Protein AF-R1AXZ9-F1 (afdb_monomer)

Nearest PDB structures (foldseek):
  8dk3-assembly1_B  TM=3.495E-01  e=6.173E+00  Pseudomonas aeruginosa PA14

Sequence (713 aa):
MIIKYFRNNKGSTVLMVLVVMMILSILGTTILSMAVSNYKMVFINSNVKKNLYLSEAGLEEIYAILGDFVNQAIEQGNKAADEFIDYVNNLKPEDDDYDTYFNEDGTLKINVAEEQLNISFKEGYIDKDGYKDEILSLLKGSNGLINDNGTLNINDYPLRIDDGYGNKPEITFYTKKDSYSKDKLVFNDGKVTIGIRSTYTKDNVVKTISVTYKILVPEYNAEVYEEIKVVKETLDGSWDKAISADGDIKFKGDKISLNGDVFIEGDDKGISIEEDNTELTINGNISTNMNLLVLSEGNNIEVQGDFFGQNIYLENEAGVKSNNITFGSIDELSGDVYLKDDIEINGKNNKITFNGGFYGISDSSEVSGPDESSSIIINEKEGTELTFNKDLIIYGSSFIDLINEKYQTGESISIKGNYIAYTKKILDNDKRDFKGSNIIFEYKEPLILASKIKDGQVEKDLTLEDKSKYIKYYNEDTNGNSLNVDGVNIRGIDENNKYNEDYNIIHSGAVISTSNPSKGNRVIAGNYKPMDELLIRDKKEIYNQNIKGLTANQLISSEDDYSKINNVNSEIYEGDELIYYDENNNNLAIIGPNISKDTYPDEITDNVAEERIASLTNPAVNGVIITNGDVFLIGDIEYSGIIFANNIVILDDGIENTEITISNDKNFVETIFRQCGLLGSISETTEELGPRGDGAIVKKDNLIKMSSWSIER

Mean predicted aligned error: 17.59 Å

Structure (mmCIF, N/CA/C/O backbone):
data_AF-R1AXZ9-F1
#
_entry.id   AF-R1AXZ9-F1
#
loop_
_atom_site.group_PDB
_atom_site.id
_atom_site.type_symbol
_atom_site.label_atom_id
_atom_site.label_alt_id
_atom_site.label_comp_id
_atom_site.label_asym_id
_atom_site.label_entity_id
_atom_site.label_seq_id
_atom_site.pdbx_PDB_ins_code
_atom_site.Cartn_x
_atom_site.Cartn_y
_atom_site.Cartn_z
_atom_site.occupancy
_atom_site.B_iso_or_equiv
_atom_site.auth_seq_id
_atom_site.auth_comp_id
_atom_site.auth_asym_id
_atom_site.auth_atom_id
_atom_site.pdbx_PDB_model_num
ATOM 1 N N . MET A 1 1 ? -106.635 -34.759 75.328 1.00 48.69 1 MET A N 1
ATOM 2 C CA . MET A 1 1 ? -105.615 -33.933 76.014 1.00 48.69 1 MET A CA 1
ATOM 3 C C . MET A 1 1 ? -104.245 -33.935 75.301 1.00 48.69 1 MET A C 1
ATOM 5 O O . MET A 1 1 ? -103.253 -33.690 75.961 1.00 48.69 1 MET A O 1
ATOM 9 N N . ILE A 1 2 ? -104.132 -34.130 73.971 1.00 43.47 2 ILE A N 1
ATOM 10 C CA . ILE A 1 2 ? -102.819 -34.110 73.265 1.00 43.47 2 ILE A CA 1
ATOM 11 C C . ILE A 1 2 ? -102.941 -33.499 71.845 1.00 43.47 2 ILE A C 1
ATOM 13 O O . ILE A 1 2 ? -102.413 -34.022 70.880 1.00 43.47 2 ILE A O 1
ATOM 17 N N . ILE A 1 3 ? -103.696 -32.405 71.665 1.00 50.97 3 ILE A N 1
ATOM 18 C CA . ILE A 1 3 ? -103.735 -31.663 70.370 1.00 50.97 3 ILE A CA 1
ATOM 19 C C . ILE A 1 3 ? -103.456 -30.158 70.578 1.00 50.97 3 ILE A C 1
ATOM 21 O O . ILE A 1 3 ? -103.616 -29.335 69.687 1.00 50.97 3 ILE A O 1
ATOM 25 N N . LYS A 1 4 ? -102.986 -29.758 71.769 1.00 46.75 4 LYS A N 1
ATOM 26 C CA . LYS A 1 4 ? -102.699 -28.345 72.082 1.00 46.75 4 LYS A CA 1
ATOM 27 C C . LYS A 1 4 ? -101.214 -27.997 72.227 1.00 46.75 4 LYS A C 1
ATOM 29 O O . LYS A 1 4 ? -100.916 -26.832 72.449 1.00 46.75 4 LYS A O 1
ATOM 34 N N . TYR A 1 5 ? -100.298 -28.957 72.049 1.00 51.53 5 TYR A N 1
ATOM 35 C CA . TYR A 1 5 ? -98.855 -28.743 72.269 1.00 51.53 5 TYR A CA 1
ATOM 36 C C . TYR A 1 5 ? -97.987 -28.666 70.995 1.00 51.53 5 TYR A C 1
ATOM 38 O O . TYR A 1 5 ? -96.816 -28.323 71.089 1.00 51.53 5 TYR A O 1
ATOM 46 N N . PHE A 1 6 ? -98.547 -28.893 69.797 1.00 49.16 6 PHE A N 1
ATOM 47 C CA . PHE A 1 6 ? -97.810 -28.790 68.520 1.00 49.16 6 PHE A CA 1
ATOM 48 C C . PHE A 1 6 ? -98.036 -27.472 67.748 1.00 49.16 6 PHE A C 1
ATOM 50 O O . PHE A 1 6 ? -97.611 -27.348 66.605 1.00 49.16 6 PHE A O 1
ATOM 57 N N . ARG A 1 7 ? -98.663 -26.448 68.349 1.00 51.97 7 ARG A N 1
ATOM 58 C CA . ARG A 1 7 ? -98.732 -25.083 67.776 1.00 51.97 7 ARG A CA 1
ATOM 59 C C . ARG A 1 7 ? -97.666 -24.176 68.384 1.00 51.97 7 ARG A C 1
ATOM 61 O O . ARG A 1 7 ? -97.980 -23.155 68.986 1.00 51.97 7 ARG A O 1
ATOM 68 N N . ASN A 1 8 ? -96.400 -24.547 68.209 1.00 51.03 8 ASN A N 1
ATOM 69 C CA . ASN A 1 8 ? -95.295 -23.610 68.377 1.00 51.03 8 ASN A CA 1
ATOM 70 C C . ASN A 1 8 ? -94.648 -23.379 67.004 1.00 51.03 8 ASN A C 1
ATOM 72 O O . ASN A 1 8 ? -93.837 -24.178 66.539 1.00 51.03 8 ASN A O 1
ATOM 76 N N . ASN A 1 9 ? -95.028 -22.288 66.334 1.00 53.94 9 ASN A N 1
ATOM 77 C CA . ASN A 1 9 ? -94.609 -21.932 64.968 1.00 53.94 9 ASN A CA 1
ATOM 78 C C . ASN A 1 9 ? -93.119 -21.531 64.847 1.00 53.94 9 ASN A C 1
ATOM 80 O O . ASN A 1 9 ? -92.738 -20.878 63.884 1.00 53.94 9 ASN A O 1
ATOM 84 N N . LYS A 1 10 ? -92.256 -21.924 65.795 1.00 53.59 10 LYS A N 1
ATOM 85 C CA . LYS A 1 10 ? -90.796 -21.736 65.711 1.00 53.59 10 LYS A CA 1
ATOM 86 C C . LYS A 1 10 ? -90.073 -22.891 64.998 1.00 53.59 10 LYS A C 1
ATOM 88 O O . LYS A 1 10 ? -88.960 -22.694 64.526 1.00 53.59 10 LYS A O 1
ATOM 93 N N . GLY A 1 11 ? -90.700 -24.067 64.862 1.00 56.38 11 GLY A N 1
ATOM 94 C CA . GLY A 1 11 ? -90.124 -25.215 64.137 1.00 56.38 11 GLY A CA 1
ATOM 95 C C . GLY A 1 11 ? -90.180 -25.084 62.607 1.00 56.38 11 GLY A C 1
ATOM 96 O O . GLY A 1 11 ? -89.240 -25.475 61.922 1.00 56.38 11 GLY A O 1
ATOM 97 N N . SER A 1 12 ? -91.239 -24.462 62.069 1.00 63.16 12 SER A N 1
ATOM 98 C CA . SER A 1 12 ? -91.392 -24.232 60.620 1.00 63.16 12 SER A CA 1
ATOM 99 C C . SER A 1 12 ? -90.334 -23.277 60.065 1.00 63.16 12 SER A C 1
ATOM 101 O O . SER A 1 12 ? -89.884 -23.466 58.940 1.00 63.16 12 SER A O 1
ATOM 103 N N . THR A 1 13 ? -89.918 -22.268 60.839 1.00 71.25 13 THR A N 1
ATOM 104 C CA . THR A 1 13 ? -88.858 -21.332 60.437 1.00 71.25 13 THR A CA 1
ATOM 105 C C . THR A 1 13 ? -87.503 -22.032 60.364 1.00 71.25 13 THR A C 1
ATOM 107 O O . THR A 1 13 ? -86.779 -21.837 59.396 1.00 71.25 13 THR A O 1
ATOM 110 N N . VAL A 1 14 ? -87.183 -22.908 61.325 1.00 70.94 14 VAL A N 1
ATOM 111 C CA . VAL A 1 14 ? -85.946 -23.714 61.302 1.00 70.94 14 VAL A CA 1
ATOM 112 C C . VAL A 1 14 ? -85.934 -24.671 60.108 1.00 70.94 14 VAL A C 1
ATOM 114 O O . VAL A 1 14 ? -84.916 -24.790 59.432 1.00 70.94 14 VAL A O 1
ATOM 117 N N . LEU A 1 15 ? -87.071 -25.304 59.801 1.00 75.12 15 LEU A N 1
ATOM 118 C CA . LEU A 1 15 ? -87.197 -26.212 58.659 1.00 75.12 15 LEU A CA 1
ATOM 119 C C . LEU A 1 15 ? -87.073 -25.471 57.315 1.00 75.12 15 LEU A C 1
ATOM 121 O O . LEU A 1 15 ? -86.393 -25.946 56.413 1.00 75.12 15 LEU A O 1
ATOM 125 N N . MET A 1 16 ? -87.663 -24.276 57.200 1.00 78.38 16 MET A N 1
ATOM 126 C CA . MET A 1 16 ? -87.529 -23.417 56.019 1.00 78.38 16 MET A CA 1
ATOM 127 C C . MET A 1 16 ? -86.087 -22.927 55.832 1.00 78.38 16 MET A C 1
ATOM 129 O O . MET A 1 16 ? -85.572 -22.978 54.720 1.00 78.38 16 MET A O 1
ATOM 133 N N . VAL A 1 17 ? -85.405 -22.524 56.911 1.00 83.25 17 VAL A N 1
ATOM 134 C CA . VAL A 1 17 ? -83.979 -22.153 56.877 1.00 83.25 17 VAL A CA 1
ATOM 135 C C . VAL A 1 17 ? -83.110 -23.342 56.461 1.00 83.25 17 VAL A C 1
ATOM 137 O O . VAL A 1 17 ? -82.212 -23.166 55.646 1.00 83.25 17 VAL A O 1
ATOM 140 N N . LEU A 1 18 ? -83.399 -24.554 56.947 1.00 80.88 18 LEU A N 1
ATOM 141 C CA . LEU A 1 18 ? -82.702 -25.778 56.537 1.00 80.88 18 LEU A CA 1
ATOM 142 C C . LEU A 1 18 ? -82.887 -26.084 55.047 1.00 80.88 18 LEU A C 1
ATOM 144 O O . LEU A 1 18 ? -81.905 -26.359 54.366 1.00 80.88 18 LEU A O 1
ATOM 148 N N . VAL A 1 19 ? -84.114 -25.995 54.526 1.00 85.31 19 VAL A N 1
ATOM 149 C CA . VAL A 1 19 ? -84.389 -26.205 53.094 1.00 85.31 19 VAL A CA 1
ATOM 150 C C . VAL A 1 19 ? -83.680 -25.148 52.244 1.00 85.31 19 VAL A C 1
ATOM 152 O O . VAL A 1 19 ? -83.033 -25.495 51.259 1.00 85.31 19 VAL A O 1
ATOM 155 N N . VAL A 1 20 ? -83.725 -23.874 52.645 1.00 87.31 20 VAL A N 1
ATOM 156 C CA . VAL A 1 20 ? -83.011 -22.790 51.951 1.00 87.31 20 VAL A CA 1
ATOM 157 C C . VAL A 1 20 ? -81.492 -23.001 52.008 1.00 87.31 20 VAL A C 1
ATOM 159 O O . VAL A 1 20 ? -80.832 -22.852 50.986 1.00 87.31 20 VAL A O 1
ATOM 162 N N . MET A 1 21 ? -80.927 -23.423 53.146 1.00 84.38 21 MET A N 1
ATOM 163 C CA . MET A 1 21 ? -79.499 -23.754 53.264 1.00 84.38 21 MET A CA 1
ATOM 164 C C . MET A 1 21 ? -79.095 -24.964 52.417 1.00 84.38 21 MET A C 1
ATOM 166 O O . MET A 1 21 ? -78.016 -24.945 51.828 1.00 84.38 21 MET A O 1
ATOM 170 N N . MET A 1 22 ? -79.938 -25.998 52.320 1.00 88.94 22 MET A N 1
ATOM 171 C CA . MET A 1 22 ? -79.700 -27.142 51.433 1.00 88.94 22 MET A CA 1
ATOM 172 C C . MET A 1 22 ? -79.707 -26.705 49.970 1.00 88.94 22 MET A C 1
ATOM 174 O O . MET A 1 22 ? -78.790 -27.055 49.237 1.00 88.94 22 MET A O 1
ATOM 178 N N . ILE A 1 23 ? -80.684 -25.890 49.556 1.00 89.31 23 ILE A N 1
ATOM 179 C CA . ILE A 1 23 ? -80.746 -25.351 48.191 1.00 89.31 23 ILE A CA 1
ATOM 180 C C . ILE A 1 23 ? -79.516 -24.482 47.902 1.00 89.31 23 ILE A C 1
ATOM 182 O O . ILE A 1 23 ? -78.888 -24.667 46.865 1.00 89.31 23 ILE A O 1
ATOM 186 N N . LEU A 1 24 ? -79.118 -23.593 48.819 1.00 88.19 24 LEU A N 1
ATOM 187 C CA . LEU A 1 24 ? -77.920 -22.757 48.667 1.00 88.19 24 LEU A CA 1
ATOM 188 C C . LEU A 1 24 ? -76.629 -23.581 48.640 1.00 88.19 24 LEU A C 1
ATOM 190 O O . LEU A 1 24 ? -75.714 -23.245 47.897 1.00 88.19 24 LEU A O 1
ATOM 194 N N . SER A 1 25 ? -76.558 -24.673 49.401 1.00 86.31 25 SER A N 1
ATOM 195 C CA . SER A 1 25 ? -75.407 -25.581 49.408 1.00 86.31 25 SER A CA 1
ATOM 196 C C . SER A 1 25 ? -75.334 -26.408 48.122 1.00 86.31 25 SER A C 1
ATOM 198 O O . SER A 1 25 ? -74.254 -26.561 47.555 1.00 86.31 25 SER A O 1
ATOM 200 N N . ILE A 1 26 ? -76.469 -26.883 47.597 1.00 91.56 26 ILE A N 1
ATOM 201 C CA . ILE A 1 26 ? -76.547 -27.539 46.283 1.00 91.56 26 ILE A CA 1
ATOM 202 C C . ILE A 1 26 ? -76.169 -26.542 45.179 1.00 91.56 26 ILE A C 1
ATOM 204 O O . ILE A 1 26 ? -75.376 -26.864 44.299 1.00 91.56 26 ILE A O 1
ATOM 208 N N . LEU A 1 27 ? -76.665 -25.305 45.244 1.00 88.12 27 LEU A N 1
ATOM 209 C CA . LEU A 1 27 ? -76.342 -24.267 44.265 1.00 88.12 27 LEU A CA 1
ATOM 210 C C . LEU A 1 27 ? -74.859 -23.859 44.340 1.00 88.12 27 LEU A C 1
ATOM 212 O O . LEU A 1 27 ? -74.189 -23.745 43.320 1.00 88.12 27 LEU A O 1
ATOM 216 N N . GLY A 1 28 ? -74.310 -23.712 45.546 1.00 87.62 28 GLY A N 1
ATOM 217 C CA . GLY A 1 28 ? -72.898 -23.397 45.758 1.00 87.62 28 GLY A CA 1
ATOM 218 C C . GLY A 1 28 ? -71.969 -24.515 45.283 1.00 87.62 28 GLY A C 1
ATOM 219 O O . GLY A 1 28 ? -70.990 -24.251 44.590 1.00 87.62 28 GLY A O 1
ATOM 220 N N . THR A 1 29 ? -72.295 -25.774 45.592 1.00 88.75 29 THR A N 1
ATOM 221 C CA . THR A 1 29 ? -71.507 -26.939 45.147 1.00 88.75 29 THR A CA 1
ATOM 222 C C . THR A 1 29 ? -71.600 -27.168 43.641 1.00 88.75 29 THR A C 1
ATOM 224 O O . THR A 1 29 ? -70.594 -27.518 43.029 1.00 88.75 29 THR A O 1
ATOM 227 N N . THR A 1 30 ? -72.755 -26.921 43.017 1.00 91.62 30 THR A N 1
ATOM 228 C CA . THR A 1 30 ? -72.909 -27.018 41.555 1.00 91.62 30 THR A CA 1
ATOM 229 C C . THR A 1 30 ? -72.131 -25.927 40.821 1.00 91.62 30 THR A C 1
ATOM 231 O O . THR A 1 30 ? -71.409 -26.249 39.879 1.00 91.62 30 THR A O 1
ATOM 234 N N . ILE A 1 31 ? -72.179 -24.671 41.282 1.00 90.31 31 ILE A N 1
ATOM 235 C CA . ILE A 1 31 ? -71.367 -23.578 40.716 1.00 90.31 31 ILE A CA 1
ATOM 236 C C . ILE A 1 31 ? -69.871 -23.875 40.883 1.00 90.31 31 ILE A C 1
ATOM 238 O O . ILE A 1 31 ? -69.109 -23.733 39.928 1.00 90.31 31 ILE A O 1
ATOM 242 N N . LEU A 1 32 ? -69.446 -24.342 42.062 1.00 87.62 32 LEU A N 1
ATOM 243 C CA . LEU A 1 32 ? -68.049 -24.700 42.314 1.00 87.62 32 LEU A CA 1
ATOM 244 C C . LEU A 1 32 ? -67.597 -25.883 41.444 1.00 87.62 32 LEU A C 1
ATOM 246 O O . LEU A 1 32 ? -66.507 -25.851 40.881 1.00 87.62 32 LEU A O 1
ATOM 250 N N . SER A 1 33 ? -68.441 -26.905 41.282 1.00 84.88 33 SER A N 1
ATOM 251 C CA . SER A 1 33 ? -68.172 -28.050 40.406 1.00 84.88 33 SER A CA 1
ATOM 252 C C . SER A 1 33 ? -68.046 -27.622 38.941 1.00 84.88 33 SER A C 1
ATOM 254 O O . SER A 1 33 ? -67.101 -28.031 38.265 1.00 84.88 33 SER A O 1
ATOM 256 N N . MET A 1 34 ? -68.928 -26.735 38.470 1.00 84.56 34 MET A N 1
ATOM 257 C CA . MET A 1 34 ? -68.858 -26.160 37.127 1.00 84.56 34 MET A CA 1
ATOM 258 C C . MET A 1 34 ? -67.583 -25.327 36.938 1.00 84.56 34 MET A C 1
ATOM 260 O O . MET A 1 34 ? -66.917 -25.464 35.914 1.00 84.56 34 MET A O 1
ATOM 264 N N . ALA A 1 35 ? -67.193 -24.530 37.937 1.00 80.12 35 ALA A N 1
ATOM 265 C CA . ALA A 1 35 ? -65.957 -23.749 37.913 1.00 80.12 35 ALA A CA 1
ATOM 266 C C . ALA A 1 35 ? -64.706 -24.644 37.859 1.00 80.12 35 ALA A C 1
ATOM 268 O O . ALA A 1 35 ? -63.836 -24.427 37.017 1.00 80.12 35 ALA A O 1
ATOM 269 N N . VAL A 1 36 ? -64.638 -25.692 38.688 1.00 82.75 36 VAL A N 1
ATOM 270 C CA . VAL A 1 36 ? -63.537 -26.675 38.673 1.00 82.75 36 VAL A CA 1
ATOM 271 C C . VAL A 1 36 ? -63.495 -27.434 37.346 1.00 82.75 36 VAL A C 1
ATOM 273 O O . VAL A 1 36 ? -62.417 -27.653 36.798 1.00 82.75 36 VAL A O 1
ATOM 276 N N . SER A 1 37 ? -64.652 -27.817 36.801 1.00 83.19 37 SER A N 1
ATOM 277 C CA . SER A 1 37 ? -64.736 -28.478 35.496 1.00 83.19 37 SER A CA 1
ATOM 278 C C . SER A 1 37 ? -64.261 -27.565 34.367 1.00 83.19 37 SER A C 1
ATOM 280 O O . SER A 1 37 ? -63.521 -28.014 33.496 1.00 83.19 37 SER A O 1
ATOM 282 N N . ASN A 1 38 ? -64.644 -26.285 34.389 1.00 77.12 38 ASN A N 1
ATOM 283 C CA . ASN A 1 38 ? -64.216 -25.313 33.388 1.00 77.12 38 ASN A CA 1
ATOM 284 C C . ASN A 1 38 ? -62.706 -25.051 33.485 1.00 77.12 38 ASN A C 1
ATOM 286 O O . ASN A 1 38 ? -62.014 -25.072 32.474 1.00 77.12 38 ASN A O 1
ATOM 290 N N . TYR A 1 39 ? -62.162 -24.919 34.699 1.00 79.38 39 TYR A N 1
ATOM 291 C CA . TYR A 1 39 ? -60.718 -24.804 34.916 1.00 79.38 39 TYR A CA 1
ATOM 292 C C . TYR A 1 39 ? -59.953 -26.028 34.384 1.00 79.38 39 TYR A C 1
ATOM 294 O O . TYR A 1 39 ? -58.985 -25.873 33.641 1.00 79.38 39 TYR A O 1
ATOM 302 N N . LYS A 1 40 ? -60.424 -27.250 34.684 1.00 76.62 40 LYS A N 1
ATOM 303 C CA . LYS A 1 40 ? -59.850 -28.488 34.127 1.00 76.62 40 LYS A CA 1
ATOM 304 C C . LYS A 1 40 ? -59.924 -28.516 32.600 1.00 76.62 40 LYS A C 1
ATOM 306 O O . LYS A 1 40 ? -58.956 -28.914 31.963 1.00 76.62 40 LYS A O 1
ATOM 311 N N . MET A 1 41 ? -61.036 -28.076 32.011 1.00 77.81 41 MET A N 1
ATOM 312 C CA . MET A 1 41 ? -61.199 -28.009 30.557 1.00 77.81 41 MET A CA 1
ATOM 313 C C . MET A 1 41 ? -60.250 -26.984 29.920 1.00 77.81 41 MET A C 1
ATOM 315 O O . MET A 1 41 ? -59.657 -27.281 28.889 1.00 77.81 41 MET A O 1
ATOM 319 N N . VAL A 1 42 ? -60.049 -25.814 30.537 1.00 73.50 42 VAL A N 1
ATOM 320 C CA . VAL A 1 42 ? -59.071 -24.809 30.080 1.00 73.50 42 VAL A CA 1
ATOM 321 C C . VAL A 1 42 ? -57.648 -25.363 30.143 1.00 73.50 42 VAL A C 1
ATOM 323 O O . VAL A 1 42 ? -56.899 -25.216 29.180 1.00 73.50 42 VAL A O 1
ATOM 326 N N . PHE A 1 43 ? -57.290 -26.049 31.231 1.00 74.19 43 PHE A N 1
ATOM 327 C CA . PHE A 1 43 ? -55.976 -26.673 31.384 1.00 74.19 43 PHE A CA 1
ATOM 328 C C . PHE A 1 43 ? -55.738 -27.787 30.351 1.00 74.19 43 PHE A C 1
ATOM 330 O O . PHE A 1 43 ? -54.723 -27.777 29.658 1.00 74.19 43 PHE A O 1
ATOM 337 N N . ILE A 1 44 ? -56.708 -28.692 30.161 1.00 78.12 44 ILE A N 1
ATOM 338 C CA . ILE A 1 44 ? -56.648 -29.732 29.121 1.00 78.12 44 ILE A CA 1
ATOM 339 C C . ILE A 1 44 ? -56.541 -29.095 27.730 1.00 78.12 44 ILE A C 1
ATOM 341 O O . ILE A 1 44 ? -55.697 -29.510 26.945 1.00 78.12 44 ILE A O 1
ATOM 345 N N . ASN A 1 45 ? -57.326 -28.056 27.428 1.00 71.50 45 ASN A N 1
ATOM 346 C CA . ASN A 1 45 ? -57.247 -27.343 26.149 1.00 71.50 45 ASN A CA 1
ATOM 347 C C . ASN A 1 45 ? -55.879 -26.681 25.929 1.00 71.50 45 ASN A C 1
ATOM 349 O O . ASN A 1 45 ? -55.399 -26.637 24.797 1.00 71.50 45 ASN A O 1
ATOM 353 N N . SER A 1 46 ? -55.247 -26.175 26.990 1.00 71.81 46 SER A N 1
ATOM 354 C CA . SER A 1 46 ? -53.887 -25.635 26.929 1.00 71.81 46 SER A CA 1
ATOM 355 C C . SER A 1 46 ? -52.873 -26.727 26.575 1.00 71.81 46 SER A C 1
ATOM 357 O O . SER A 1 46 ? -52.082 -26.551 25.650 1.00 71.81 46 SER A O 1
ATOM 359 N N . ASN A 1 47 ? -52.946 -27.884 27.239 1.00 75.25 47 ASN A N 1
ATOM 360 C CA . ASN A 1 47 ? -52.076 -29.030 26.954 1.00 75.25 47 ASN A CA 1
ATOM 361 C C . ASN A 1 47 ? -52.314 -29.611 25.553 1.00 75.25 47 ASN A C 1
ATOM 363 O O . ASN A 1 47 ? -51.364 -29.937 24.851 1.00 75.25 47 ASN A O 1
ATOM 367 N N . VAL A 1 48 ? -53.571 -29.665 25.103 1.00 76.44 48 VAL A N 1
ATOM 368 C CA . VAL A 1 48 ? -53.952 -30.056 23.737 1.00 76.44 48 VAL A CA 1
ATOM 369 C C . VAL A 1 48 ? -53.282 -29.162 22.695 1.00 76.44 48 VAL A C 1
ATOM 371 O O . VAL A 1 48 ? -52.751 -29.678 21.716 1.00 76.44 48 VAL A O 1
ATOM 374 N N . LYS A 1 49 ? -53.277 -27.838 22.903 1.00 71.12 49 LYS A N 1
ATOM 375 C CA . LYS A 1 49 ? -52.593 -26.896 22.005 1.00 71.12 49 LYS A CA 1
ATOM 376 C C . LYS A 1 49 ? -51.077 -27.066 22.053 1.00 71.12 49 LYS A C 1
ATOM 378 O O . LYS A 1 49 ? -50.450 -27.112 21.004 1.00 71.12 49 LYS A O 1
ATOM 383 N N . LYS A 1 50 ? -50.496 -27.209 23.249 1.00 73.88 50 LYS A N 1
ATOM 384 C CA . LYS A 1 50 ? -49.048 -27.403 23.412 1.00 73.88 50 LYS A CA 1
ATOM 385 C C . LYS A 1 50 ? -48.560 -28.679 22.716 1.00 73.88 50 LYS A C 1
ATOM 387 O O . LYS A 1 50 ? -47.590 -28.624 21.970 1.00 73.88 50 LYS A O 1
ATOM 392 N N . ASN A 1 51 ? -49.255 -29.800 22.904 1.00 78.75 51 ASN A N 1
ATOM 393 C CA . ASN A 1 51 ? -48.893 -31.070 22.270 1.00 78.75 51 ASN A CA 1
ATOM 394 C C . ASN A 1 51 ? -49.099 -31.030 20.747 1.00 78.75 51 ASN A C 1
ATOM 396 O O . ASN A 1 51 ? -48.354 -31.681 20.021 1.00 78.75 51 ASN A O 1
ATOM 400 N N . LEU A 1 52 ? -50.075 -30.254 20.257 1.00 73.12 52 LEU A N 1
ATOM 401 C CA . LEU A 1 52 ? -50.258 -30.014 18.825 1.00 73.12 52 LEU A CA 1
ATOM 402 C C . LEU A 1 52 ? -49.064 -29.253 18.233 1.00 73.12 52 LEU A C 1
ATOM 404 O O . LEU A 1 52 ? -48.499 -29.736 17.261 1.00 73.12 52 LEU A O 1
ATOM 408 N N . TYR A 1 53 ? -48.637 -28.144 18.850 1.00 75.00 53 TYR A N 1
ATOM 409 C CA . TYR A 1 53 ? -47.470 -27.380 18.382 1.00 75.00 53 TYR A CA 1
ATOM 410 C C . TYR A 1 53 ? -46.182 -28.211 18.393 1.00 75.00 53 TYR A C 1
ATOM 412 O O . TYR A 1 53 ? -45.397 -28.141 17.459 1.00 75.00 53 TYR A O 1
ATOM 420 N N . LEU A 1 54 ? -45.983 -29.055 19.410 1.00 74.06 54 LEU A N 1
ATOM 421 C CA . LEU A 1 54 ? -44.822 -29.953 19.461 1.00 74.06 54 LEU A CA 1
ATOM 422 C C . LEU A 1 54 ? -44.893 -31.072 18.408 1.00 74.06 54 LEU A C 1
ATOM 424 O O . LEU A 1 54 ? -43.867 -31.492 17.882 1.00 74.06 54 LEU A O 1
ATOM 428 N N . SER A 1 55 ? -46.096 -31.536 18.059 1.00 72.69 55 SER A N 1
ATOM 429 C CA . SER A 1 55 ? -46.270 -32.477 16.943 1.00 72.69 55 SER A CA 1
ATOM 430 C C . SER A 1 55 ? -46.003 -31.799 15.591 1.00 72.69 55 SER A C 1
ATOM 432 O O . SER A 1 55 ? -45.455 -32.428 14.691 1.00 72.69 55 SER A O 1
ATOM 434 N N . GLU A 1 56 ? -46.367 -30.523 15.444 1.00 68.25 56 GLU A N 1
ATOM 435 C CA . GLU A 1 56 ? -46.121 -29.712 14.243 1.00 68.25 56 GLU A CA 1
ATOM 436 C C . GLU A 1 56 ? -44.629 -29.438 14.044 1.00 68.25 56 GLU A C 1
ATOM 438 O O . GLU A 1 56 ? -44.107 -29.709 12.966 1.00 68.25 56 GLU A O 1
ATOM 443 N N . ALA A 1 57 ? -43.926 -29.063 15.114 1.00 67.12 57 ALA A N 1
ATOM 444 C CA . ALA A 1 57 ? -42.474 -28.900 15.136 1.00 67.12 57 ALA A CA 1
ATOM 445 C C . ALA A 1 57 ? -41.724 -30.142 14.616 1.00 67.12 57 ALA A C 1
ATOM 447 O O . ALA A 1 57 ? -40.792 -30.026 13.824 1.00 67.12 57 ALA A O 1
ATOM 448 N N . GLY A 1 58 ? -42.176 -31.349 14.983 1.00 67.94 58 GLY A N 1
ATOM 449 C CA . GLY A 1 58 ? -41.598 -32.591 14.460 1.00 67.94 58 GLY A CA 1
ATOM 450 C C . GLY A 1 58 ? -41.755 -32.766 12.942 1.00 67.94 58 GLY A C 1
ATOM 451 O O . GLY A 1 58 ? -40.940 -33.435 12.316 1.00 67.94 58 GLY A O 1
ATOM 452 N N . LEU A 1 59 ? -42.778 -32.169 12.319 1.00 72.88 59 LEU A N 1
ATOM 453 C CA . LEU A 1 59 ? -42.940 -32.179 10.860 1.00 72.88 59 LEU A CA 1
ATOM 454 C C . LEU A 1 59 ? -42.112 -31.096 10.167 1.00 72.88 59 LEU A C 1
ATOM 456 O O . LEU A 1 59 ? -41.649 -31.339 9.052 1.00 72.88 59 LEU A O 1
ATOM 460 N N . GLU A 1 60 ? -41.933 -29.938 10.807 1.00 67.94 60 GLU A N 1
ATOM 461 C CA . GLU A 1 60 ? -41.069 -28.852 10.324 1.00 67.94 60 GLU A CA 1
ATOM 462 C C . GLU A 1 60 ? -39.606 -29.300 10.251 1.00 67.94 60 GLU A C 1
ATOM 464 O O . GLU A 1 60 ? -38.925 -29.058 9.257 1.00 67.94 60 GLU A O 1
ATOM 469 N N . GLU A 1 61 ? -39.140 -30.035 11.257 1.00 67.31 61 GLU A N 1
ATOM 470 C CA . GLU A 1 61 ? -37.779 -30.572 11.282 1.00 67.31 61 GLU A CA 1
ATOM 471 C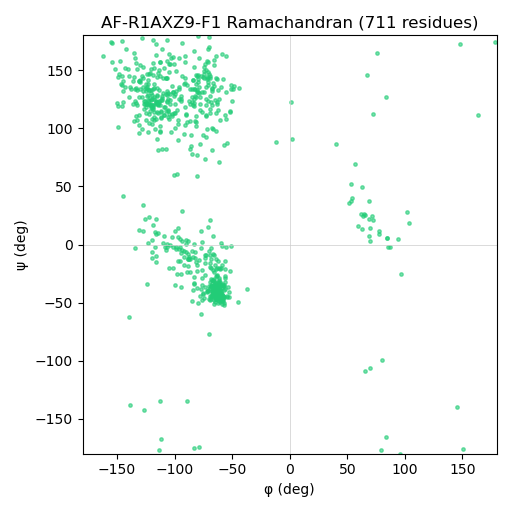 C . GLU A 1 61 ? -37.545 -31.603 10.172 1.00 67.31 61 GLU A C 1
ATOM 473 O O . GLU A 1 61 ? -36.520 -31.593 9.493 1.00 67.31 61 GLU A O 1
ATOM 478 N N . ILE A 1 62 ? -38.546 -32.437 9.897 1.00 71.38 62 ILE A N 1
ATOM 479 C CA . ILE A 1 62 ? -38.490 -33.363 8.768 1.00 71.38 62 ILE A CA 1
ATOM 480 C C . ILE A 1 62 ? -38.522 -32.622 7.426 1.00 71.38 62 ILE A C 1
ATOM 482 O O . ILE A 1 62 ? -37.856 -33.043 6.485 1.00 71.38 62 ILE A O 1
ATOM 486 N N . TYR A 1 63 ? -39.259 -31.514 7.318 1.00 70.69 63 TYR A N 1
ATOM 487 C CA . TYR A 1 63 ? -39.226 -30.678 6.117 1.00 70.69 63 TYR A CA 1
ATOM 488 C C . TYR A 1 63 ? -37.824 -30.106 5.861 1.00 70.69 63 TYR A C 1
ATOM 490 O O . TYR A 1 63 ? -37.379 -30.112 4.715 1.00 70.69 63 TYR A O 1
ATOM 498 N N . ALA A 1 64 ? -37.111 -29.688 6.913 1.00 65.62 64 ALA A N 1
ATOM 499 C CA . ALA A 1 64 ? -35.725 -29.233 6.811 1.00 65.62 64 ALA A CA 1
ATOM 500 C C . ALA A 1 64 ? -34.783 -30.351 6.326 1.00 65.62 64 ALA A C 1
ATOM 502 O O . ALA A 1 64 ? -34.041 -30.142 5.372 1.00 65.62 64 ALA A O 1
ATOM 503 N N . ILE A 1 65 ? -34.896 -31.562 6.889 1.00 67.75 65 ILE A N 1
ATOM 504 C CA . ILE A 1 65 ? -34.102 -32.733 6.465 1.00 67.75 65 ILE A CA 1
ATOM 505 C C . ILE A 1 65 ? -34.348 -33.072 4.988 1.00 67.75 65 ILE A C 1
ATOM 507 O O . ILE A 1 65 ? -33.413 -33.365 4.246 1.00 67.75 65 ILE A O 1
ATOM 511 N N . LEU A 1 66 ? -35.605 -33.015 4.534 1.00 71.50 66 LEU A N 1
ATOM 512 C CA . LEU A 1 66 ? -35.927 -33.215 3.119 1.00 71.50 66 LEU A CA 1
ATOM 513 C C . LEU A 1 66 ? -35.346 -32.104 2.229 1.00 71.50 66 LEU A C 1
ATOM 515 O O . LEU A 1 66 ? -35.036 -32.368 1.070 1.00 71.50 66 LEU A O 1
ATOM 519 N N . GLY A 1 67 ? -35.200 -30.884 2.752 1.00 68.06 67 GLY A N 1
ATOM 520 C CA . GLY A 1 67 ? -34.546 -29.766 2.072 1.00 68.06 67 GLY A CA 1
ATOM 521 C C . GLY A 1 67 ? -33.053 -30.002 1.849 1.00 68.06 67 GLY A C 1
ATOM 522 O O . GLY A 1 67 ? -32.581 -29.852 0.723 1.00 68.06 67 GLY A O 1
ATOM 523 N N . ASP A 1 68 ? -32.332 -30.432 2.885 1.00 65.88 68 ASP A N 1
ATOM 524 C CA . ASP A 1 68 ? -30.903 -30.770 2.791 1.00 65.88 68 ASP A CA 1
ATOM 525 C C . ASP A 1 68 ? -30.663 -31.924 1.817 1.00 65.88 68 ASP A C 1
ATOM 527 O O . ASP A 1 68 ? -29.774 -31.863 0.970 1.00 65.88 68 ASP A O 1
ATOM 531 N N . PHE A 1 69 ? -31.534 -32.928 1.867 1.00 73.19 69 PHE A N 1
ATOM 532 C CA . PHE A 1 69 ? -31.542 -34.029 0.915 1.00 73.19 69 PHE A CA 1
ATOM 533 C C . PHE A 1 69 ? -31.702 -33.551 -0.541 1.00 73.19 69 PHE A C 1
ATOM 535 O O . PHE A 1 69 ? -30.955 -33.970 -1.421 1.00 73.19 69 PHE A O 1
ATOM 542 N N . VAL A 1 70 ? -32.651 -32.647 -0.812 1.00 75.94 70 VAL A N 1
ATOM 543 C CA . VAL A 1 70 ? -32.833 -32.086 -2.161 1.00 75.94 70 VAL A CA 1
ATOM 544 C C . VAL A 1 70 ? -31.596 -31.305 -2.609 1.00 75.94 70 VAL A C 1
ATOM 546 O O . VAL A 1 70 ? -31.258 -31.369 -3.785 1.00 75.94 70 VAL A O 1
ATOM 549 N N . ASN A 1 71 ? -30.905 -30.599 -1.707 1.00 72.44 71 ASN A N 1
ATOM 550 C CA . ASN A 1 71 ? -29.664 -29.899 -2.051 1.00 72.44 71 ASN A CA 1
ATOM 551 C C . ASN A 1 71 ? -28.557 -30.877 -2.477 1.00 72.44 71 ASN A C 1
ATOM 553 O O . ASN A 1 71 ? -27.932 -30.646 -3.507 1.00 72.44 71 ASN A O 1
ATOM 557 N N . GLN A 1 72 ? -28.370 -31.979 -1.746 1.00 72.25 72 GLN A N 1
ATOM 558 C CA . GLN A 1 72 ? -27.393 -33.017 -2.104 1.00 72.25 72 GLN A CA 1
ATOM 559 C C . GLN A 1 72 ? -27.734 -33.683 -3.444 1.00 72.25 72 GLN A C 1
ATOM 561 O O . GLN A 1 72 ? -26.858 -33.882 -4.278 1.00 72.25 72 GLN A O 1
ATOM 566 N N . ALA A 1 73 ? -29.017 -33.959 -3.698 1.00 76.06 73 ALA A N 1
ATOM 567 C CA . ALA A 1 73 ? -29.466 -34.514 -4.976 1.00 76.06 73 ALA A CA 1
ATOM 568 C C . ALA A 1 73 ? -29.188 -33.570 -6.161 1.00 76.06 73 ALA A C 1
ATOM 570 O O . ALA A 1 73 ? -28.808 -34.021 -7.240 1.00 76.06 73 ALA A O 1
ATOM 571 N N . ILE A 1 74 ? -29.351 -32.253 -5.962 1.00 76.88 74 ILE A N 1
ATOM 572 C CA . ILE A 1 74 ? -28.979 -31.239 -6.963 1.00 76.88 74 ILE A CA 1
ATOM 573 C C . ILE A 1 74 ? -27.467 -31.254 -7.202 1.00 76.88 74 ILE A C 1
ATOM 575 O O . ILE A 1 74 ? -27.051 -31.208 -8.352 1.00 76.88 74 ILE A O 1
ATOM 579 N N . GLU A 1 75 ? -26.658 -31.332 -6.145 1.00 78.19 75 GLU A N 1
ATOM 580 C CA . GLU A 1 75 ? -25.195 -31.371 -6.249 1.00 78.19 75 GLU A CA 1
ATOM 581 C C . GLU A 1 75 ? -24.715 -32.592 -7.047 1.00 78.19 75 GLU A C 1
ATOM 583 O O . GLU A 1 75 ? -23.918 -32.445 -7.969 1.00 78.19 75 GLU A O 1
ATOM 588 N N . GLN A 1 76 ? -25.267 -33.779 -6.774 1.00 78.56 76 GLN A N 1
ATOM 589 C CA . GLN A 1 76 ? -24.950 -34.995 -7.535 1.00 78.56 76 GLN A CA 1
ATOM 590 C C . GLN A 1 76 ? -25.434 -34.925 -8.986 1.00 78.56 76 GLN A C 1
ATOM 592 O O . GLN A 1 76 ? -24.720 -35.339 -9.897 1.00 78.56 76 GLN A O 1
ATOM 597 N N . GLY A 1 77 ? -26.631 -34.377 -9.221 1.00 79.81 77 GLY A N 1
ATOM 598 C CA . GLY A 1 77 ? -27.130 -34.140 -10.574 1.00 79.81 77 GLY A CA 1
ATOM 599 C C . GLY A 1 77 ? -26.227 -33.188 -11.359 1.00 79.81 77 GLY A C 1
ATOM 600 O O . GLY A 1 77 ? -25.895 -33.470 -12.506 1.00 79.81 77 GLY A O 1
ATOM 601 N N . ASN A 1 78 ? -25.798 -32.083 -10.741 1.00 78.12 78 ASN A N 1
ATOM 602 C CA . ASN A 1 78 ? -24.882 -31.125 -11.360 1.00 78.12 78 ASN A CA 1
ATOM 603 C C . ASN A 1 78 ? -23.534 -31.772 -11.663 1.00 78.12 78 ASN A C 1
ATOM 605 O O . ASN A 1 78 ? -23.061 -31.657 -12.782 1.00 78.12 78 ASN A O 1
ATOM 609 N N . LYS A 1 79 ? -22.981 -32.544 -10.724 1.00 82.06 79 LYS A N 1
ATOM 610 C CA . LYS A 1 79 ? -21.735 -33.276 -10.945 1.00 82.06 79 LYS A CA 1
ATOM 611 C C . LYS A 1 79 ? -21.823 -34.237 -12.139 1.00 82.06 79 LYS A C 1
ATOM 613 O O . LYS A 1 79 ? -20.913 -34.277 -12.954 1.00 82.06 79 LYS A O 1
ATOM 618 N N . ALA A 1 80 ? -22.919 -34.987 -12.268 1.00 82.19 80 ALA A N 1
ATOM 619 C CA . ALA A 1 80 ? -23.134 -35.875 -13.414 1.00 82.19 80 ALA A CA 1
ATOM 620 C C . ALA A 1 80 ? -23.297 -35.105 -14.739 1.00 82.19 80 ALA A C 1
ATOM 622 O O . ALA A 1 80 ? -22.928 -35.606 -15.801 1.00 82.19 80 ALA A O 1
ATOM 623 N N . ALA A 1 81 ? -23.856 -33.892 -14.689 1.00 82.06 81 ALA A N 1
ATOM 624 C CA . ALA A 1 81 ? -23.904 -33.002 -15.842 1.00 82.06 81 ALA A CA 1
ATOM 625 C C . ALA A 1 81 ? -22.502 -32.480 -16.205 1.00 82.06 81 ALA A C 1
ATOM 627 O O . ALA A 1 81 ? -22.146 -32.532 -17.376 1.00 82.06 81 ALA A O 1
ATOM 628 N N . ASP A 1 82 ? -21.696 -32.068 -15.224 1.00 80.12 82 ASP A N 1
ATOM 629 C CA . ASP A 1 82 ? -20.316 -31.603 -15.422 1.00 80.12 82 ASP A CA 1
ATOM 630 C C . ASP A 1 82 ? -19.428 -32.714 -16.010 1.00 80.12 82 ASP A C 1
ATOM 632 O O . ASP A 1 82 ? -18.731 -32.495 -16.996 1.00 80.12 82 ASP A O 1
ATOM 636 N N . GLU A 1 83 ? -19.536 -33.946 -15.499 1.00 82.50 83 GLU A N 1
ATOM 637 C CA . GLU A 1 83 ? -18.832 -35.115 -16.052 1.00 82.50 83 GLU A CA 1
ATOM 638 C C . GLU A 1 83 ? -19.217 -35.387 -17.521 1.00 82.50 83 GLU A C 1
ATOM 640 O O . GLU A 1 83 ? -18.381 -35.811 -18.322 1.00 82.50 83 GLU A O 1
ATOM 645 N N . PHE A 1 84 ? -20.475 -35.131 -17.902 1.00 84.81 84 PHE A N 1
ATOM 646 C CA . PHE A 1 84 ? -20.918 -35.237 -19.293 1.00 84.81 84 PHE A CA 1
ATOM 647 C C . PHE A 1 84 ? -20.358 -34.107 -20.170 1.00 84.81 84 PHE A C 1
ATOM 649 O O . PHE A 1 84 ? -19.938 -34.376 -21.296 1.00 84.81 84 PHE A O 1
ATOM 656 N N . ILE A 1 85 ? -20.322 -32.870 -19.661 1.00 80.00 85 ILE A N 1
ATOM 657 C CA . ILE A 1 85 ? -19.701 -31.723 -20.342 1.00 80.00 85 ILE A CA 1
ATOM 658 C C . ILE A 1 85 ? -18.228 -32.035 -20.638 1.00 80.00 85 ILE A C 1
ATOM 660 O O . ILE A 1 85 ? -17.795 -31.939 -21.788 1.00 80.00 85 ILE A O 1
ATOM 664 N N . ASP A 1 86 ? -17.486 -32.496 -19.630 1.00 80.94 86 ASP A N 1
ATOM 665 C CA . ASP A 1 86 ? -16.081 -32.881 -19.765 1.00 80.94 86 ASP A CA 1
ATOM 666 C C . ASP A 1 86 ? -15.892 -34.013 -20.777 1.00 80.94 86 ASP A C 1
ATOM 668 O O . ASP A 1 86 ? -14.958 -33.987 -21.579 1.00 80.94 86 ASP A O 1
ATOM 672 N N . TYR A 1 87 ? -16.773 -35.015 -20.767 1.00 84.19 87 TYR A N 1
ATOM 673 C CA . TYR A 1 87 ? -16.728 -36.103 -21.738 1.00 84.19 87 TYR A CA 1
ATOM 674 C C . TYR A 1 87 ? -16.891 -35.588 -23.174 1.00 84.19 87 TYR A C 1
ATOM 676 O O . TYR A 1 87 ? -16.055 -35.910 -24.015 1.00 84.19 87 TYR A O 1
ATOM 684 N N . VAL A 1 88 ? -17.907 -34.759 -23.448 1.00 82.62 88 VAL A N 1
ATOM 685 C CA . VAL A 1 88 ? -18.152 -34.210 -24.795 1.00 82.62 88 VAL A CA 1
ATOM 686 C C . VAL A 1 88 ? -16.990 -33.329 -25.258 1.00 82.62 88 VAL A C 1
ATOM 688 O O . VAL A 1 88 ? -16.552 -33.469 -26.398 1.00 82.62 88 VAL A O 1
ATOM 691 N N . ASN A 1 89 ? -16.446 -32.484 -24.378 1.00 76.75 89 ASN A N 1
ATOM 692 C CA . ASN A 1 89 ? -15.322 -31.596 -24.698 1.00 76.75 89 ASN A CA 1
ATOM 693 C C . ASN A 1 89 ? -14.010 -32.354 -24.980 1.00 76.75 89 ASN A C 1
ATOM 695 O O . ASN A 1 89 ? -13.130 -31.831 -25.658 1.00 76.75 89 ASN A O 1
ATOM 699 N N . ASN A 1 90 ? -13.873 -33.591 -24.492 1.00 78.88 90 ASN A N 1
ATOM 700 C CA . ASN A 1 90 ? -12.699 -34.436 -24.727 1.00 78.88 90 ASN A CA 1
ATOM 701 C C . ASN A 1 90 ? -12.850 -35.409 -25.912 1.00 78.88 90 ASN A C 1
ATOM 703 O O . ASN A 1 90 ? -11.898 -36.142 -26.204 1.00 78.88 90 ASN A O 1
ATOM 707 N N . LEU A 1 91 ? -14.006 -35.436 -26.587 1.00 80.56 91 LEU A N 1
ATOM 708 C CA . LEU A 1 91 ? -14.220 -36.288 -27.758 1.00 80.56 91 LEU A CA 1
ATOM 709 C C . LEU A 1 91 ? -13.356 -35.833 -28.936 1.00 80.56 91 LEU A C 1
ATOM 711 O O . LEU A 1 91 ? -13.304 -34.658 -29.297 1.00 80.56 91 LEU A O 1
ATOM 715 N N . LYS A 1 92 ? -12.716 -36.797 -29.590 1.00 78.50 92 LYS A N 1
ATOM 716 C CA . LYS A 1 92 ? -11.913 -36.597 -30.797 1.00 78.50 92 LYS A CA 1
ATOM 717 C C . LYS A 1 92 ? -12.673 -37.085 -32.027 1.00 78.50 92 LYS A C 1
ATOM 719 O O . LYS A 1 92 ? -13.457 -38.020 -31.907 1.00 78.50 92 LYS A O 1
ATOM 724 N N . PRO A 1 93 ? -12.369 -36.573 -33.235 1.00 75.81 93 PRO A N 1
ATOM 725 C CA . PRO A 1 93 ? -12.990 -37.044 -34.483 1.00 75.81 93 PRO A CA 1
ATOM 726 C C . PRO A 1 93 ? -12.840 -38.550 -34.768 1.00 75.81 93 PRO A C 1
ATOM 728 O O . PRO A 1 93 ? -13.485 -39.083 -35.664 1.00 75.81 93 PRO A O 1
ATOM 731 N N . GLU A 1 94 ? -11.941 -39.227 -34.053 1.00 78.69 94 GLU A N 1
ATOM 732 C CA . GLU A 1 94 ? -11.676 -40.665 -34.152 1.00 78.69 94 GLU A CA 1
ATOM 733 C C . GLU A 1 94 ? -12.574 -41.507 -33.225 1.00 78.69 94 GLU A C 1
ATOM 735 O O . GLU A 1 94 ? -12.605 -42.730 -33.372 1.00 78.69 94 GLU A O 1
ATOM 740 N N . ASP A 1 95 ? -13.277 -40.876 -32.277 1.00 81.94 95 ASP A N 1
ATOM 741 C CA . ASP A 1 95 ? -14.115 -41.548 -31.284 1.00 81.94 95 ASP A CA 1
ATOM 742 C C . ASP A 1 95 ? -15.494 -41.905 -31.864 1.00 81.94 95 ASP A C 1
ATOM 744 O O . ASP A 1 95 ? -16.134 -41.093 -32.532 1.00 81.94 95 ASP A O 1
ATOM 748 N N . ASP A 1 96 ? -15.989 -43.111 -31.551 1.00 83.06 96 ASP A N 1
ATOM 749 C CA . ASP A 1 96 ? -17.262 -43.650 -32.072 1.00 83.06 96 ASP A CA 1
ATOM 750 C C . ASP A 1 96 ? -18.476 -42.741 -31.779 1.00 83.06 96 ASP A C 1
ATOM 752 O O . ASP A 1 96 ? -19.446 -42.722 -32.539 1.00 83.06 96 ASP A O 1
ATOM 756 N N . ASP A 1 97 ? -18.421 -41.980 -30.684 1.00 82.88 97 ASP A N 1
ATOM 757 C CA . ASP A 1 97 ? -19.504 -41.109 -30.226 1.00 82.88 97 ASP A CA 1
ATOM 758 C C . ASP A 1 97 ? -19.398 -39.665 -30.765 1.00 82.88 97 ASP A C 1
ATOM 760 O O . ASP A 1 97 ? -20.331 -38.881 -30.579 1.00 82.88 97 ASP A O 1
ATOM 764 N N . TYR A 1 98 ? -18.321 -39.303 -31.479 1.00 80.62 98 TYR A N 1
ATOM 765 C CA . TYR A 1 98 ? -18.095 -37.938 -31.985 1.00 80.62 98 TYR A CA 1
ATOM 766 C C . TYR A 1 98 ? -19.218 -37.472 -32.922 1.00 80.62 98 TYR A C 1
ATOM 768 O O . TYR A 1 98 ? -19.818 -36.417 -32.710 1.00 80.62 98 TYR A O 1
ATOM 776 N N . ASP A 1 99 ? -19.604 -38.312 -33.888 1.00 83.62 99 ASP A N 1
ATOM 777 C CA . ASP A 1 99 ? -20.688 -38.034 -34.843 1.00 83.62 99 ASP A CA 1
ATOM 778 C C . ASP A 1 99 ? -22.072 -37.904 -34.176 1.00 83.62 99 ASP A C 1
ATOM 780 O O . ASP A 1 99 ? -23.035 -37.446 -34.803 1.00 83.62 99 ASP A O 1
ATOM 784 N N . THR A 1 100 ? -22.209 -38.298 -32.906 1.00 85.44 100 THR A N 1
ATOM 785 C CA . THR A 1 100 ? -23.446 -38.110 -32.137 1.00 85.44 100 THR A CA 1
ATOM 786 C C . THR A 1 100 ? -23.606 -36.653 -31.713 1.00 85.44 100 THR A C 1
ATOM 788 O O . THR A 1 100 ? -24.701 -36.099 -31.845 1.00 85.44 100 THR A O 1
ATOM 791 N N . TYR A 1 101 ? -22.519 -36.019 -31.267 1.00 82.38 101 TYR A N 1
ATOM 792 C CA . TYR A 1 101 ? -22.541 -34.682 -30.668 1.00 82.38 101 TYR A CA 1
ATOM 793 C C . TYR A 1 101 ? -22.016 -33.586 -31.595 1.00 82.38 101 TYR A C 1
ATOM 795 O O . TYR A 1 101 ? -22.402 -32.436 -31.419 1.00 82.38 101 TYR A O 1
ATOM 803 N N . PHE A 1 102 ? -21.237 -33.926 -32.622 1.00 80.56 102 PHE A N 1
ATOM 804 C CA . PHE A 1 102 ? -20.668 -32.975 -33.577 1.00 80.56 102 PHE A CA 1
ATOM 805 C C . PHE A 1 102 ? -21.177 -33.225 -35.007 1.00 80.56 102 PHE A C 1
ATOM 807 O O . PHE A 1 102 ? -21.603 -34.326 -35.373 1.00 80.56 102 PHE A O 1
ATOM 814 N N . ASN A 1 103 ? -21.227 -32.166 -35.811 1.00 78.62 103 ASN A N 1
ATOM 815 C CA . ASN A 1 103 ? -21.493 -32.198 -37.248 1.00 78.62 103 ASN A CA 1
ATOM 816 C C . ASN A 1 103 ? -20.198 -32.503 -38.027 1.00 78.62 103 ASN A C 1
ATOM 818 O O . ASN A 1 103 ? -19.100 -32.393 -37.492 1.00 78.62 103 ASN A O 1
ATOM 822 N N . GLU A 1 104 ? -20.315 -32.839 -39.318 1.00 72.94 104 GLU A N 1
ATOM 823 C CA . GLU A 1 104 ? -19.153 -33.122 -40.188 1.00 72.94 104 GLU A CA 1
ATOM 824 C C . GLU A 1 104 ? -18.169 -31.939 -40.313 1.00 72.94 104 GLU A C 1
ATOM 826 O O . GLU A 1 104 ? -17.016 -32.133 -40.691 1.00 72.94 104 GLU A O 1
ATOM 831 N N . ASP A 1 105 ? -18.617 -30.714 -40.022 1.00 63.72 105 ASP A N 1
ATOM 832 C CA . ASP A 1 105 ? -17.804 -29.493 -40.021 1.00 63.72 105 ASP A CA 1
ATOM 833 C C . ASP A 1 105 ? -17.145 -29.189 -38.662 1.00 63.72 105 ASP A C 1
ATOM 835 O O . ASP A 1 105 ? -16.469 -28.170 -38.541 1.00 63.72 105 ASP A O 1
ATOM 839 N N . GLY A 1 106 ? -17.303 -30.074 -37.670 1.00 65.38 106 GLY A N 1
ATOM 840 C CA . GLY A 1 106 ? -16.757 -29.928 -36.319 1.00 65.38 106 GLY A CA 1
ATOM 841 C C . GLY A 1 106 ? -17.648 -29.142 -35.358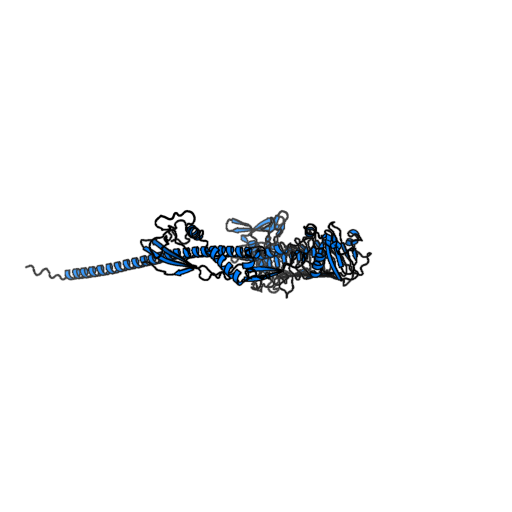 1.00 65.38 106 GLY A C 1
ATOM 842 O O . GLY A 1 106 ? -17.305 -29.047 -34.185 1.00 65.38 106 GLY A O 1
ATOM 843 N N . THR A 1 107 ? -18.796 -28.629 -35.820 1.00 71.94 107 THR A N 1
ATOM 844 C CA . THR A 1 107 ? -19.698 -27.829 -34.979 1.00 71.94 107 THR A CA 1
ATOM 845 C C . THR A 1 107 ? -20.572 -28.683 -34.071 1.00 71.94 107 THR A C 1
ATOM 847 O O . THR A 1 107 ? -21.017 -29.772 -34.446 1.00 71.94 107 THR A O 1
ATOM 850 N N . LEU A 1 108 ? -20.867 -28.188 -32.871 1.00 76.25 108 LEU A N 1
ATOM 851 C CA . LEU A 1 108 ? -21.667 -28.915 -31.889 1.00 76.25 108 LEU A CA 1
ATOM 852 C C . LEU A 1 108 ? -23.168 -28.969 -32.259 1.00 76.25 108 LEU A C 1
ATOM 854 O O . LEU A 1 108 ? -23.823 -27.975 -32.569 1.00 76.25 108 LEU A O 1
ATOM 858 N N . LYS A 1 109 ? -23.784 -30.145 -32.112 1.00 82.50 109 LYS A N 1
ATOM 859 C CA . LYS A 1 109 ? -25.238 -30.359 -32.190 1.00 82.50 109 LYS A CA 1
ATOM 860 C C . LYS A 1 109 ? -25.920 -29.977 -30.871 1.00 82.50 109 LYS A C 1
ATOM 862 O O . LYS A 1 109 ? -26.345 -30.851 -30.115 1.00 82.50 109 LYS A O 1
ATOM 867 N N . ILE A 1 110 ? -26.095 -28.674 -30.635 1.00 74.69 110 ILE A N 1
ATOM 868 C CA . ILE A 1 110 ? -26.642 -28.096 -29.385 1.00 74.69 110 ILE A CA 1
ATOM 869 C C . ILE A 1 110 ? -27.888 -28.836 -28.866 1.00 74.69 110 ILE A C 1
ATOM 871 O O . ILE A 1 110 ? -27.912 -29.250 -27.714 1.00 74.69 110 ILE A O 1
ATOM 875 N N . ASN A 1 111 ? -28.895 -29.091 -29.712 1.00 79.62 111 ASN A N 1
ATOM 876 C CA . ASN A 1 111 ? -30.137 -29.750 -29.271 1.00 79.62 111 ASN A CA 1
ATOM 877 C C . ASN A 1 111 ? -29.913 -31.173 -28.717 1.00 79.62 111 ASN A C 1
ATOM 879 O O . ASN A 1 111 ? -30.633 -31.604 -27.821 1.00 79.62 111 ASN A O 1
ATOM 883 N N . VAL A 1 112 ? -28.946 -31.916 -29.272 1.00 82.62 112 VAL A N 1
ATOM 884 C CA . VAL A 1 112 ? -28.624 -33.287 -28.836 1.00 82.62 112 VAL A CA 1
ATOM 885 C C . VAL A 1 112 ? -27.853 -33.242 -27.520 1.00 82.62 112 VAL A C 1
ATOM 887 O O . VAL A 1 112 ? -28.151 -34.009 -26.606 1.00 82.62 112 VAL A O 1
ATOM 890 N N . ALA A 1 113 ? -26.905 -32.307 -27.406 1.00 79.06 113 ALA A N 1
ATOM 891 C CA . ALA A 1 113 ? -26.150 -32.087 -26.181 1.00 79.06 113 ALA A CA 1
ATOM 892 C C . ALA A 1 113 ? -27.064 -31.638 -25.027 1.00 79.06 113 ALA A C 1
ATOM 894 O O . ALA A 1 113 ? -26.992 -32.216 -23.950 1.00 79.06 113 ALA A O 1
ATOM 895 N N . GLU A 1 114 ? -27.982 -30.692 -25.254 1.00 77.94 114 GLU A N 1
ATOM 896 C CA . GLU A 1 114 ? -28.960 -30.237 -24.252 1.00 77.94 114 GLU A CA 1
ATOM 897 C C . GLU A 1 114 ? -29.864 -31.372 -23.747 1.00 77.94 114 GLU A C 1
ATOM 899 O O . GLU A 1 114 ? -30.094 -31.503 -22.540 1.00 77.94 114 GLU A O 1
ATOM 904 N N . GLU A 1 115 ? -30.377 -32.210 -24.656 1.00 82.62 115 GLU A N 1
ATOM 905 C CA . GLU A 1 115 ? -31.227 -33.346 -24.289 1.00 82.62 115 GLU A CA 1
ATOM 906 C C . GLU A 1 115 ? -30.457 -34.351 -23.426 1.00 82.62 115 GLU A C 1
ATOM 908 O O . GLU A 1 115 ? -30.941 -34.754 -22.363 1.00 82.62 115 GLU A O 1
ATOM 913 N N . GLN A 1 116 ? -29.241 -34.708 -23.843 1.00 84.81 116 GLN A N 1
ATOM 914 C CA . GLN A 1 116 ? -28.413 -35.675 -23.130 1.00 84.81 116 GLN A CA 1
ATOM 915 C C . GLN A 1 116 ? -27.924 -35.140 -21.781 1.00 84.81 116 GLN A C 1
ATOM 917 O O . GLN A 1 116 ? -27.892 -35.877 -20.800 1.00 84.81 116 GLN A O 1
ATOM 922 N N . LEU A 1 117 ? -27.631 -33.848 -21.691 1.00 82.00 117 LEU A N 1
ATOM 923 C CA . LEU A 1 117 ? -27.186 -33.206 -20.462 1.00 82.00 117 LEU A CA 1
ATOM 924 C C . LEU A 1 117 ? -28.305 -33.172 -19.406 1.00 82.00 117 LEU A C 1
ATOM 926 O O . LEU A 1 117 ? -28.077 -33.488 -18.236 1.00 82.00 117 LEU A O 1
ATOM 930 N N . ASN A 1 118 ? -29.550 -32.912 -19.820 1.00 82.44 118 ASN A N 1
ATOM 931 C CA . ASN A 1 118 ? -30.716 -33.048 -18.942 1.00 82.44 118 ASN A CA 1
ATOM 932 C C . ASN A 1 118 ? -30.958 -34.505 -18.504 1.00 82.44 118 ASN A C 1
ATOM 934 O O . ASN A 1 118 ? -31.415 -34.743 -17.384 1.00 82.44 118 ASN A O 1
ATOM 938 N N . ILE A 1 119 ? -30.657 -35.488 -19.360 1.00 84.50 119 ILE A N 1
ATOM 939 C CA . ILE A 1 119 ? -30.711 -36.911 -18.994 1.00 84.50 119 ILE A CA 1
ATOM 940 C C . ILE A 1 119 ? -29.654 -37.224 -17.929 1.00 84.50 119 ILE A C 1
ATOM 942 O O . ILE A 1 119 ? -30.024 -37.735 -16.872 1.00 84.50 119 ILE A O 1
ATOM 946 N N . SER A 1 120 ? -28.391 -36.851 -18.151 1.00 83.56 120 SER A N 1
ATOM 947 C CA . SER A 1 120 ? -27.285 -37.078 -17.210 1.00 83.56 120 SER A CA 1
ATOM 948 C C . SER A 1 120 ? -27.559 -36.444 -15.845 1.00 83.56 120 SER A C 1
ATOM 950 O O . SER A 1 120 ? -27.432 -37.108 -14.814 1.00 83.56 120 SER A O 1
ATOM 952 N N . PHE A 1 121 ? -28.059 -35.202 -15.823 1.00 83.94 121 PHE A N 1
ATOM 953 C CA . PHE A 1 121 ? -28.482 -34.547 -14.585 1.00 83.94 121 PHE A CA 1
ATOM 954 C C . PHE A 1 121 ? -29.572 -35.343 -13.856 1.00 83.94 121 PHE A C 1
ATOM 956 O O . PHE A 1 121 ? -29.470 -35.588 -12.654 1.00 83.94 121 PHE A O 1
ATOM 963 N N . LYS A 1 122 ? -30.628 -35.765 -14.566 1.00 81.06 122 LYS A N 1
ATOM 964 C CA . LYS A 1 122 ? -31.732 -36.533 -13.968 1.00 81.06 122 LYS A CA 1
ATOM 965 C C . LYS A 1 122 ? -31.273 -37.892 -13.459 1.00 81.06 122 LYS A C 1
ATOM 967 O O . LYS A 1 122 ? -31.807 -38.359 -12.458 1.00 81.06 122 LYS A O 1
ATOM 972 N N . GLU A 1 123 ? -30.322 -38.532 -14.127 1.00 81.31 123 GLU A N 1
ATOM 973 C CA . GLU A 1 123 ? -29.750 -39.798 -13.679 1.00 81.31 123 GLU A CA 1
ATOM 974 C C . GLU A 1 123 ? -28.921 -39.615 -12.404 1.00 81.31 123 GLU A C 1
ATOM 976 O O . GLU A 1 123 ? -29.182 -40.324 -11.429 1.00 81.31 123 GLU A O 1
ATOM 981 N N . GLY A 1 124 ? -28.044 -38.604 -12.340 1.00 79.94 124 GLY A N 1
ATOM 982 C CA . GLY A 1 124 ? -27.319 -38.245 -11.111 1.00 79.94 124 GLY A CA 1
ATOM 983 C C . GLY A 1 124 ? -28.252 -37.834 -9.962 1.00 79.94 124 GLY A C 1
ATOM 984 O O . GLY A 1 124 ? -28.082 -38.246 -8.814 1.00 79.94 124 GLY A O 1
ATOM 985 N N . TYR A 1 125 ? -29.334 -37.119 -10.278 1.00 76.69 125 TYR A N 1
ATOM 986 C CA . TYR A 1 125 ? -30.389 -36.761 -9.327 1.00 76.69 125 TYR A CA 1
ATOM 987 C C . TYR A 1 125 ? -31.234 -37.973 -8.862 1.00 76.69 125 TYR A C 1
ATOM 989 O O . TYR A 1 125 ? -31.977 -37.866 -7.891 1.00 76.69 125 TYR A O 1
ATOM 997 N N . ILE A 1 126 ? -31.195 -39.131 -9.538 1.00 74.31 126 ILE A N 1
ATOM 998 C CA . ILE A 1 126 ? -32.053 -40.302 -9.230 1.00 74.31 126 ILE A CA 1
ATOM 999 C C . ILE A 1 126 ? -31.261 -41.545 -8.773 1.00 74.31 126 ILE A C 1
ATOM 1001 O O . ILE A 1 126 ? -31.902 -42.480 -8.291 1.00 74.31 126 ILE A O 1
ATOM 1005 N N . ASP A 1 127 ? -29.923 -41.566 -8.869 1.00 68.31 127 ASP A N 1
ATOM 1006 C CA . ASP A 1 127 ? -28.992 -42.627 -8.415 1.00 68.31 127 ASP A CA 1
ATOM 1007 C C . ASP A 1 127 ? -29.586 -43.728 -7.498 1.00 68.31 127 ASP A C 1
ATOM 1009 O O . ASP A 1 127 ? -29.598 -43.678 -6.262 1.00 68.31 127 ASP A O 1
ATOM 1013 N N . LYS A 1 128 ? -30.115 -44.768 -8.149 1.00 52.03 128 LYS A N 1
ATOM 1014 C CA . LYS A 1 128 ? -31.106 -45.705 -7.597 1.00 52.03 128 LYS A CA 1
ATOM 1015 C C . LYS A 1 128 ? -30.654 -46.492 -6.366 1.00 52.03 128 LYS A C 1
ATOM 1017 O O . LYS A 1 128 ? -31.529 -46.965 -5.635 1.00 52.03 128 LYS A O 1
ATOM 1022 N N . ASP A 1 129 ? -29.352 -46.630 -6.132 1.00 51.94 129 ASP A N 1
ATOM 1023 C CA . ASP A 1 129 ? -28.812 -47.439 -5.037 1.00 51.94 129 ASP A CA 1
ATOM 1024 C C . ASP A 1 129 ? -28.432 -46.600 -3.796 1.00 51.94 129 ASP A C 1
ATOM 1026 O O . ASP A 1 129 ? -28.530 -47.107 -2.677 1.00 51.94 129 ASP A O 1
ATOM 1030 N N . GLY A 1 130 ? -28.121 -45.304 -3.946 1.00 53.19 130 GLY A N 1
ATOM 1031 C CA . GLY A 1 130 ? -27.774 -44.399 -2.836 1.00 53.19 130 GLY A CA 1
ATOM 1032 C C . GLY A 1 130 ? -28.982 -43.774 -2.122 1.00 53.19 130 GLY A C 1
ATOM 1033 O O . GLY A 1 130 ? -29.032 -43.725 -0.890 1.00 53.19 130 GLY A O 1
ATOM 1034 N N . TYR A 1 131 ? -30.023 -43.389 -2.874 1.00 58.44 131 TYR A N 1
ATOM 1035 C CA . TYR A 1 131 ? -31.157 -42.592 -2.364 1.00 58.44 131 TYR A CA 1
ATOM 1036 C C . TYR A 1 131 ? -31.896 -43.201 -1.169 1.00 58.44 131 TYR A C 1
ATOM 1038 O O . TYR A 1 131 ? -32.349 -42.504 -0.256 1.00 58.44 131 TYR A O 1
ATOM 1046 N N . LYS A 1 132 ? -32.059 -44.524 -1.178 1.00 51.91 132 LYS A N 1
ATOM 1047 C CA . LYS A 1 132 ? -32.760 -45.254 -0.120 1.00 51.91 132 LYS A CA 1
ATOM 1048 C C . LYS A 1 132 ? -31.945 -45.254 1.168 1.00 51.91 132 LYS A C 1
ATOM 1050 O O . LYS A 1 132 ? -32.504 -44.993 2.234 1.00 51.91 132 LYS A O 1
ATOM 1055 N N . ASP A 1 133 ? -30.656 -45.555 1.067 1.00 53.97 133 ASP A N 1
ATOM 1056 C CA . ASP A 1 133 ? -29.770 -45.695 2.216 1.00 53.97 133 ASP A CA 1
ATOM 1057 C C . ASP A 1 133 ? -29.369 -44.340 2.798 1.00 53.97 133 ASP A C 1
ATOM 1059 O O . ASP A 1 133 ? -29.232 -44.249 4.014 1.00 53.97 133 ASP A O 1
ATOM 1063 N N . GLU A 1 134 ? -29.311 -43.280 1.991 1.00 54.78 134 GLU A N 1
ATOM 1064 C CA . GLU A 1 134 ? -28.978 -41.922 2.427 1.00 54.78 134 GLU A CA 1
ATOM 1065 C C . GLU A 1 134 ? -30.146 -41.208 3.118 1.00 54.78 134 GLU A C 1
ATOM 1067 O O . GLU A 1 134 ? -29.966 -40.703 4.222 1.00 54.78 134 GLU A O 1
ATOM 1072 N N . ILE A 1 135 ? -31.380 -41.282 2.591 1.00 54.25 135 ILE A N 1
ATOM 1073 C CA . ILE A 1 135 ? -32.575 -40.819 3.329 1.00 54.25 135 ILE A CA 1
ATOM 1074 C C . ILE A 1 135 ? -32.691 -41.584 4.653 1.00 54.25 135 ILE A C 1
ATOM 1076 O O . ILE A 1 135 ? -32.931 -40.997 5.708 1.00 54.25 135 ILE A O 1
ATOM 1080 N N . LEU A 1 136 ? -32.489 -42.907 4.622 1.00 53.12 136 LEU A N 1
ATOM 1081 C CA . LEU A 1 136 ? -32.494 -43.728 5.830 1.00 53.12 136 LEU A CA 1
ATOM 1082 C C . LEU A 1 136 ? -31.317 -43.404 6.761 1.00 53.12 136 LEU A C 1
ATOM 1084 O O . LEU A 1 136 ? -31.487 -43.567 7.960 1.00 53.12 136 LEU A O 1
ATOM 1088 N N . SER A 1 137 ? -30.158 -42.980 6.255 1.00 53.66 137 SER A N 1
ATOM 1089 C CA . SER A 1 137 ? -28.953 -42.616 7.019 1.00 53.66 137 SER A CA 1
ATOM 1090 C C . SER A 1 137 ? -29.088 -41.242 7.679 1.00 53.66 137 SER A C 1
ATOM 1092 O O . SER A 1 137 ? -28.889 -41.119 8.888 1.00 53.66 137 SER A O 1
ATOM 1094 N N . LEU A 1 138 ? -29.542 -40.239 6.924 1.00 51.78 138 LEU A N 1
ATOM 1095 C CA . LEU A 1 138 ? -29.841 -38.886 7.398 1.00 51.78 138 LEU A CA 1
ATOM 1096 C C . LEU A 1 138 ? -30.904 -38.902 8.501 1.00 51.78 138 LEU A C 1
ATOM 1098 O O . LEU A 1 138 ? -30.807 -38.147 9.459 1.00 51.78 138 LEU A O 1
ATOM 1102 N N . LEU A 1 139 ? -31.871 -39.821 8.431 1.00 50.47 139 LEU A N 1
ATOM 1103 C CA . LEU A 1 139 ? -32.872 -40.030 9.483 1.00 50.47 139 LEU A CA 1
ATOM 1104 C C . LEU A 1 139 ? -32.380 -40.902 10.658 1.00 50.47 139 LEU A C 1
ATOM 1106 O O . LEU A 1 139 ? -33.035 -40.946 11.700 1.00 50.47 139 LEU A O 1
ATOM 1110 N N . LYS A 1 140 ? -31.261 -41.625 10.504 1.00 52.75 140 LYS A N 1
ATOM 1111 C CA . LYS A 1 140 ? -30.713 -42.585 11.486 1.00 52.75 140 LYS A CA 1
ATOM 1112 C C . LYS A 1 140 ? -29.671 -42.009 12.434 1.00 52.75 140 LYS A C 1
ATOM 1114 O O . LYS A 1 140 ? -29.244 -42.787 13.286 1.00 52.75 140 LYS A O 1
ATOM 1119 N N . GLY A 1 141 ? -29.258 -40.744 12.257 1.00 41.81 141 GLY A N 1
ATOM 1120 C CA . GLY A 1 141 ? -28.187 -40.052 12.995 1.00 41.81 141 GLY A CA 1
ATOM 1121 C C . GLY A 1 141 ? -27.485 -40.926 14.026 1.00 41.81 141 GLY A C 1
ATOM 1122 O O . GLY A 1 141 ? -27.964 -41.043 15.143 1.00 41.81 141 GLY A O 1
ATOM 1123 N N . SER A 1 142 ? -26.409 -41.594 13.611 1.00 38.66 142 SER A N 1
ATOM 1124 C CA . SER A 1 142 ? -25.512 -42.380 14.466 1.00 38.66 142 SER A CA 1
ATOM 1125 C C . SER A 1 142 ? -26.203 -43.227 15.562 1.00 38.66 142 SER A C 1
ATOM 1127 O O . SER A 1 142 ? -26.242 -42.833 16.723 1.00 38.66 142 SER A O 1
ATOM 1129 N N . ASN A 1 143 ? -26.610 -44.454 15.189 1.00 41.69 143 ASN A N 1
ATOM 1130 C CA . ASN A 1 143 ? -26.948 -45.628 16.036 1.00 41.69 143 ASN A CA 1
ATOM 1131 C C . ASN A 1 143 ? -28.427 -46.003 16.320 1.00 41.69 143 ASN A C 1
ATOM 1133 O O . ASN A 1 143 ? -28.692 -46.718 17.286 1.00 41.69 143 ASN A O 1
ATOM 1137 N N . GLY A 1 144 ? -29.392 -45.696 15.444 1.00 38.97 144 GLY A N 1
ATOM 1138 C CA . GLY A 1 144 ? -30.773 -46.214 15.572 1.00 38.97 144 GLY A CA 1
ATOM 1139 C C . GLY A 1 144 ? -31.106 -47.448 14.707 1.00 38.97 144 GLY A C 1
ATOM 1140 O O . GLY A 1 144 ? -31.160 -47.355 13.480 1.00 38.97 144 GLY A O 1
ATOM 1141 N N . LEU A 1 145 ? -31.402 -48.604 15.321 1.00 36.59 145 LEU A N 1
ATOM 1142 C CA . LEU A 1 145 ? -31.954 -49.796 14.644 1.00 36.59 145 LEU A CA 1
ATOM 1143 C C . LEU A 1 145 ? -33.447 -49.601 14.302 1.00 36.59 145 LEU A C 1
ATOM 1145 O O . LEU A 1 145 ? -34.249 -49.241 15.160 1.00 36.59 145 LEU A O 1
ATOM 1149 N N . ILE A 1 146 ? -33.837 -49.890 13.054 1.00 43.00 146 ILE A N 1
ATOM 1150 C CA . ILE A 1 146 ? -35.247 -50.017 12.644 1.00 43.00 146 ILE A CA 1
ATOM 1151 C C . ILE A 1 146 ? -35.782 -51.324 13.234 1.00 43.00 146 ILE A C 1
ATOM 1153 O O . ILE A 1 146 ? -35.266 -52.392 12.906 1.00 43.00 146 ILE A O 1
ATOM 1157 N N . ASN A 1 147 ? -36.820 -51.260 14.067 1.00 43.94 147 ASN A N 1
ATOM 1158 C CA . ASN A 1 147 ? -37.502 -52.467 14.538 1.00 43.94 147 ASN A CA 1
ATOM 1159 C C . ASN A 1 147 ? -38.371 -53.055 13.409 1.00 43.94 147 ASN A C 1
ATOM 1161 O O . ASN A 1 147 ? -38.882 -52.309 12.570 1.00 43.94 147 ASN A O 1
ATOM 1165 N N . ASP A 1 148 ? -38.602 -54.373 13.429 1.00 38.03 148 ASP A N 1
ATOM 1166 C CA . ASP A 1 148 ? -39.302 -55.175 12.399 1.00 38.03 148 ASP A CA 1
ATOM 1167 C C . ASP A 1 148 ? -40.734 -54.707 12.030 1.00 38.03 148 ASP A C 1
ATOM 1169 O O . ASP A 1 148 ? -41.374 -55.252 11.131 1.00 38.03 148 ASP A O 1
ATOM 1173 N N . ASN A 1 149 ? -41.239 -53.666 12.693 1.00 41.22 149 ASN A N 1
ATOM 1174 C CA . ASN A 1 149 ? -42.592 -53.135 12.584 1.00 41.22 149 ASN A CA 1
ATOM 1175 C C . ASN A 1 149 ? -42.666 -51.864 11.708 1.00 41.22 149 ASN A C 1
ATOM 1177 O O . ASN A 1 149 ? -43.752 -51.317 11.528 1.00 41.22 149 ASN A O 1
ATOM 1181 N N . GLY A 1 150 ? -41.534 -51.363 11.192 1.00 44.84 150 GLY A N 1
ATOM 1182 C CA . GLY A 1 150 ? -41.477 -50.146 10.365 1.00 44.84 150 GLY A CA 1
ATOM 1183 C C . GLY A 1 150 ? -41.576 -48.825 11.144 1.00 44.84 150 GLY A C 1
ATOM 1184 O O . GLY A 1 150 ? -41.693 -47.763 10.536 1.00 44.84 150 GLY A O 1
ATOM 1185 N N . THR A 1 151 ? -41.521 -48.874 12.477 1.00 41.50 151 THR A N 1
ATOM 1186 C CA . THR A 1 151 ? -41.508 -47.697 13.356 1.00 41.50 151 THR A CA 1
ATOM 1187 C C . THR A 1 151 ? -40.071 -47.200 13.531 1.00 41.50 151 THR A C 1
ATOM 1189 O O . THR A 1 151 ? -39.217 -47.951 14.007 1.00 41.50 151 THR A O 1
ATOM 1192 N N . LEU A 1 152 ? -39.793 -45.949 13.150 1.00 45.47 152 LEU A N 1
ATOM 1193 C CA . LEU A 1 152 ? -38.503 -45.299 13.391 1.00 45.47 152 LEU A CA 1
ATOM 1194 C C . LEU A 1 152 ? -38.572 -44.585 14.750 1.00 45.47 152 LEU A C 1
ATOM 1196 O O . LEU A 1 152 ? -39.321 -43.630 14.906 1.00 45.47 152 LEU A O 1
ATOM 1200 N N . ASN A 1 153 ? -37.828 -45.054 15.750 1.00 44.06 153 ASN A N 1
ATOM 1201 C CA . ASN A 1 153 ? -37.787 -44.400 17.058 1.00 44.06 153 ASN A CA 1
ATOM 1202 C C . ASN A 1 153 ? -36.623 -43.394 17.060 1.00 44.06 153 ASN A C 1
ATOM 1204 O O . ASN A 1 153 ? -35.473 -43.782 17.259 1.00 44.06 153 ASN A O 1
ATOM 1208 N N . ILE A 1 154 ? -36.904 -42.122 16.757 1.00 46.62 154 ILE A N 1
ATOM 1209 C CA . ILE A 1 154 ? -35.896 -41.055 16.605 1.00 46.62 154 ILE A CA 1
ATOM 1210 C C . ILE A 1 154 ? -35.465 -40.517 17.982 1.00 46.62 154 ILE A C 1
ATOM 1212 O O . ILE A 1 154 ? -35.626 -39.339 18.291 1.00 46.62 154 ILE A O 1
ATOM 1216 N N . ASN A 1 155 ? -34.942 -41.385 18.848 1.00 41.41 155 ASN A N 1
ATOM 1217 C CA . ASN A 1 155 ? -34.404 -40.935 20.136 1.00 41.41 155 ASN A CA 1
ATOM 1218 C C . ASN A 1 155 ? -32.977 -40.368 20.009 1.00 41.41 155 ASN A C 1
ATOM 1220 O O . ASN A 1 155 ? -32.610 -39.516 20.817 1.00 41.41 155 ASN A O 1
ATOM 1224 N N . ASP A 1 156 ? -32.231 -40.744 18.962 1.00 42.50 156 ASP A N 1
ATOM 1225 C CA . ASP A 1 156 ? -30.810 -40.385 18.799 1.00 42.50 156 ASP A CA 1
ATOM 1226 C C . ASP A 1 156 ? -30.514 -39.336 17.707 1.00 42.50 156 ASP A C 1
ATOM 1228 O O . ASP A 1 156 ? -29.380 -38.874 17.600 1.0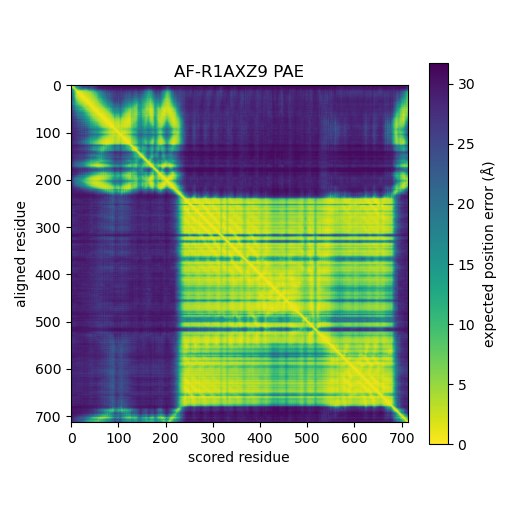0 42.50 156 ASP A O 1
ATOM 1232 N N . TYR A 1 157 ? -31.517 -38.848 16.961 1.00 43.22 157 TYR A N 1
ATOM 1233 C CA . TYR A 1 157 ? -31.342 -37.610 16.187 1.00 43.22 157 TYR A CA 1
ATOM 1234 C C . TYR A 1 157 ? -31.574 -36.408 17.117 1.00 43.22 157 TYR A C 1
ATOM 1236 O O . TYR A 1 157 ? -32.551 -36.407 17.887 1.00 43.22 157 TYR A O 1
ATOM 1244 N N . PRO A 1 158 ? -30.719 -35.372 17.104 1.00 46.38 158 PRO A N 1
ATOM 1245 C CA . PRO A 1 158 ? -30.927 -34.179 17.905 1.00 46.38 158 PRO A CA 1
ATOM 1246 C C . PRO A 1 158 ? -32.059 -33.353 17.288 1.00 46.38 158 PRO A C 1
ATOM 1248 O O . PRO A 1 158 ? -31.799 -32.316 16.691 1.00 46.38 158 PRO A O 1
ATOM 1251 N N . LEU A 1 159 ? -33.311 -33.810 17.443 1.00 51.72 159 LEU A N 1
ATOM 1252 C CA . LEU A 1 159 ? -34.465 -32.952 17.212 1.00 51.72 159 LEU A CA 1
ATOM 1253 C C . LEU A 1 159 ? -34.240 -31.686 18.044 1.00 51.72 159 LEU A C 1
ATOM 1255 O O . LEU A 1 159 ? -34.115 -31.783 19.272 1.00 51.72 159 LEU A O 1
ATOM 1259 N N . ARG A 1 160 ? -34.084 -30.531 17.388 1.00 53.75 160 ARG A N 1
ATOM 1260 C CA . ARG A 1 160 ? -33.679 -29.272 18.054 1.00 53.75 160 ARG A CA 1
ATOM 1261 C C . ARG A 1 160 ? -34.775 -28.739 18.976 1.00 53.75 160 ARG A C 1
ATOM 1263 O O . ARG A 1 160 ? -34.526 -27.834 19.770 1.00 53.75 160 ARG A O 1
ATOM 1270 N N . ILE A 1 161 ? -35.981 -29.294 18.864 1.00 52.59 161 ILE A N 1
ATOM 1271 C CA . ILE A 1 161 ? -37.174 -28.866 19.579 1.00 52.59 161 ILE A CA 1
ATOM 1272 C C . ILE A 1 161 ? -37.573 -29.957 20.575 1.00 52.59 161 ILE A C 1
ATOM 1274 O O . ILE A 1 161 ? -38.051 -31.029 20.202 1.00 52.59 161 ILE A O 1
ATOM 1278 N N . ASP A 1 162 ? -37.399 -29.657 21.860 1.00 57.59 162 ASP A N 1
ATOM 1279 C CA . ASP A 1 162 ? -37.929 -30.444 22.967 1.00 57.59 162 ASP A CA 1
ATOM 1280 C C . ASP A 1 162 ? -38.956 -29.634 23.773 1.00 57.59 162 ASP A C 1
ATOM 1282 O O . ASP A 1 162 ? -39.200 -28.445 23.552 1.00 57.59 162 ASP A O 1
ATOM 1286 N N . ASP A 1 163 ? -39.620 -30.288 24.717 1.00 58.53 163 ASP A N 1
ATOM 1287 C CA . ASP A 1 163 ? -40.619 -29.653 25.573 1.00 58.53 163 ASP A CA 1
ATOM 1288 C C . ASP A 1 163 ? -40.046 -28.789 26.718 1.00 58.53 163 ASP A C 1
ATOM 1290 O O . ASP A 1 163 ? -40.805 -28.412 27.626 1.00 58.53 163 ASP A O 1
ATOM 1294 N N . GLY A 1 164 ? -38.741 -28.497 26.683 1.00 52.94 164 GLY A N 1
ATOM 1295 C CA . GLY A 1 164 ? -37.924 -27.890 27.734 1.00 52.94 164 GLY A CA 1
ATOM 1296 C C . GLY A 1 164 ? -37.360 -28.893 28.750 1.00 52.94 164 GLY A C 1
ATOM 1297 O O . GLY A 1 164 ? -36.660 -28.484 29.676 1.00 52.94 164 GLY A O 1
ATOM 1298 N N . TYR A 1 165 ? -37.694 -30.185 28.623 1.00 56.00 165 TYR A N 1
ATOM 1299 C CA . TYR A 1 165 ? -37.286 -31.273 29.524 1.00 56.00 165 TYR A CA 1
ATOM 1300 C C . TYR A 1 165 ? -36.717 -32.492 28.773 1.00 56.00 165 TYR A C 1
ATOM 1302 O O . TYR A 1 165 ? -36.570 -33.560 29.370 1.00 56.00 165 TYR A O 1
ATOM 1310 N N . GLY A 1 166 ? -36.410 -32.348 27.480 1.00 59.25 166 GLY A N 1
ATOM 1311 C CA . GLY A 1 166 ? -35.819 -33.399 26.648 1.00 59.25 166 GLY A CA 1
ATOM 1312 C C . GLY A 1 166 ? -36.798 -34.404 26.026 1.00 59.25 166 GLY A C 1
ATOM 1313 O O . GLY A 1 166 ? -36.337 -35.353 25.395 1.00 59.25 166 GLY A O 1
ATOM 1314 N N . ASN A 1 167 ? -38.126 -34.237 26.161 1.00 66.31 167 ASN A N 1
ATOM 1315 C CA . ASN A 1 167 ? -39.086 -35.114 25.470 1.00 66.31 167 ASN A CA 1
ATOM 1316 C C . ASN A 1 167 ? -39.345 -34.623 24.040 1.00 66.31 167 ASN A C 1
ATOM 1318 O O . ASN A 1 167 ? -39.636 -33.444 23.828 1.00 66.31 167 ASN A O 1
ATOM 1322 N N . LYS A 1 168 ? -39.312 -35.550 23.079 1.00 67.25 168 LYS A N 1
ATOM 1323 C CA . LYS A 1 168 ? -39.409 -35.287 21.637 1.00 67.25 168 LYS A CA 1
ATOM 1324 C C . LYS A 1 168 ? -40.643 -35.960 21.009 1.00 67.25 168 LYS A C 1
ATOM 1326 O O . LYS A 1 168 ? -41.152 -36.930 21.576 1.00 67.25 168 LYS A O 1
ATOM 1331 N N . PRO A 1 169 ? -41.154 -35.463 19.867 1.00 73.19 169 PRO A N 1
ATOM 1332 C CA . PRO A 1 169 ? -42.207 -36.141 19.112 1.00 73.19 169 PRO A CA 1
ATOM 1333 C C . PRO A 1 169 ? -41.708 -37.439 18.458 1.00 73.19 169 PRO A C 1
ATOM 1335 O O . PRO A 1 169 ? -40.589 -37.517 17.961 1.00 73.19 169 PRO A O 1
ATOM 1338 N N . GLU A 1 170 ? -42.569 -38.456 18.424 1.00 72.62 170 GLU A N 1
ATOM 1339 C CA . GLU A 1 170 ? -42.337 -39.722 17.726 1.00 72.62 170 GLU A CA 1
ATOM 1340 C C . GLU A 1 170 ? -42.732 -39.585 16.249 1.00 72.62 170 GLU A C 1
ATOM 1342 O O . GLU A 1 170 ? -43.882 -39.264 15.931 1.00 72.62 170 GLU A O 1
ATOM 1347 N N . ILE A 1 171 ? -41.794 -39.855 15.339 1.00 70.81 171 ILE A N 1
ATOM 1348 C CA . ILE A 1 171 ? -42.013 -39.763 13.892 1.00 70.81 171 ILE A CA 1
ATOM 1349 C C . ILE A 1 171 ? -42.168 -41.159 13.287 1.00 70.81 171 ILE A C 1
ATOM 1351 O O . ILE A 1 171 ? -41.330 -42.035 13.466 1.00 70.81 171 ILE A O 1
ATOM 1355 N N . THR A 1 172 ? -43.225 -41.366 12.508 1.00 65.50 172 THR A N 1
ATOM 1356 C CA . THR A 1 172 ? -43.503 -42.637 11.828 1.00 65.50 172 THR A CA 1
ATOM 1357 C C . THR A 1 172 ? -43.789 -42.422 10.349 1.00 65.50 172 THR A C 1
ATOM 1359 O O . THR A 1 172 ? -44.461 -41.464 9.963 1.00 65.50 172 THR A O 1
ATOM 1362 N N . PHE A 1 173 ? -43.297 -43.332 9.509 1.00 66.19 173 PHE A N 1
ATOM 1363 C CA . PHE A 1 173 ? -43.602 -43.336 8.083 1.00 66.19 173 PHE A CA 1
ATOM 1364 C C . PHE A 1 173 ? -44.861 -44.156 7.819 1.00 66.19 173 PHE A C 1
ATOM 1366 O O . PHE A 1 173 ? -45.035 -45.245 8.365 1.00 66.19 173 PHE A O 1
ATOM 1373 N N . TYR A 1 174 ? -45.742 -43.662 6.955 1.00 61.34 174 TYR A N 1
ATOM 1374 C CA . TYR A 1 174 ? -46.913 -44.418 6.525 1.00 61.34 174 TYR A CA 1
ATOM 1375 C C . TYR A 1 174 ? -47.177 -44.208 5.038 1.00 61.34 174 TYR A C 1
ATOM 1377 O O . TYR A 1 174 ? -46.897 -43.159 4.464 1.00 61.34 174 TYR A O 1
ATOM 1385 N N . THR A 1 175 ? -47.765 -45.216 4.401 1.00 50.81 175 THR A N 1
ATOM 1386 C CA . THR A 1 175 ? -48.314 -45.082 3.051 1.00 50.81 175 THR A CA 1
ATOM 1387 C C . THR A 1 175 ? -49.802 -45.404 3.105 1.00 50.81 175 THR A C 1
ATOM 1389 O O . THR A 1 175 ? -50.253 -46.173 3.953 1.00 50.81 175 THR A O 1
ATOM 1392 N N . LYS A 1 176 ? -50.602 -44.808 2.215 1.00 44.91 176 LYS A N 1
ATOM 1393 C CA . LYS A 1 176 ? -52.071 -44.940 2.216 1.00 44.91 176 LYS A CA 1
ATOM 1394 C C . LYS A 1 176 ? -52.586 -46.332 1.778 1.00 44.91 176 LYS A C 1
ATOM 1396 O O . LYS A 1 176 ? -53.766 -46.458 1.463 1.00 44.91 176 LYS A O 1
ATOM 1401 N N . LYS A 1 177 ? -51.732 -47.365 1.745 1.00 40.62 177 LYS A N 1
ATOM 1402 C CA . LYS A 1 177 ? -52.078 -48.773 1.487 1.00 40.62 177 LYS A CA 1
ATOM 1403 C C . LYS A 1 177 ? -51.116 -49.699 2.241 1.00 40.62 177 LYS A C 1
ATOM 1405 O O . LYS A 1 177 ? -49.918 -49.653 2.004 1.00 40.62 177 LYS A O 1
ATOM 1410 N N . ASP A 1 178 ? -51.689 -50.500 3.132 1.00 34.31 178 ASP A N 1
ATOM 1411 C CA . ASP A 1 178 ? -51.161 -51.654 3.867 1.00 34.31 178 ASP A CA 1
ATOM 1412 C C . ASP A 1 178 ? -49.690 -52.058 3.639 1.00 34.31 178 ASP A C 1
ATOM 1414 O O . ASP A 1 178 ? -49.298 -52.488 2.555 1.00 34.31 178 ASP A O 1
ATOM 1418 N N . SER A 1 179 ? -48.946 -52.084 4.751 1.00 36.22 179 SER A N 1
ATOM 1419 C CA . SER A 1 179 ? -47.616 -52.689 4.942 1.00 36.22 179 SER A CA 1
ATOM 1420 C C . SER A 1 179 ? -46.444 -51.955 4.278 1.00 36.22 179 SER A C 1
ATOM 1422 O O . SER A 1 179 ? -46.274 -51.955 3.060 1.00 36.22 179 SER A O 1
ATOM 1424 N N . TYR A 1 180 ? -45.571 -51.378 5.110 1.00 42.31 180 TYR A N 1
ATOM 1425 C CA . TYR A 1 180 ? -44.254 -50.901 4.693 1.00 42.31 180 TYR A CA 1
ATOM 1426 C C . TYR A 1 180 ? -43.431 -52.117 4.236 1.00 42.31 180 TYR A C 1
ATOM 1428 O O . TYR A 1 180 ? -42.885 -52.854 5.052 1.00 42.31 180 TYR A O 1
ATOM 1436 N N . SER A 1 181 ? -43.364 -52.379 2.930 1.00 40.75 181 SER A N 1
ATOM 1437 C CA . SER A 1 181 ? -42.264 -53.178 2.393 1.00 40.75 181 SER A CA 1
ATOM 1438 C C . SER A 1 181 ? -41.044 -52.271 2.364 1.00 40.75 181 SER A C 1
ATOM 1440 O O . SER A 1 181 ? -41.137 -51.166 1.825 1.00 40.75 181 SER A O 1
ATOM 1442 N N . LYS A 1 182 ? -39.915 -52.749 2.885 1.00 41.44 182 LYS A N 1
ATOM 1443 C CA . LYS A 1 182 ? -38.604 -52.082 2.960 1.00 41.44 182 LYS A CA 1
ATOM 1444 C C . LYS A 1 182 ? -38.094 -51.510 1.616 1.00 41.44 182 LYS A C 1
ATOM 1446 O O . LYS A 1 182 ? -37.052 -50.883 1.613 1.00 41.44 182 LYS A O 1
ATOM 1451 N N . ASP A 1 183 ? -38.819 -51.663 0.503 1.00 42.69 183 ASP A N 1
ATOM 1452 C CA . ASP A 1 183 ? -38.366 -51.508 -0.888 1.00 42.69 183 ASP A CA 1
ATOM 1453 C C . ASP A 1 183 ? -39.134 -50.465 -1.735 1.00 42.69 183 ASP A C 1
ATOM 1455 O O . ASP A 1 183 ? -39.177 -50.595 -2.953 1.00 42.69 183 ASP A O 1
ATOM 1459 N N . LYS A 1 184 ? -39.790 -49.447 -1.147 1.00 48.94 184 LYS A N 1
ATOM 1460 C CA . LYS A 1 184 ? -40.721 -48.562 -1.900 1.00 48.94 184 LYS A CA 1
ATOM 1461 C C . LYS A 1 184 ? -40.488 -47.040 -1.849 1.00 48.94 184 LYS A C 1
ATOM 1463 O O . LYS A 1 184 ? -41.411 -46.291 -2.163 1.00 48.94 184 LYS A O 1
ATOM 1468 N N . LEU A 1 185 ? -39.283 -46.561 -1.537 1.00 55.47 185 LEU A N 1
ATOM 1469 C CA . LEU A 1 185 ? -38.889 -45.189 -1.905 1.00 55.47 185 LEU A CA 1
ATOM 1470 C C . LEU A 1 185 ? -38.324 -45.225 -3.327 1.00 55.47 185 LEU A C 1
ATOM 1472 O O . LEU A 1 185 ? -37.125 -45.355 -3.519 1.00 55.47 185 LEU A O 1
ATOM 1476 N N . VAL A 1 186 ? -39.213 -45.212 -4.319 1.00 57.94 186 VAL A N 1
ATOM 1477 C CA . VAL A 1 186 ? -38.838 -45.259 -5.737 1.00 57.94 186 VAL A CA 1
ATOM 1478 C C . VAL A 1 186 ? -39.356 -43.996 -6.406 1.00 57.94 186 VAL A C 1
ATOM 1480 O O . VAL A 1 186 ? -40.544 -43.677 -6.277 1.00 57.94 186 VAL A O 1
ATOM 1483 N N . PHE A 1 187 ? -38.478 -43.290 -7.116 1.00 63.66 187 PHE A N 1
ATOM 1484 C CA . PHE A 1 187 ? -38.889 -42.233 -8.030 1.00 63.66 187 PHE A CA 1
ATOM 1485 C C . PHE A 1 187 ? -39.714 -42.857 -9.158 1.00 63.66 187 PHE A C 1
ATOM 1487 O O . PHE A 1 187 ? -39.209 -43.640 -9.955 1.00 63.66 187 PHE A O 1
ATOM 1494 N N . ASN A 1 188 ? -41.003 -42.525 -9.204 1.00 62.88 188 ASN A N 1
ATOM 1495 C CA . ASN A 1 188 ? -41.909 -42.933 -10.272 1.00 62.88 188 ASN A CA 1
ATOM 1496 C C . ASN A 1 188 ? -42.356 -41.677 -11.011 1.00 62.88 188 ASN A C 1
ATOM 1498 O O . ASN A 1 188 ? -42.954 -40.796 -10.392 1.00 62.88 188 ASN A O 1
ATOM 1502 N N . ASP A 1 189 ? -42.092 -41.603 -12.314 1.00 64.81 189 ASP A N 1
ATOM 1503 C CA . ASP A 1 189 ? -42.415 -40.450 -13.164 1.00 64.81 189 ASP A CA 1
ATOM 1504 C C . ASP A 1 189 ? -41.871 -39.118 -12.600 1.00 64.81 189 ASP A C 1
ATOM 1506 O O . ASP A 1 189 ? -42.630 -38.168 -12.390 1.00 64.81 189 ASP A O 1
ATOM 1510 N N . GLY A 1 190 ? -40.571 -39.065 -12.275 1.00 68.62 190 GLY A N 1
ATOM 1511 C CA . GLY A 1 190 ? -39.896 -37.832 -11.835 1.00 68.62 190 GLY A CA 1
ATOM 1512 C C . GLY A 1 190 ? -40.319 -37.315 -10.454 1.00 68.62 190 GLY A C 1
ATOM 1513 O O . GLY A 1 190 ? -40.191 -36.125 -10.169 1.00 68.62 190 GLY A O 1
ATOM 1514 N N . LYS A 1 191 ? -40.873 -38.175 -9.589 1.00 73.19 191 LYS A N 1
ATOM 1515 C CA . LYS A 1 191 ? -41.276 -37.801 -8.223 1.00 73.19 191 LYS A CA 1
ATOM 1516 C C . LYS A 1 191 ? -41.225 -38.966 -7.238 1.00 73.19 191 LYS A C 1
ATOM 1518 O O . LYS A 1 191 ? -41.511 -40.109 -7.595 1.00 73.19 191 LYS A O 1
ATOM 1523 N N . VAL A 1 192 ? -40.991 -38.655 -5.966 1.00 74.31 192 VAL A N 1
ATOM 1524 C CA . VAL A 1 192 ? -41.137 -39.585 -4.833 1.00 74.31 192 VAL A CA 1
ATOM 1525 C C . VAL A 1 192 ? -42.133 -39.023 -3.818 1.00 74.31 192 VAL A C 1
ATOM 1527 O O . VAL A 1 192 ? -42.295 -37.813 -3.681 1.00 74.31 192 VAL A O 1
ATOM 1530 N N . THR A 1 193 ? -42.887 -39.896 -3.147 1.00 70.62 193 THR A N 1
ATOM 1531 C CA . THR A 1 193 ? -43.918 -39.506 -2.171 1.00 70.62 193 THR A CA 1
ATOM 1532 C C . THR A 1 193 ? -43.649 -40.161 -0.824 1.00 70.62 193 THR A C 1
ATOM 1534 O O . THR A 1 193 ? -43.522 -41.380 -0.751 1.00 70.62 193 THR A O 1
ATOM 1537 N N . ILE A 1 194 ? -43.619 -39.359 0.240 1.00 71.06 194 ILE A N 1
ATOM 1538 C CA . ILE A 1 194 ? -43.263 -39.779 1.596 1.00 71.06 194 ILE A CA 1
ATOM 1539 C C . ILE A 1 194 ? -44.376 -39.351 2.556 1.00 71.06 194 ILE A C 1
ATOM 1541 O O . ILE A 1 194 ? -44.648 -38.162 2.708 1.00 71.06 194 ILE A O 1
ATOM 1545 N N . GLY A 1 195 ? -45.052 -40.310 3.191 1.00 70.25 195 GLY A N 1
ATOM 1546 C CA . GLY A 1 195 ? -46.053 -40.039 4.227 1.00 70.25 195 GLY A CA 1
ATOM 1547 C C . GLY A 1 195 ? -45.429 -40.094 5.617 1.00 70.25 195 GLY A C 1
ATOM 1548 O O . GLY A 1 195 ? -44.773 -41.078 5.954 1.00 70.25 195 GLY A O 1
ATOM 1549 N N . ILE A 1 196 ? -45.628 -39.042 6.409 1.00 74.69 196 ILE A N 1
ATOM 1550 C CA . ILE A 1 196 ? -44.952 -38.825 7.691 1.00 74.69 196 ILE A CA 1
ATOM 1551 C C . ILE A 1 196 ? -45.971 -38.427 8.741 1.00 74.69 196 ILE A C 1
ATOM 1553 O O . ILE A 1 196 ? -46.834 -37.577 8.508 1.00 74.69 196 ILE A O 1
ATOM 1557 N N . ARG A 1 197 ? -45.885 -39.066 9.900 1.00 74.62 197 ARG A N 1
ATOM 1558 C CA . ARG A 1 197 ? -46.765 -38.853 11.037 1.00 74.62 197 ARG A CA 1
ATOM 1559 C C . ARG A 1 197 ? -45.928 -38.514 12.261 1.00 74.62 197 ARG A C 1
ATOM 1561 O O . ARG A 1 197 ? -45.111 -39.325 12.673 1.00 74.62 197 ARG A O 1
ATOM 1568 N N . SER A 1 198 ? -46.183 -37.353 12.849 1.00 78.50 198 SER A N 1
ATOM 1569 C CA . SER A 1 198 ? -45.566 -36.882 14.087 1.00 78.50 198 SER A CA 1
ATOM 1570 C C . SER A 1 198 ? -46.557 -37.012 15.235 1.00 78.50 198 SER A C 1
ATOM 1572 O O . SER A 1 198 ? -47.678 -36.507 15.135 1.00 78.50 198 SER A O 1
ATOM 1574 N N . THR A 1 199 ? -46.171 -37.716 16.298 1.00 80.06 199 THR A N 1
ATOM 1575 C CA . THR A 1 199 ? -47.006 -37.979 17.474 1.00 80.06 199 THR A CA 1
ATOM 1576 C C . THR A 1 199 ? -46.325 -37.490 18.743 1.00 80.06 199 THR A C 1
ATOM 1578 O O . THR A 1 199 ? -45.228 -37.928 19.067 1.00 80.06 199 THR A O 1
ATOM 1581 N N . TYR A 1 200 ? -46.992 -36.634 19.515 1.00 80.38 200 TYR A N 1
ATOM 1582 C CA . TYR A 1 200 ? -46.510 -36.186 20.818 1.00 80.38 200 TYR A CA 1
ATOM 1583 C C . TYR A 1 200 ? -47.496 -36.542 21.934 1.00 80.38 200 TYR A C 1
ATOM 1585 O O . TYR A 1 200 ? -48.696 -36.254 21.848 1.00 80.38 200 TYR A O 1
ATOM 1593 N N . THR A 1 201 ? -46.982 -37.149 23.007 1.00 81.06 201 THR A N 1
ATOM 1594 C CA . THR A 1 201 ? -47.779 -37.598 24.156 1.00 81.06 201 THR A CA 1
ATOM 1595 C C . THR A 1 201 ? -47.244 -37.005 25.452 1.00 81.06 201 THR A C 1
ATOM 1597 O O . THR A 1 201 ? -46.130 -37.304 25.867 1.00 81.06 201 THR A O 1
ATOM 1600 N N . LYS A 1 202 ? -48.068 -36.204 26.136 1.00 77.56 202 LYS A N 1
ATOM 1601 C CA . LYS A 1 202 ? -47.775 -35.679 27.480 1.00 77.56 202 LYS A CA 1
ATOM 1602 C C . LYS A 1 202 ? -49.065 -35.479 28.269 1.00 77.56 202 LYS A C 1
ATOM 1604 O O . LYS A 1 202 ? -50.085 -35.114 27.690 1.00 77.56 202 LYS A O 1
ATOM 1609 N N . ASP A 1 203 ? -49.030 -35.735 29.577 1.00 76.75 203 ASP A N 1
ATOM 1610 C CA . ASP A 1 203 ? -50.170 -35.586 30.498 1.00 76.75 203 ASP A CA 1
ATOM 1611 C C . ASP A 1 203 ? -51.445 -36.343 30.056 1.00 76.75 203 ASP A C 1
ATOM 1613 O O . ASP A 1 203 ? -52.558 -35.832 30.177 1.00 76.75 203 ASP A O 1
ATOM 1617 N N . ASN A 1 204 ? -51.289 -37.565 29.520 1.00 78.56 204 ASN A N 1
ATOM 1618 C CA . ASN A 1 204 ? -52.358 -38.393 28.925 1.00 78.56 204 ASN A CA 1
ATOM 1619 C C . ASN A 1 204 ? -53.094 -37.753 27.728 1.00 78.56 204 ASN A C 1
ATOM 1621 O O . ASN A 1 204 ? -54.166 -38.218 27.340 1.00 78.56 204 ASN A O 1
ATOM 1625 N N . VAL A 1 205 ? -52.527 -36.706 27.123 1.00 77.44 205 VAL A N 1
ATOM 1626 C CA . VAL A 1 205 ? -53.031 -36.088 25.893 1.00 77.44 205 VAL A CA 1
ATOM 1627 C C . VAL A 1 205 ? -52.111 -36.480 24.740 1.00 77.44 205 VAL A C 1
ATOM 1629 O O . VAL A 1 205 ? -50.950 -36.078 24.704 1.00 77.44 205 VAL A O 1
ATOM 1632 N N . VAL A 1 206 ? -52.639 -37.246 23.786 1.00 81.56 206 VAL A N 1
ATOM 1633 C CA . VAL A 1 206 ? -51.936 -37.623 22.551 1.00 81.56 206 VAL A CA 1
ATOM 1634 C C . VAL A 1 206 ? -52.344 -36.662 21.439 1.00 81.56 206 VAL A C 1
ATOM 1636 O O . VAL A 1 206 ? -53.533 -36.360 21.267 1.00 81.56 206 VAL A O 1
ATOM 1639 N N . LYS A 1 207 ? -51.369 -36.161 20.682 1.00 82.12 207 LYS A N 1
ATOM 1640 C CA . LYS A 1 207 ? -51.612 -35.431 19.438 1.00 82.12 207 LYS A CA 1
ATOM 1641 C C . LYS A 1 207 ? -50.791 -36.035 18.321 1.00 82.12 207 LYS A C 1
ATOM 1643 O O . LYS A 1 207 ? -49.623 -36.332 18.517 1.00 82.12 207 LYS A O 1
ATOM 1648 N N . THR A 1 208 ? -51.430 -36.199 17.169 1.00 78.62 208 THR A N 1
ATOM 1649 C CA . THR A 1 208 ? -50.824 -36.798 15.988 1.00 78.62 208 THR A CA 1
ATOM 1650 C C . THR A 1 208 ? -51.162 -35.953 14.767 1.00 78.62 208 THR A C 1
ATOM 1652 O O . THR A 1 208 ? -52.338 -35.722 14.469 1.00 78.62 208 THR A O 1
ATOM 1655 N N . ILE A 1 209 ? -50.134 -35.501 14.054 1.00 74.56 209 ILE A N 1
ATOM 1656 C CA . ILE A 1 209 ? -50.261 -34.786 12.783 1.00 74.56 209 ILE A CA 1
ATOM 1657 C C . ILE A 1 209 ? -49.642 -35.645 11.696 1.00 74.56 209 ILE A C 1
ATOM 1659 O O . ILE A 1 209 ? -48.561 -36.200 11.869 1.00 74.56 209 ILE A O 1
ATOM 1663 N N . SER A 1 210 ? -50.342 -35.768 10.575 1.00 76.00 210 SER A N 1
ATOM 1664 C CA . SER A 1 210 ? -49.877 -36.535 9.425 1.00 76.00 210 SER A CA 1
ATOM 1665 C C . SER A 1 210 ? -49.804 -35.641 8.186 1.00 76.00 210 SER A C 1
ATOM 1667 O O . SER A 1 210 ? -50.747 -34.902 7.896 1.00 76.00 210 SER A O 1
ATOM 1669 N N . VAL A 1 211 ? -48.693 -35.723 7.454 1.00 72.38 211 VAL A N 1
ATOM 1670 C CA . VAL A 1 211 ? -48.425 -34.994 6.205 1.00 72.38 211 VAL A CA 1
ATOM 1671 C C . VAL A 1 211 ? -47.886 -35.958 5.152 1.00 72.38 211 VAL A C 1
ATOM 1673 O O . VAL A 1 211 ? -47.286 -36.977 5.481 1.00 72.38 211 VAL A O 1
ATOM 1676 N N . THR A 1 212 ? -48.125 -35.683 3.873 1.00 75.94 212 THR A N 1
ATOM 1677 C CA . THR A 1 212 ? -47.469 -36.394 2.770 1.00 75.94 212 THR A CA 1
ATOM 1678 C C . THR A 1 212 ? -46.646 -35.413 1.943 1.00 75.94 212 THR A C 1
ATOM 1680 O O . THR A 1 212 ? -47.212 -34.542 1.281 1.00 75.94 212 THR A O 1
ATOM 1683 N N . TYR A 1 213 ? -45.326 -35.575 1.957 1.00 75.00 213 TYR A N 1
ATOM 1684 C CA . TYR A 1 213 ? -44.385 -34.832 1.126 1.00 75.00 213 TYR A CA 1
ATOM 1685 C C . TYR A 1 213 ? -44.259 -35.473 -0.255 1.00 75.00 213 TYR A C 1
ATOM 1687 O O . TYR A 1 213 ? -44.260 -36.696 -0.392 1.00 75.00 213 TYR A O 1
ATOM 1695 N N . LYS A 1 214 ? -44.155 -34.645 -1.290 1.00 77.00 214 LYS A N 1
ATOM 1696 C CA . LYS A 1 214 ? -43.820 -35.047 -2.656 1.00 77.00 214 LYS A CA 1
ATOM 1697 C C . LYS A 1 214 ? -42.551 -34.323 -3.067 1.00 77.00 214 LYS A C 1
ATOM 1699 O O . LYS A 1 214 ? -42.570 -33.098 -3.083 1.00 77.00 214 LYS A O 1
ATOM 1704 N N . ILE A 1 215 ? -41.505 -35.064 -3.401 1.00 77.31 215 ILE A N 1
ATOM 1705 C CA . ILE A 1 215 ? -40.244 -34.513 -3.900 1.00 77.31 215 ILE A CA 1
ATOM 1706 C C . ILE A 1 215 ? -40.234 -34.691 -5.416 1.00 77.31 215 ILE A C 1
ATOM 1708 O O . ILE A 1 215 ? -40.584 -35.770 -5.901 1.00 77.31 215 ILE A O 1
ATOM 1712 N N . LEU A 1 216 ? -39.917 -33.629 -6.148 1.00 79.50 216 LEU A N 1
ATOM 1713 C CA . LEU A 1 216 ? -39.911 -33.583 -7.610 1.00 79.50 216 LEU A CA 1
ATOM 1714 C C . LEU A 1 216 ? -38.475 -33.551 -8.134 1.00 79.50 216 LEU A C 1
ATOM 1716 O O . LEU A 1 216 ? -37.634 -32.886 -7.541 1.00 79.50 216 LEU A O 1
ATOM 1720 N N . VAL A 1 217 ? -38.237 -34.220 -9.261 1.00 79.56 217 VAL A N 1
ATOM 1721 C CA . VAL A 1 217 ? -36.990 -34.113 -10.026 1.00 79.56 217 VAL A CA 1
ATOM 1722 C C . VAL A 1 217 ? -37.088 -32.870 -10.919 1.00 79.56 217 VAL A C 1
ATOM 1724 O O . VAL A 1 217 ? -38.055 -32.773 -11.685 1.00 79.56 217 VAL A O 1
ATOM 1727 N N . PRO A 1 218 ? -36.167 -31.898 -10.803 1.00 78.25 218 PRO A N 1
ATOM 1728 C CA . PRO A 1 218 ? -36.167 -30.724 -11.666 1.00 78.25 218 PRO A CA 1
ATOM 1729 C C . PRO A 1 218 ? -35.727 -31.059 -13.098 1.00 78.25 218 PRO A C 1
ATOM 1731 O O . PRO A 1 218 ? -35.057 -32.058 -13.345 1.00 78.25 218 PRO A O 1
ATOM 1734 N N . GLU A 1 219 ? -36.111 -30.199 -14.041 1.00 76.12 219 GLU A N 1
ATOM 1735 C CA . GLU A 1 219 ? -35.483 -30.151 -15.365 1.00 76.12 219 GLU A CA 1
ATOM 1736 C C . GLU A 1 219 ? -34.165 -29.384 -15.254 1.00 76.12 219 GLU A C 1
ATOM 1738 O O . GLU A 1 219 ? -34.114 -28.360 -14.564 1.00 76.12 219 GLU A O 1
ATOM 1743 N N . TYR A 1 220 ? -33.131 -29.849 -15.946 1.00 73.12 220 TYR A N 1
ATOM 1744 C CA . TYR A 1 220 ? -31.891 -29.104 -16.084 1.00 73.12 220 TYR A CA 1
ATOM 1745 C C . TYR A 1 220 ? -32.071 -28.009 -17.138 1.00 73.12 220 TYR A C 1
ATOM 1747 O O . TYR A 1 220 ? -32.450 -28.288 -18.273 1.00 73.12 220 TYR A O 1
ATOM 1755 N N . ASN A 1 221 ? -31.870 -26.752 -16.745 1.00 59.97 221 ASN A N 1
ATOM 1756 C CA . ASN A 1 221 ? -32.229 -25.579 -17.546 1.00 59.97 221 ASN A CA 1
ATOM 1757 C C . ASN A 1 221 ? -31.063 -24.595 -17.737 1.00 59.97 221 ASN A C 1
ATOM 1759 O O . ASN A 1 221 ? -31.297 -23.383 -17.743 1.00 59.97 221 ASN A O 1
ATOM 1763 N N . ALA A 1 222 ? -29.827 -25.090 -17.841 1.00 59.75 222 ALA A N 1
ATOM 1764 C CA . ALA A 1 222 ? -28.693 -24.241 -18.198 1.00 59.75 222 ALA A CA 1
ATOM 1765 C C . ALA A 1 222 ? -28.791 -23.819 -19.673 1.00 59.75 222 ALA A C 1
ATOM 1767 O O . ALA A 1 222 ? -29.133 -24.635 -20.527 1.00 59.75 222 ALA A O 1
ATOM 1768 N N . GLU A 1 223 ? -28.509 -22.546 -19.965 1.00 55.81 223 GLU A N 1
ATOM 1769 C CA . GLU A 1 223 ? -28.296 -22.098 -21.343 1.00 55.81 223 GLU A CA 1
ATOM 1770 C C . GLU A 1 223 ? -26.976 -22.701 -21.828 1.00 55.81 223 GLU A C 1
ATOM 1772 O O . GLU A 1 223 ? -25.917 -22.361 -21.296 1.00 55.81 223 GLU A O 1
ATOM 1777 N N . VAL A 1 224 ? -27.054 -23.601 -22.808 1.00 55.66 224 VAL A N 1
ATOM 1778 C CA . VAL A 1 224 ? -25.886 -24.103 -23.529 1.00 55.66 224 VAL A CA 1
ATOM 1779 C C . VAL A 1 224 ? -25.525 -23.070 -24.589 1.00 55.66 224 VAL A C 1
ATOM 1781 O O . VAL A 1 224 ? -26.378 -22.652 -25.374 1.00 55.66 224 VAL A O 1
ATOM 1784 N N . TYR A 1 225 ? -24.272 -22.630 -24.605 1.00 58.19 225 TYR A N 1
ATOM 1785 C CA . TYR A 1 225 ? -23.760 -21.755 -25.652 1.00 58.19 225 TYR A CA 1
ATOM 1786 C C . TYR A 1 225 ? -22.482 -22.333 -26.249 1.00 58.19 225 TYR A C 1
ATOM 1788 O O . TYR A 1 225 ? -21.751 -23.077 -25.598 1.00 58.19 225 TYR A O 1
ATOM 1796 N N . GLU A 1 226 ? -22.244 -21.980 -27.508 1.00 55.84 226 GLU A N 1
ATOM 1797 C CA . GLU A 1 226 ? -20.945 -22.142 -28.150 1.00 55.84 226 GLU A CA 1
ATOM 1798 C C . GLU A 1 226 ? -20.013 -21.081 -27.562 1.00 55.84 226 GLU A C 1
ATOM 1800 O O . GLU A 1 226 ? -20.210 -19.880 -27.784 1.00 55.84 226 GLU A O 1
ATOM 1805 N N . GLU A 1 227 ? -19.019 -21.502 -26.782 1.00 48.59 227 GLU A N 1
ATOM 1806 C CA . GLU A 1 227 ? -17.928 -20.611 -26.413 1.00 48.59 227 GLU A CA 1
ATOM 1807 C C . GLU A 1 227 ? -16.828 -20.740 -27.461 1.00 48.59 227 GLU A C 1
ATOM 1809 O O . GLU A 1 227 ? -16.173 -21.774 -27.576 1.00 48.59 227 GLU A O 1
A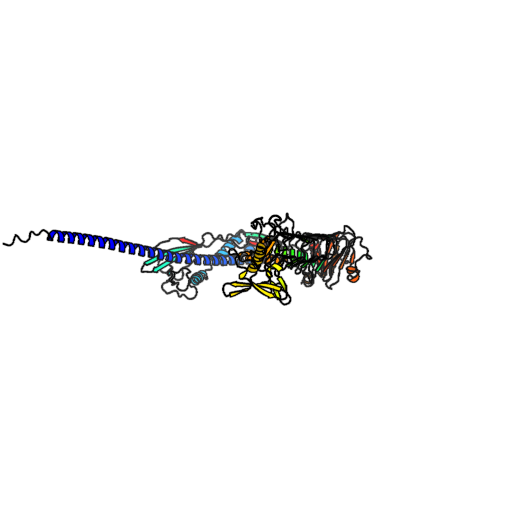TOM 1814 N N . ILE A 1 228 ? -16.611 -19.675 -28.237 1.00 48.50 228 ILE A N 1
ATOM 1815 C CA . ILE A 1 228 ? -15.383 -19.552 -29.020 1.00 48.50 228 ILE A CA 1
ATOM 1816 C C . ILE A 1 228 ? -14.284 -19.239 -28.015 1.00 48.50 228 ILE A C 1
ATOM 1818 O O . ILE A 1 228 ? -14.042 -18.074 -27.681 1.00 48.50 228 ILE A O 1
ATOM 1822 N N . LYS A 1 229 ? -13.615 -20.279 -27.527 1.00 41.56 229 LYS A N 1
ATOM 1823 C CA . LYS A 1 229 ? -12.416 -20.097 -26.728 1.00 41.56 229 LYS A CA 1
ATOM 1824 C C . LYS A 1 229 ? -11.302 -19.731 -27.692 1.00 41.56 229 LYS A C 1
ATOM 1826 O O . LYS A 1 229 ? -10.663 -20.572 -28.318 1.00 41.56 229 LYS A O 1
ATOM 1831 N N . VAL A 1 230 ? -11.083 -18.431 -27.858 1.00 39.38 230 VAL A N 1
ATOM 1832 C CA . VAL A 1 230 ? -9.798 -17.978 -28.373 1.00 39.38 230 VAL A CA 1
ATOM 1833 C C . VAL A 1 230 ? -8.806 -18.307 -27.271 1.00 39.38 230 VAL A C 1
ATOM 1835 O O . VAL A 1 230 ? -8.715 -17.568 -26.292 1.00 39.38 230 VAL A O 1
ATOM 1838 N N . VAL A 1 231 ? -8.069 -19.411 -27.411 1.00 40.31 231 VAL A N 1
ATOM 1839 C CA . VAL A 1 231 ? -6.846 -19.607 -26.633 1.00 40.31 231 VAL A CA 1
ATOM 1840 C C . VAL A 1 231 ? -5.858 -18.566 -27.150 1.00 40.31 231 VAL A C 1
ATOM 1842 O O . VAL A 1 231 ? -5.024 -18.807 -28.020 1.00 40.31 231 VAL A O 1
ATOM 1845 N N . LYS A 1 232 ? -5.998 -17.337 -26.652 1.00 38.53 232 LYS A N 1
ATOM 1846 C CA . LYS A 1 232 ? -4.821 -16.526 -26.420 1.00 38.53 232 LYS A CA 1
ATOM 1847 C C . LYS A 1 232 ? -4.078 -17.326 -25.356 1.00 38.53 232 LYS A C 1
ATOM 1849 O O . LYS A 1 232 ? -4.618 -17.537 -24.274 1.00 38.53 232 LYS A O 1
ATOM 1854 N N . GLU A 1 233 ? -2.850 -17.742 -25.635 1.00 41.06 233 GLU A N 1
ATOM 1855 C CA . GLU A 1 233 ? -1.853 -17.686 -24.571 1.00 41.06 233 GLU A CA 1
ATOM 1856 C C . GLU A 1 233 ? -1.833 -16.214 -24.139 1.00 41.06 233 GLU A C 1
ATOM 1858 O O . GLU A 1 233 ? -1.172 -15.366 -24.740 1.00 41.06 233 GLU A O 1
ATOM 1863 N N . THR A 1 234 ? -2.741 -15.850 -23.232 1.00 38.97 234 THR A N 1
ATOM 1864 C CA . THR A 1 234 ? -2.664 -14.585 -22.529 1.00 38.97 234 THR A CA 1
ATOM 1865 C C . THR A 1 234 ? -1.446 -14.729 -21.660 1.00 38.97 234 THR A C 1
ATOM 1867 O O . THR A 1 234 ? -1.384 -15.654 -20.849 1.00 38.97 234 THR A O 1
ATOM 1870 N N . LEU A 1 235 ? -0.488 -13.833 -21.887 1.00 47.88 235 LEU A N 1
ATOM 1871 C CA . LEU A 1 235 ? 0.615 -13.645 -20.975 1.00 47.88 235 LEU A CA 1
ATOM 1872 C C . LEU A 1 235 ? 0.065 -13.625 -19.553 1.00 47.88 235 LEU A C 1
ATOM 1874 O O . LEU A 1 235 ? -0.942 -12.964 -19.285 1.00 47.88 235 LEU A O 1
ATOM 1878 N N . ASP A 1 236 ? 0.729 -14.352 -18.667 1.00 52.03 236 ASP A N 1
ATOM 1879 C CA . ASP A 1 236 ? 0.551 -14.180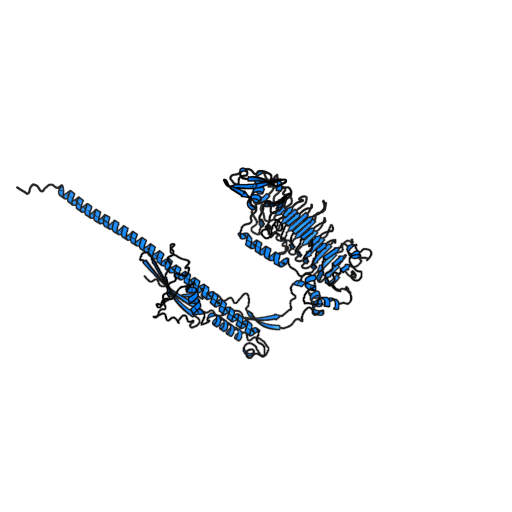 -17.235 1.00 52.03 236 ASP A CA 1
ATOM 1880 C C . ASP A 1 236 ? 0.683 -12.660 -16.951 1.00 52.03 236 ASP A C 1
ATOM 1882 O O . ASP A 1 236 ? 1.535 -12.001 -17.557 1.00 52.03 236 ASP A O 1
ATOM 1886 N N . GLY A 1 237 ? -0.215 -12.059 -16.153 1.00 52.47 237 GLY A N 1
ATOM 1887 C CA . GLY A 1 237 ? -0.389 -10.586 -16.005 1.00 52.47 237 GLY A CA 1
ATOM 1888 C C . GLY A 1 237 ? 0.849 -9.807 -15.512 1.00 52.47 237 GLY A C 1
ATOM 1889 O O . GLY A 1 237 ? 0.840 -8.593 -15.341 1.00 52.47 237 GLY A O 1
ATOM 1890 N N . SER A 1 238 ? 1.933 -10.532 -15.307 1.00 55.50 238 SER A N 1
ATOM 1891 C CA . SER A 1 238 ? 3.327 -10.198 -15.057 1.00 55.50 238 SER A CA 1
ATOM 1892 C C . SER A 1 238 ? 3.909 -8.990 -15.788 1.00 55.50 238 SER A C 1
ATOM 1894 O O . SER A 1 238 ? 4.709 -8.263 -15.207 1.00 55.50 238 SER A O 1
ATOM 1896 N N . TRP A 1 239 ? 3.534 -8.778 -17.051 1.00 70.69 239 TRP A N 1
ATOM 1897 C CA . TRP A 1 239 ? 4.153 -7.799 -17.968 1.00 70.69 239 TRP A CA 1
ATOM 1898 C C . TRP A 1 239 ? 3.329 -6.521 -18.122 1.00 70.69 239 TRP A C 1
ATOM 1900 O O . TRP A 1 239 ? 3.626 -5.665 -18.953 1.00 70.69 239 TRP A O 1
ATOM 1910 N N . ASP A 1 240 ? 2.265 -6.392 -17.331 1.00 75.81 240 ASP A N 1
ATOM 1911 C CA . ASP A 1 240 ? 1.366 -5.243 -17.381 1.00 75.81 240 ASP A CA 1
ATOM 1912 C C . ASP A 1 240 ? 1.950 -3.995 -16.701 1.00 75.81 240 ASP A C 1
ATOM 1914 O O . ASP A 1 240 ? 1.367 -2.911 -16.784 1.00 75.81 240 ASP A O 1
ATOM 1918 N N . LYS A 1 241 ? 3.139 -4.113 -16.103 1.00 86.75 241 LYS A N 1
ATOM 1919 C CA . LYS A 1 241 ? 3.838 -3.035 -15.404 1.00 86.75 241 LYS A CA 1
ATOM 1920 C C . LYS A 1 241 ? 4.778 -2.283 -16.339 1.00 86.75 241 LYS A C 1
ATOM 1922 O O . LYS A 1 241 ? 5.487 -2.901 -17.121 1.00 86.75 241 LYS A O 1
ATOM 1927 N N . ALA A 1 242 ? 4.802 -0.958 -16.232 1.00 93.19 242 ALA A N 1
ATOM 1928 C CA . ALA A 1 242 ? 5.804 -0.132 -16.907 1.00 93.19 242 ALA A CA 1
ATOM 1929 C C . ALA A 1 242 ? 7.194 -0.350 -16.286 1.00 93.19 242 ALA A C 1
ATOM 1931 O O . ALA A 1 242 ? 8.206 -0.385 -16.986 1.00 93.19 242 ALA A O 1
ATOM 1932 N N . ILE A 1 243 ? 7.221 -0.527 -14.962 1.00 95.44 243 ILE A N 1
ATOM 1933 C CA . ILE A 1 243 ? 8.428 -0.740 -14.172 1.00 95.44 243 ILE A CA 1
ATOM 1934 C C . ILE A 1 243 ? 8.222 -1.904 -13.208 1.00 95.44 243 ILE A C 1
ATOM 1936 O O . ILE A 1 243 ? 7.224 -1.954 -12.481 1.00 95.44 243 ILE A O 1
ATOM 1940 N N . SER A 1 244 ? 9.222 -2.776 -13.155 1.00 94.94 244 SER A N 1
ATOM 1941 C CA . SER A 1 244 ? 9.420 -3.709 -12.062 1.00 94.94 244 SER A CA 1
ATOM 1942 C C . SER A 1 244 ? 10.865 -3.673 -11.567 1.00 94.94 244 SER A C 1
ATOM 1944 O O . SER A 1 244 ? 11.792 -3.808 -12.367 1.00 94.94 244 SER A O 1
ATOM 1946 N N . ALA A 1 245 ? 11.061 -3.479 -10.267 1.00 96.00 245 ALA A N 1
ATOM 1947 C CA . ALA A 1 245 ? 12.383 -3.476 -9.651 1.00 96.00 245 ALA A CA 1
ATOM 1948 C C . ALA A 1 245 ? 12.463 -4.503 -8.521 1.00 96.00 245 ALA A C 1
ATOM 1950 O O . ALA A 1 245 ? 11.548 -4.596 -7.701 1.00 96.00 245 ALA A O 1
ATOM 1951 N N . ASP A 1 246 ? 13.560 -5.251 -8.483 1.00 95.81 246 ASP A N 1
ATOM 1952 C CA . ASP A 1 246 ? 13.857 -6.218 -7.422 1.00 95.81 246 ASP A CA 1
ATOM 1953 C C . ASP A 1 246 ? 14.294 -5.474 -6.148 1.00 95.81 246 ASP A C 1
ATOM 1955 O O . ASP A 1 246 ? 13.799 -5.726 -5.053 1.00 95.81 246 ASP A O 1
ATOM 1959 N N . GLY A 1 247 ? 15.181 -4.496 -6.319 1.00 96.94 247 GLY A N 1
ATOM 1960 C CA . GLY A 1 247 ? 15.629 -3.566 -5.293 1.00 96.94 247 GLY A CA 1
ATOM 1961 C C . GLY A 1 247 ? 14.742 -2.323 -5.231 1.00 96.94 247 GLY A C 1
ATOM 1962 O O . GLY A 1 247 ? 13.516 -2.409 -5.239 1.00 96.94 247 GLY A O 1
ATOM 1963 N N . ASP A 1 248 ? 15.363 -1.146 -5.157 1.00 97.94 248 ASP A N 1
ATOM 1964 C CA . ASP A 1 248 ? 14.689 0.134 -4.929 1.00 97.94 248 ASP A CA 1
ATOM 1965 C C . ASP A 1 248 ? 14.543 0.977 -6.214 1.00 97.94 248 ASP A C 1
ATOM 1967 O O . ASP A 1 248 ? 15.315 0.853 -7.172 1.00 97.94 248 ASP A O 1
ATOM 1971 N N . ILE A 1 249 ? 13.610 1.936 -6.193 1.00 97.62 249 ILE A N 1
ATOM 1972 C CA . ILE A 1 249 ? 13.563 3.051 -7.151 1.00 97.62 249 ILE A CA 1
ATOM 1973 C C . ILE A 1 249 ? 13.910 4.375 -6.467 1.00 97.62 249 ILE A C 1
ATOM 1975 O O . ILE A 1 249 ? 13.354 4.723 -5.424 1.00 97.62 249 ILE A O 1
ATOM 1979 N N . LYS A 1 250 ? 14.832 5.125 -7.075 1.00 96.94 250 LYS A N 1
ATOM 1980 C CA . LYS A 1 250 ? 15.356 6.396 -6.563 1.00 96.94 250 LYS A CA 1
ATOM 1981 C C . LYS A 1 250 ? 15.080 7.505 -7.564 1.00 96.94 250 LYS A C 1
ATOM 1983 O O . LYS A 1 250 ? 15.595 7.479 -8.683 1.00 96.94 250 LYS A O 1
ATOM 1988 N N . PHE A 1 251 ? 14.301 8.491 -7.147 1.00 95.38 251 PHE A N 1
ATOM 1989 C CA . PHE A 1 251 ? 14.027 9.697 -7.912 1.00 95.38 251 PHE A CA 1
ATOM 1990 C C . PHE A 1 251 ? 14.957 10.811 -7.431 1.00 95.38 251 PHE A C 1
ATOM 1992 O O . PHE A 1 251 ? 14.800 11.346 -6.331 1.00 95.38 251 PHE A O 1
ATOM 1999 N N . LYS A 1 252 ? 15.936 11.130 -8.275 1.00 90.12 252 LYS A N 1
ATOM 2000 C CA . LYS A 1 252 ? 16.856 12.263 -8.154 1.00 90.12 252 LYS A CA 1
ATOM 2001 C C . LYS A 1 252 ? 16.748 13.235 -9.340 1.00 90.12 252 LYS A C 1
ATOM 2003 O O . LYS A 1 252 ? 17.689 13.969 -9.612 1.00 90.12 252 LYS A O 1
ATOM 2008 N N . GLY A 1 253 ? 15.663 13.143 -10.107 1.00 79.50 253 GLY A N 1
ATOM 2009 C CA . GLY A 1 253 ? 15.387 13.982 -11.272 1.00 79.50 253 GLY A CA 1
ATOM 2010 C C . GLY A 1 253 ? 14.328 15.042 -10.984 1.00 79.50 253 GLY A C 1
ATOM 2011 O O . GLY A 1 253 ? 13.561 14.918 -10.024 1.00 79.50 253 GLY A O 1
ATOM 2012 N N . ASP A 1 254 ? 14.255 16.039 -11.862 1.00 83.56 254 ASP A N 1
ATOM 2013 C CA . ASP A 1 254 ? 13.357 17.184 -11.704 1.00 83.56 254 ASP A CA 1
ATOM 2014 C C . ASP A 1 254 ? 11.914 16.870 -12.109 1.00 83.56 254 ASP A C 1
ATOM 2016 O O . ASP A 1 254 ? 11.003 17.123 -11.328 1.00 83.56 254 ASP A O 1
ATOM 2020 N N . LYS A 1 255 ? 11.668 16.302 -13.298 1.00 94.88 255 LYS A N 1
ATOM 2021 C CA . LYS A 1 255 ? 10.304 16.040 -13.790 1.00 94.88 255 LYS A CA 1
ATOM 2022 C C . LYS A 1 255 ? 10.146 14.628 -14.347 1.00 94.88 255 LYS A C 1
ATOM 2024 O O . LYS A 1 255 ? 10.812 14.250 -15.310 1.00 94.88 255 LYS A O 1
ATOM 2029 N N . ILE A 1 256 ? 9.241 13.852 -13.750 1.00 96.25 256 ILE A N 1
ATOM 2030 C CA . ILE A 1 256 ? 9.035 12.437 -14.059 1.00 96.25 256 ILE A CA 1
ATOM 2031 C C . ILE A 1 256 ? 7.546 12.111 -14.210 1.00 96.25 256 ILE A C 1
ATOM 2033 O O . ILE A 1 256 ? 6.727 12.450 -13.352 1.00 96.25 256 ILE A O 1
ATOM 2037 N N . SER A 1 257 ? 7.203 11.371 -15.266 1.00 96.44 257 SER A N 1
ATOM 2038 C CA . SER A 1 257 ? 5.868 10.817 -15.497 1.00 96.44 257 SER A CA 1
ATOM 2039 C C . SER A 1 257 ? 5.926 9.304 -15.727 1.00 96.44 257 SER A C 1
ATOM 2041 O O . SER A 1 257 ? 6.575 8.828 -16.656 1.00 96.44 257 SER A O 1
ATOM 2043 N N . LEU A 1 258 ? 5.232 8.530 -14.894 1.00 96.56 258 LEU A N 1
ATOM 2044 C CA . LEU A 1 258 ? 5.114 7.077 -15.030 1.00 96.56 258 LEU A CA 1
ATOM 2045 C C . LEU A 1 258 ? 3.685 6.719 -15.459 1.00 96.56 258 LEU A C 1
ATOM 2047 O O . LEU A 1 258 ? 2.745 6.889 -14.691 1.00 96.56 258 LEU A O 1
ATOM 2051 N N . ASN A 1 259 ? 3.512 6.224 -16.683 1.00 95.25 259 ASN A N 1
ATOM 2052 C CA . ASN A 1 259 ? 2.225 5.864 -17.283 1.00 95.25 259 ASN A CA 1
ATOM 2053 C C . ASN A 1 259 ? 2.069 4.341 -17.367 1.00 95.25 259 ASN A C 1
ATOM 2055 O O . ASN A 1 259 ? 2.319 3.709 -18.399 1.00 95.25 259 ASN A O 1
ATOM 2059 N N . GLY A 1 260 ? 1.650 3.751 -16.256 1.00 91.94 260 GLY A N 1
ATOM 2060 C CA . GLY A 1 260 ? 1.453 2.317 -16.104 1.00 91.94 260 GLY A CA 1
ATOM 2061 C C . GLY A 1 260 ? 1.753 1.873 -14.683 1.00 91.94 260 GLY A C 1
ATOM 2062 O O . GLY A 1 260 ? 2.236 2.654 -13.863 1.00 91.94 260 GLY A O 1
ATOM 2063 N N . ASP A 1 261 ? 1.457 0.611 -14.396 1.00 93.00 261 ASP A N 1
ATOM 2064 C CA . ASP A 1 261 ? 1.654 0.076 -13.055 1.00 93.00 261 ASP A CA 1
ATOM 2065 C C . ASP A 1 261 ? 3.145 -0.072 -12.731 1.00 93.00 261 ASP A C 1
ATOM 2067 O O . ASP A 1 261 ? 3.964 -0.391 -13.599 1.00 93.00 261 ASP A O 1
ATOM 2071 N N . VAL A 1 262 ? 3.487 0.130 -11.462 1.00 95.25 262 VAL A N 1
ATOM 2072 C CA . VAL A 1 262 ? 4.849 0.063 -10.931 1.00 95.25 262 VAL A CA 1
ATOM 2073 C C . VAL A 1 262 ? 4.888 -0.938 -9.778 1.00 95.25 262 VAL A C 1
ATOM 2075 O O . VAL A 1 262 ? 4.045 -0.909 -8.876 1.00 95.25 262 VAL A O 1
ATOM 2078 N N . PHE A 1 263 ? 5.869 -1.837 -9.795 1.00 95.44 263 PHE A N 1
ATOM 2079 C CA . PHE A 1 263 ? 6.145 -2.744 -8.682 1.00 95.44 263 PHE A CA 1
ATOM 2080 C C . PHE A 1 263 ? 7.605 -2.665 -8.270 1.00 95.44 263 PHE A C 1
ATOM 2082 O O . PHE A 1 263 ? 8.487 -2.735 -9.115 1.00 95.44 263 PHE A O 1
ATOM 2089 N N . ILE A 1 264 ? 7.840 -2.531 -6.973 1.00 97.12 264 ILE A N 1
ATOM 2090 C CA . ILE A 1 264 ? 9.169 -2.414 -6.384 1.00 97.12 264 ILE A CA 1
ATOM 2091 C C . ILE A 1 264 ? 9.233 -3.406 -5.228 1.00 97.12 264 ILE A C 1
ATOM 2093 O O . ILE A 1 264 ? 8.654 -3.147 -4.172 1.00 97.12 264 ILE A O 1
ATOM 2097 N N . GLU A 1 265 ? 9.893 -4.548 -5.404 1.00 95.31 265 GLU A N 1
ATOM 2098 C CA . GLU A 1 265 ? 10.045 -5.513 -4.311 1.00 95.31 265 GLU A CA 1
ATOM 2099 C C . GLU A 1 265 ? 10.744 -4.843 -3.116 1.00 95.31 265 GLU A C 1
ATOM 2101 O O . GLU A 1 265 ? 10.179 -4.870 -2.023 1.00 95.31 265 GLU A O 1
ATOM 2106 N N . GLY A 1 266 ? 11.828 -4.099 -3.352 1.00 93.62 266 GLY A N 1
ATOM 2107 C CA . GLY A 1 266 ? 12.478 -3.249 -2.357 1.00 93.62 266 GLY A CA 1
ATOM 2108 C C . GLY A 1 266 ? 13.449 -4.026 -1.473 1.00 93.62 266 GLY A C 1
ATOM 2109 O O . GLY A 1 266 ? 13.067 -4.991 -0.814 1.00 93.62 266 GLY A O 1
ATOM 2110 N N . ASP A 1 267 ? 14.690 -3.547 -1.392 1.00 90.06 267 ASP A N 1
ATOM 2111 C CA . ASP A 1 267 ? 15.743 -4.153 -0.561 1.00 90.06 267 ASP A CA 1
ATOM 2112 C C . ASP A 1 267 ? 15.929 -3.413 0.772 1.00 90.06 267 ASP A C 1
ATOM 2114 O O . ASP A 1 267 ? 16.245 -4.023 1.797 1.00 90.06 267 ASP A O 1
ATOM 2118 N N . ASP A 1 268 ? 15.748 -2.090 0.755 1.00 90.75 268 ASP A N 1
ATOM 2119 C CA . ASP A 1 268 ? 15.968 -1.211 1.909 1.00 90.75 268 ASP A CA 1
ATOM 2120 C C . ASP A 1 268 ? 14.880 -0.136 1.983 1.00 90.75 268 ASP A C 1
ATOM 2122 O O . ASP A 1 268 ? 14.087 -0.084 2.926 1.00 90.75 268 ASP A O 1
ATOM 2126 N N . LYS A 1 269 ? 14.804 0.719 0.957 1.00 93.50 269 LYS A N 1
ATOM 2127 C CA . LYS A 1 269 ? 13.921 1.891 0.972 1.00 93.50 269 LYS A CA 1
ATOM 2128 C C . LYS A 1 269 ? 12.573 1.624 0.314 1.00 93.50 269 LYS A C 1
ATOM 2130 O O . LYS A 1 269 ? 11.570 2.152 0.789 1.00 93.50 269 LYS A O 1
ATOM 2135 N N . GLY A 1 270 ? 12.537 0.826 -0.751 1.00 96.38 270 GLY A N 1
ATOM 2136 C CA . GLY A 1 270 ? 11.419 0.759 -1.688 1.00 96.38 270 GLY A CA 1
ATOM 2137 C C . GLY A 1 270 ? 11.478 1.921 -2.671 1.00 96.38 270 GLY A C 1
ATOM 2138 O O . GLY A 1 270 ? 12.230 1.893 -3.640 1.00 96.38 270 GLY A O 1
ATOM 2139 N N . ILE A 1 271 ? 10.692 2.964 -2.416 1.00 97.81 271 ILE A N 1
ATOM 2140 C CA . ILE A 1 271 ? 10.585 4.148 -3.271 1.00 97.81 271 ILE A CA 1
ATOM 2141 C C . ILE A 1 271 ? 11.175 5.348 -2.532 1.00 97.81 271 ILE A C 1
ATOM 2143 O O . ILE A 1 271 ? 10.661 5.710 -1.474 1.00 97.81 271 ILE A O 1
ATOM 2147 N N . SER A 1 272 ? 12.208 6.001 -3.074 1.00 97.19 272 SER A N 1
ATOM 2148 C CA . SER A 1 272 ? 12.779 7.213 -2.471 1.00 97.19 272 SER A CA 1
ATOM 2149 C C . SER A 1 272 ? 12.801 8.420 -3.405 1.00 97.19 272 SER A C 1
ATOM 2151 O O . SER A 1 272 ? 13.231 8.336 -4.553 1.00 97.19 272 SER A O 1
ATOM 2153 N N . ILE A 1 273 ? 12.363 9.565 -2.881 1.00 95.75 273 ILE A N 1
ATOM 2154 C CA . ILE A 1 273 ? 12.542 10.892 -3.479 1.00 95.75 273 ILE A CA 1
ATOM 2155 C C . ILE A 1 273 ? 13.681 11.571 -2.725 1.00 95.75 273 ILE A C 1
ATOM 2157 O O . ILE A 1 273 ? 13.553 11.814 -1.522 1.00 95.75 273 ILE A O 1
ATOM 2161 N N . GLU A 1 274 ? 14.809 11.795 -3.398 1.00 92.69 274 GLU A N 1
ATOM 2162 C CA . GLU A 1 274 ? 16.067 12.195 -2.749 1.00 92.69 274 GLU A CA 1
ATOM 2163 C C . GLU A 1 274 ? 16.568 13.587 -3.159 1.00 92.69 274 GLU A C 1
ATOM 2165 O O . GLU A 1 274 ? 17.397 14.141 -2.442 1.00 92.69 274 GLU A O 1
ATOM 2170 N N . GLU A 1 275 ? 16.047 14.170 -4.244 1.00 90.19 275 GLU A N 1
ATOM 2171 C CA . GLU A 1 275 ? 16.438 15.502 -4.735 1.00 90.19 275 GLU A CA 1
ATOM 2172 C C . GLU A 1 275 ? 15.324 16.533 -4.505 1.00 90.19 275 GLU A C 1
ATOM 2174 O O . GLU A 1 275 ? 14.150 16.176 -4.400 1.00 90.19 275 GLU A O 1
ATOM 2179 N N . ASP A 1 276 ? 15.679 17.810 -4.354 1.00 90.50 276 ASP A N 1
ATOM 2180 C CA . ASP A 1 276 ? 14.710 18.881 -4.110 1.00 90.50 276 ASP A CA 1
ATOM 2181 C C . ASP A 1 276 ? 13.927 19.245 -5.379 1.00 90.50 276 ASP A C 1
ATOM 2183 O O . ASP A 1 276 ? 14.492 19.381 -6.458 1.00 90.50 276 ASP A O 1
ATOM 2187 N N . ASN A 1 277 ? 12.664 19.639 -5.210 1.00 90.62 277 ASN A N 1
ATOM 2188 C CA . ASN A 1 277 ? 11.781 20.105 -6.291 1.00 90.62 277 ASN A CA 1
ATOM 2189 C C . ASN A 1 277 ? 11.452 19.043 -7.356 1.00 90.62 277 ASN A C 1
ATOM 2191 O O . ASN A 1 277 ? 11.087 19.410 -8.471 1.00 90.62 277 ASN A O 1
ATOM 2195 N N . THR A 1 278 ? 11.494 17.755 -7.006 1.00 93.44 278 THR A N 1
ATOM 2196 C CA . THR A 1 278 ? 11.016 16.684 -7.884 1.00 93.44 278 THR A CA 1
ATOM 2197 C C . THR A 1 278 ? 9.503 16.798 -8.111 1.00 93.44 278 THR A C 1
ATOM 2199 O O . THR A 1 278 ? 8.705 16.776 -7.168 1.00 93.44 278 THR A O 1
ATOM 2202 N N . GLU A 1 279 ? 9.100 16.873 -9.376 1.00 95.88 279 GLU A N 1
ATOM 2203 C CA . GLU A 1 279 ? 7.738 16.718 -9.877 1.00 95.88 279 GLU A CA 1
ATOM 2204 C C . GLU A 1 279 ? 7.542 15.276 -10.371 1.00 95.88 279 GLU A C 1
ATOM 2206 O O . GLU A 1 279 ? 8.004 14.908 -11.449 1.00 95.88 279 GLU A O 1
ATOM 2211 N N . LEU A 1 280 ? 6.844 14.449 -9.592 1.00 96.69 280 LEU A N 1
ATOM 2212 C CA . LEU A 1 280 ? 6.570 13.047 -9.915 1.00 96.69 280 LEU A CA 1
ATOM 2213 C C . LEU A 1 280 ? 5.072 12.835 -10.125 1.00 96.69 280 LEU A C 1
ATOM 2215 O O . LEU A 1 280 ? 4.283 13.041 -9.207 1.00 96.69 280 LEU A O 1
ATOM 2219 N N . THR A 1 281 ? 4.682 12.369 -11.311 1.00 96.12 281 THR A N 1
ATOM 2220 C CA . THR A 1 281 ? 3.302 11.963 -11.617 1.00 96.12 281 THR A CA 1
ATOM 2221 C C . THR A 1 281 ? 3.248 10.481 -11.970 1.00 96.12 281 THR A C 1
ATOM 2223 O O . THR A 1 281 ? 3.941 10.039 -12.883 1.00 96.12 281 THR A O 1
ATOM 2226 N N . ILE A 1 282 ? 2.409 9.713 -11.279 1.00 95.00 282 ILE A N 1
ATOM 2227 C CA . ILE A 1 282 ? 2.215 8.278 -11.506 1.00 95.00 282 ILE A CA 1
ATOM 2228 C C . ILE A 1 282 ? 0.762 8.028 -11.916 1.00 95.00 282 ILE A C 1
ATOM 2230 O O . ILE A 1 282 ? -0.160 8.124 -11.106 1.00 95.00 282 ILE A O 1
ATOM 2234 N N . ASN A 1 283 ? 0.574 7.667 -13.182 1.00 93.31 283 ASN A N 1
ATOM 2235 C CA . ASN A 1 283 ? -0.703 7.371 -13.827 1.00 93.31 283 ASN A CA 1
ATOM 2236 C C . ASN A 1 283 ? -0.904 5.848 -13.923 1.00 93.31 283 ASN A C 1
ATOM 2238 O O . ASN A 1 283 ? -0.986 5.273 -15.010 1.00 93.31 283 ASN A O 1
ATOM 2242 N N . GLY A 1 284 ? -0.919 5.191 -12.766 1.00 91.69 284 GLY A N 1
ATOM 2243 C CA . GLY A 1 284 ? -1.048 3.743 -12.609 1.00 91.69 284 GLY A CA 1
ATOM 2244 C C . GLY A 1 284 ? -0.978 3.350 -11.136 1.00 91.69 284 GLY A C 1
ATOM 2245 O O . GLY A 1 284 ? -0.749 4.204 -10.275 1.00 91.69 284 GLY A O 1
ATOM 2246 N N . ASN A 1 285 ? -1.195 2.072 -10.839 1.00 93.88 285 ASN A N 1
ATOM 2247 C CA . ASN A 1 285 ? -1.036 1.561 -9.481 1.00 93.88 285 ASN A CA 1
ATOM 2248 C C . ASN A 1 285 ? 0.449 1.446 -9.141 1.00 93.88 285 ASN A C 1
ATOM 2250 O O . ASN A 1 285 ? 1.256 1.038 -9.976 1.00 93.88 285 ASN A O 1
ATOM 2254 N N . ILE A 1 286 ? 0.812 1.736 -7.898 1.00 95.50 286 ILE A N 1
ATOM 2255 C CA . ILE A 1 286 ? 2.179 1.568 -7.409 1.00 95.50 286 ILE A CA 1
ATOM 2256 C C . ILE A 1 286 ? 2.188 0.693 -6.165 1.00 95.50 286 ILE A C 1
ATOM 2258 O O . ILE A 1 286 ? 1.370 0.837 -5.258 1.00 95.50 286 ILE A O 1
ATOM 2262 N N . SER A 1 287 ? 3.118 -0.250 -6.142 1.00 95.81 287 SER A N 1
ATOM 2263 C CA . SER A 1 287 ? 3.205 -1.269 -5.103 1.00 95.81 287 SER A CA 1
ATOM 2264 C C . SER A 1 287 ? 4.651 -1.472 -4.684 1.00 95.81 287 SER A C 1
ATOM 2266 O O . SER A 1 287 ? 5.531 -1.587 -5.537 1.00 95.81 287 SER A O 1
ATOM 2268 N N . THR A 1 288 ? 4.897 -1.516 -3.377 1.00 96.44 288 THR A N 1
ATOM 2269 C CA . THR A 1 288 ? 6.206 -1.871 -2.833 1.00 96.44 288 THR A CA 1
ATOM 2270 C C . THR A 1 288 ? 6.119 -2.666 -1.539 1.00 96.44 288 THR A C 1
ATOM 2272 O O . THR A 1 288 ? 5.294 -2.340 -0.692 1.00 96.44 288 THR A O 1
ATOM 2275 N N . ASN A 1 289 ? 6.976 -3.676 -1.332 1.00 94.31 289 ASN A N 1
ATOM 2276 C CA . ASN A 1 289 ? 7.005 -4.375 -0.035 1.00 94.31 289 ASN A CA 1
ATOM 2277 C C . ASN A 1 289 ? 7.652 -3.536 1.079 1.00 94.31 289 ASN A C 1
ATOM 2279 O O . ASN A 1 289 ? 7.591 -3.930 2.242 1.00 94.31 289 ASN A O 1
ATOM 2283 N N . MET A 1 290 ? 8.254 -2.400 0.719 1.00 95.31 290 MET A N 1
ATOM 2284 C CA . MET A 1 290 ? 8.965 -1.486 1.606 1.00 95.31 290 MET A CA 1
ATOM 2285 C C . MET A 1 290 ? 8.204 -0.155 1.710 1.00 95.31 290 MET A C 1
ATOM 2287 O O . MET A 1 290 ? 6.989 -0.138 1.902 1.00 95.31 290 MET A O 1
ATOM 2291 N N . ASN A 1 291 ? 8.889 0.983 1.620 1.00 96.31 291 ASN A N 1
ATOM 2292 C CA . ASN A 1 291 ? 8.349 2.278 2.013 1.00 96.31 291 ASN A CA 1
ATOM 2293 C C . ASN A 1 291 ? 8.238 3.241 0.828 1.00 96.31 291 ASN A C 1
ATOM 2295 O O . ASN A 1 291 ? 8.893 3.082 -0.199 1.00 96.31 291 ASN A O 1
ATOM 2299 N N . LEU A 1 292 ? 7.444 4.295 1.011 1.00 97.38 292 LEU A N 1
ATOM 2300 C CA . LEU A 1 292 ? 7.619 5.548 0.282 1.00 97.38 292 LEU A CA 1
ATOM 2301 C C . LEU A 1 292 ? 8.365 6.533 1.183 1.00 97.38 292 LEU A C 1
ATOM 2303 O O . LEU A 1 292 ? 7.826 6.966 2.201 1.00 97.38 292 LEU A O 1
ATOM 2307 N N . LEU A 1 293 ? 9.590 6.885 0.806 1.00 96.94 293 LEU A N 1
ATOM 2308 C CA . LEU A 1 293 ? 10.439 7.846 1.500 1.00 96.94 293 LEU A CA 1
ATOM 2309 C C . LEU A 1 293 ? 10.516 9.144 0.699 1.00 96.94 293 LEU A C 1
ATOM 2311 O O . LEU A 1 293 ? 10.954 9.149 -0.449 1.00 96.94 293 LEU A O 1
ATOM 2315 N N . VAL A 1 294 ? 10.161 10.262 1.316 1.00 95.56 294 VAL A N 1
ATOM 2316 C CA . VAL A 1 294 ? 10.434 11.593 0.764 1.00 95.56 294 VAL A CA 1
ATOM 2317 C C . VAL A 1 294 ? 11.458 12.244 1.673 1.00 95.56 294 VAL A C 1
ATOM 2319 O O . VAL A 1 294 ? 11.132 12.547 2.820 1.00 95.56 294 VAL A O 1
ATOM 2322 N N . LEU A 1 295 ? 12.688 12.369 1.167 1.00 92.69 295 LEU A N 1
ATOM 2323 C CA . LEU A 1 295 ? 13.892 12.735 1.925 1.00 92.69 295 LEU A CA 1
ATOM 2324 C C . LEU A 1 295 ? 14.373 14.179 1.656 1.00 92.69 295 LEU A C 1
ATOM 2326 O O . LEU A 1 295 ? 15.355 14.630 2.246 1.00 92.69 295 LEU A O 1
ATOM 2330 N N . SER A 1 296 ? 13.690 14.898 0.763 1.00 91.56 296 SER A N 1
ATOM 2331 C CA . SER A 1 296 ? 14.049 16.229 0.248 1.00 91.56 296 SER A CA 1
ATOM 2332 C C . SER A 1 296 ? 12.885 17.233 0.363 1.00 91.56 296 SER A C 1
ATOM 2334 O O . SER A 1 296 ? 11.799 16.890 0.850 1.00 91.56 296 SER A O 1
ATOM 2336 N N . GLU A 1 297 ? 13.090 18.499 -0.030 1.00 91.62 297 GLU A N 1
ATOM 2337 C CA . GLU A 1 297 ? 12.080 19.566 0.062 1.00 91.62 297 GLU A CA 1
ATOM 2338 C C . GLU A 1 297 ? 11.560 20.090 -1.289 1.00 91.62 297 GLU A C 1
ATOM 2340 O O . GLU A 1 297 ? 12.216 20.048 -2.325 1.00 91.62 297 GLU A O 1
ATOM 2345 N N . GLY A 1 298 ? 10.360 20.681 -1.266 1.00 92.31 298 GLY A N 1
ATOM 2346 C CA . GLY A 1 298 ? 9.771 21.343 -2.435 1.00 92.31 298 GLY A CA 1
ATOM 2347 C C . GLY A 1 298 ? 9.175 20.400 -3.478 1.00 92.31 298 GLY A C 1
ATOM 2348 O O . GLY A 1 298 ? 8.850 20.860 -4.568 1.00 92.31 298 GLY A O 1
ATOM 2349 N N . ASN A 1 299 ? 9.014 19.119 -3.153 1.00 94.75 299 ASN A N 1
ATOM 2350 C CA . ASN A 1 299 ? 8.540 18.101 -4.084 1.00 94.75 299 ASN A CA 1
ATOM 2351 C C . ASN A 1 299 ? 7.035 18.208 -4.348 1.00 94.75 299 ASN A C 1
ATOM 2353 O O . ASN A 1 299 ? 6.256 18.590 -3.467 1.00 94.75 299 ASN A O 1
ATOM 2357 N N . ASN A 1 300 ? 6.618 17.814 -5.548 1.00 96.62 300 ASN A N 1
ATOM 2358 C CA . ASN A 1 300 ? 5.222 17.656 -5.928 1.00 96.62 300 ASN A CA 1
ATOM 2359 C C . ASN A 1 300 ? 4.997 16.239 -6.466 1.00 96.62 300 ASN A C 1
ATOM 2361 O O . ASN A 1 300 ? 5.432 15.913 -7.565 1.00 96.62 300 ASN A O 1
ATOM 2365 N N . ILE A 1 301 ? 4.331 15.401 -5.676 1.00 97.12 301 ILE A N 1
ATOM 2366 C CA . ILE A 1 301 ? 4.128 13.981 -5.961 1.00 97.12 301 ILE A CA 1
ATOM 2367 C C . ILE A 1 301 ? 2.631 13.732 -6.134 1.00 97.12 301 ILE A C 1
ATOM 2369 O O . ILE A 1 301 ? 1.844 13.990 -5.222 1.00 97.12 301 ILE A O 1
ATOM 2373 N N . GLU A 1 302 ? 2.236 13.204 -7.284 1.00 96.56 302 GLU A N 1
ATOM 2374 C CA . GLU A 1 302 ? 0.861 12.834 -7.600 1.00 96.56 302 GLU A CA 1
ATOM 2375 C C . GLU A 1 302 ? 0.800 11.360 -8.005 1.00 96.56 302 GLU A C 1
ATOM 2377 O O . GLU A 1 302 ? 1.438 10.942 -8.967 1.00 96.56 302 GLU A O 1
ATOM 2382 N N . VAL A 1 303 ? 0.018 10.567 -7.275 1.00 96.06 303 VAL A N 1
ATOM 2383 C CA . VAL A 1 303 ? -0.241 9.155 -7.580 1.00 96.06 303 VAL A CA 1
ATOM 2384 C C . VAL A 1 303 ? -1.725 9.014 -7.882 1.00 96.06 303 VAL A C 1
ATOM 2386 O O . VAL A 1 303 ? -2.545 9.144 -6.978 1.00 96.06 303 VAL A O 1
ATOM 2389 N N . GLN A 1 304 ? -2.091 8.799 -9.144 1.00 93.25 304 GLN A N 1
ATOM 2390 C CA . GLN A 1 304 ? -3.493 8.751 -9.577 1.00 93.25 304 GLN A CA 1
ATOM 2391 C C . GLN A 1 304 ? -4.142 7.376 -9.363 1.00 93.25 304 GLN A C 1
ATOM 2393 O O . GLN A 1 304 ? -5.342 7.296 -9.079 1.00 93.25 304 GLN A O 1
ATOM 2398 N N . GLY A 1 305 ? -3.356 6.303 -9.495 1.00 93.38 305 GLY A N 1
ATOM 2399 C CA . GLY A 1 305 ? -3.771 4.942 -9.159 1.00 93.38 305 GLY A CA 1
ATOM 2400 C C . GLY A 1 305 ? -3.619 4.631 -7.672 1.00 93.38 305 GLY A C 1
ATOM 2401 O O . GLY A 1 305 ? -3.280 5.495 -6.865 1.00 93.38 305 GLY A O 1
ATOM 2402 N N . ASP A 1 306 ? -3.880 3.382 -7.305 1.00 95.88 306 ASP A N 1
ATOM 2403 C CA . ASP A 1 306 ? -3.803 2.941 -5.916 1.00 95.88 306 ASP A CA 1
ATOM 2404 C C . ASP A 1 306 ? -2.342 2.766 -5.468 1.00 95.88 306 ASP A C 1
ATOM 2406 O O . ASP A 1 306 ? -1.482 2.327 -6.238 1.00 95.88 306 ASP A O 1
ATOM 2410 N N . PHE A 1 307 ? -2.065 3.097 -4.206 1.00 97.50 307 PHE A N 1
ATOM 2411 C CA . PHE A 1 307 ? -0.763 2.909 -3.567 1.00 97.50 307 PHE A CA 1
ATOM 2412 C C . PHE A 1 307 ? -0.821 1.763 -2.555 1.00 97.50 307 PHE A C 1
ATOM 2414 O O . PHE A 1 307 ? -1.649 1.772 -1.639 1.00 97.50 307 PHE A O 1
ATOM 2421 N N . PHE A 1 308 ? 0.121 0.827 -2.658 1.00 97.25 308 PHE A N 1
ATOM 2422 C CA . PHE A 1 308 ? 0.306 -0.271 -1.711 1.00 97.25 308 PHE A CA 1
ATOM 2423 C C . PHE A 1 308 ? 1.736 -0.248 -1.167 1.00 97.25 308 PHE A C 1
ATOM 2425 O O . PHE A 1 308 ? 2.689 -0.365 -1.934 1.00 97.25 308 PHE A O 1
ATOM 2432 N N . GLY A 1 309 ? 1.898 -0.116 0.150 1.00 96.00 309 GLY A N 1
ATOM 2433 C CA . GLY A 1 309 ? 3.221 -0.050 0.775 1.00 96.00 309 GLY A CA 1
ATOM 2434 C C . GLY A 1 309 ? 3.239 -0.520 2.225 1.00 96.00 309 GLY A C 1
ATOM 2435 O O . GLY A 1 309 ? 2.201 -0.794 2.828 1.00 96.00 309 GLY A O 1
ATOM 2436 N N . GLN A 1 310 ? 4.429 -0.620 2.806 1.00 93.75 310 GLN A N 1
ATOM 2437 C CA . GLN A 1 310 ? 4.601 -0.853 4.235 1.00 93.75 310 GLN A CA 1
ATOM 2438 C C . GLN A 1 310 ? 4.350 0.440 5.018 1.00 93.75 310 GLN A C 1
ATOM 2440 O O . GLN A 1 310 ? 3.405 0.490 5.803 1.00 93.75 310 GLN A O 1
ATOM 2445 N N . ASN A 1 311 ? 5.134 1.488 4.744 1.00 94.94 311 ASN A N 1
ATOM 2446 C CA . ASN A 1 311 ? 5.038 2.794 5.401 1.00 94.94 311 ASN A CA 1
ATOM 2447 C C . ASN A 1 311 ? 5.121 3.955 4.400 1.00 94.94 311 ASN A C 1
ATOM 2449 O O . ASN A 1 311 ? 5.614 3.807 3.278 1.00 94.94 311 ASN A O 1
ATOM 2453 N N . ILE A 1 312 ? 4.734 5.146 4.862 1.00 97.12 312 ILE A N 1
ATOM 2454 C CA . ILE A 1 312 ? 5.098 6.420 4.227 1.00 97.12 312 ILE A CA 1
ATOM 2455 C C . ILE A 1 312 ? 5.912 7.236 5.231 1.00 97.12 312 ILE A C 1
ATOM 2457 O O . ILE A 1 312 ? 5.402 7.599 6.290 1.00 97.12 312 ILE A O 1
ATOM 2461 N N . TYR A 1 313 ? 7.150 7.575 4.878 1.00 95.56 313 TYR A N 1
ATOM 2462 C CA . TYR A 1 313 ? 8.030 8.407 5.694 1.00 95.56 313 TYR A CA 1
ATOM 2463 C C . TYR A 1 313 ? 8.340 9.724 4.993 1.00 95.56 313 TYR A C 1
ATOM 2465 O O . TYR A 1 313 ? 8.794 9.768 3.849 1.00 95.56 313 TYR A O 1
ATOM 2473 N N . LEU A 1 314 ? 8.120 10.810 5.722 1.00 94.12 314 LEU A N 1
ATOM 2474 C CA . LEU A 1 314 ? 8.380 12.171 5.279 1.00 94.12 314 LEU A CA 1
ATOM 2475 C C . LEU A 1 314 ? 9.442 12.783 6.172 1.00 94.12 314 LEU A C 1
ATOM 2477 O O . LEU A 1 314 ? 9.147 13.254 7.273 1.00 94.12 314 LEU A O 1
ATOM 2481 N N . GLU A 1 315 ? 10.673 12.784 5.690 1.00 88.44 315 GLU A N 1
ATOM 2482 C CA . GLU A 1 315 ? 11.803 13.404 6.356 1.00 88.44 315 GLU A CA 1
ATOM 2483 C C . GLU A 1 315 ? 12.344 14.499 5.449 1.00 88.44 315 GLU A C 1
ATOM 2485 O O . GLU A 1 315 ? 12.812 14.255 4.352 1.00 88.44 315 GLU A O 1
ATOM 2490 N N . ASN A 1 316 ? 12.279 15.741 5.894 1.00 79.88 316 ASN A N 1
ATOM 2491 C CA . ASN A 1 316 ? 12.987 16.817 5.228 1.00 79.88 316 ASN A CA 1
ATOM 2492 C C . ASN A 1 316 ? 13.748 17.601 6.285 1.00 79.88 316 ASN A C 1
ATOM 2494 O O . ASN A 1 316 ? 13.248 17.818 7.398 1.00 79.88 316 ASN A O 1
ATOM 2498 N N . GLU A 1 317 ? 14.969 18.025 5.945 1.00 65.75 317 GLU A N 1
ATOM 2499 C CA . GLU A 1 317 ? 15.702 18.978 6.775 1.00 65.75 317 GLU A CA 1
ATOM 2500 C C . GLU A 1 317 ? 14.843 20.233 6.993 1.00 65.75 317 GLU A C 1
ATOM 2502 O O . GLU A 1 317 ? 13.857 20.435 6.290 1.00 65.75 317 GLU A O 1
ATOM 2507 N N . ALA A 1 318 ? 15.163 21.052 8.005 1.00 62.03 318 ALA A N 1
ATOM 2508 C CA . ALA A 1 318 ? 14.363 22.198 8.462 1.00 62.03 318 ALA A CA 1
ATOM 2509 C C . ALA A 1 318 ? 14.166 23.288 7.378 1.00 62.03 318 ALA A C 1
ATOM 2511 O O . ALA A 1 318 ? 14.715 24.389 7.463 1.00 62.03 318 ALA A O 1
ATOM 2512 N N . GLY A 1 319 ? 13.363 22.952 6.378 1.00 61.28 319 GLY A N 1
ATOM 2513 C CA . GLY A 1 319 ? 13.281 23.551 5.066 1.00 61.28 319 GLY A CA 1
ATOM 2514 C C . GLY A 1 319 ? 12.110 24.509 4.935 1.00 61.28 319 GLY A C 1
ATOM 2515 O O . GLY A 1 319 ? 11.132 24.460 5.688 1.00 61.28 319 GLY A O 1
ATOM 2516 N N . VAL A 1 320 ? 12.247 25.452 4.008 1.00 66.81 320 VAL A N 1
ATOM 2517 C CA . VAL A 1 320 ? 11.294 26.551 3.785 1.00 66.81 320 VAL A CA 1
ATOM 2518 C C . VAL A 1 320 ? 10.210 26.136 2.789 1.00 66.81 320 VAL A C 1
ATOM 2520 O O . VAL A 1 320 ? 9.125 26.723 2.795 1.00 66.81 320 VAL A O 1
ATOM 2523 N N . LYS A 1 321 ? 10.492 25.150 1.928 1.00 86.25 321 LYS A N 1
ATOM 2524 C CA . LYS A 1 321 ? 9.598 24.732 0.846 1.00 86.25 321 LYS A CA 1
ATOM 2525 C C . LYS A 1 321 ? 8.699 23.580 1.290 1.00 86.25 321 LYS A C 1
ATOM 2527 O O . LYS A 1 321 ? 9.095 22.728 2.078 1.00 86.25 321 LYS A O 1
ATOM 2532 N N . SER A 1 322 ? 7.468 23.575 0.788 1.00 89.19 322 SER A N 1
ATOM 2533 C CA . SER A 1 322 ? 6.497 22.525 1.092 1.00 89.19 322 SER A CA 1
ATOM 2534 C C . SER A 1 322 ? 6.643 21.344 0.146 1.00 89.19 322 SER A C 1
ATOM 2536 O O . SER A 1 322 ? 6.660 21.556 -1.064 1.00 89.19 322 SER A O 1
ATOM 2538 N N . ASN A 1 323 ? 6.642 20.128 0.690 1.00 94.19 323 ASN A N 1
ATOM 2539 C CA . ASN A 1 323 ? 6.329 18.932 -0.087 1.00 94.19 323 ASN A CA 1
ATOM 2540 C C . ASN A 1 323 ? 4.811 18.816 -0.222 1.00 94.19 323 ASN A C 1
ATOM 2542 O O . ASN A 1 323 ? 4.091 18.956 0.770 1.00 94.19 323 ASN A O 1
ATOM 2546 N N . ASN A 1 324 ? 4.326 18.562 -1.432 1.00 96.19 324 ASN A N 1
ATOM 2547 C CA . ASN A 1 324 ? 2.915 18.354 -1.731 1.00 96.19 324 ASN A CA 1
ATOM 2548 C C . ASN A 1 324 ? 2.752 16.943 -2.291 1.00 96.19 324 ASN A C 1
ATOM 2550 O O . ASN A 1 324 ? 3.352 16.610 -3.306 1.00 96.19 324 ASN A O 1
ATOM 2554 N N . ILE A 1 325 ? 1.962 16.117 -1.614 1.00 96.94 325 ILE A N 1
ATOM 2555 C CA . ILE A 1 325 ? 1.746 14.715 -1.967 1.00 96.94 325 ILE A CA 1
ATOM 2556 C C . ILE A 1 325 ? 0.251 14.492 -2.102 1.00 96.94 325 ILE A C 1
ATOM 2558 O O . ILE A 1 325 ? -0.511 14.767 -1.172 1.00 96.94 325 ILE A O 1
ATOM 2562 N N . THR A 1 326 ? -0.173 14.003 -3.257 1.00 96.50 326 THR A N 1
ATOM 2563 C CA . THR A 1 326 ? -1.581 13.772 -3.565 1.00 96.50 326 THR A CA 1
ATOM 2564 C C . THR A 1 326 ? -1.780 12.338 -4.027 1.00 96.50 326 THR A C 1
ATOM 2566 O O . THR A 1 326 ? -1.164 11.906 -4.996 1.00 96.50 326 THR A O 1
ATOM 2569 N N . PHE A 1 327 ? -2.667 11.620 -3.342 1.00 96.31 327 PHE A N 1
ATOM 2570 C CA . PHE A 1 327 ? -3.121 10.290 -3.735 1.00 96.31 327 PHE A CA 1
ATOM 2571 C C . PHE A 1 327 ? -4.546 10.371 -4.274 1.00 96.31 327 PHE A C 1
ATOM 2573 O O . PHE A 1 327 ? -5.458 10.841 -3.584 1.00 96.31 327 PHE A O 1
ATOM 2580 N N . GLY A 1 328 ? -4.725 9.912 -5.505 1.00 90.19 328 GLY A N 1
ATOM 2581 C CA . GLY A 1 328 ? -5.959 9.952 -6.268 1.00 90.19 328 GLY A CA 1
ATOM 2582 C C . GLY A 1 328 ? -6.315 11.315 -6.842 1.00 90.19 328 GLY A C 1
ATOM 2583 O O . GLY A 1 328 ? -5.866 12.374 -6.395 1.00 90.19 328 GLY A O 1
ATOM 2584 N N . SER A 1 329 ? -7.249 11.279 -7.786 1.00 78.69 329 SER A N 1
ATOM 2585 C CA . SER A 1 329 ? -7.953 12.455 -8.285 1.00 78.69 329 SER A CA 1
ATOM 2586 C C . SER A 1 329 ? -9.322 12.591 -7.612 1.00 78.69 329 SER A C 1
ATOM 2588 O O . SER A 1 329 ? -9.969 11.608 -7.247 1.00 78.69 329 SER A O 1
ATOM 2590 N N . ILE A 1 330 ? -9.797 13.828 -7.441 1.00 62.00 330 ILE A N 1
ATOM 2591 C CA . ILE A 1 330 ? -11.123 14.114 -6.860 1.00 62.00 330 ILE A CA 1
ATOM 2592 C C . ILE A 1 330 ? -12.250 13.513 -7.718 1.00 62.00 330 ILE A C 1
ATOM 2594 O O . ILE A 1 330 ? -13.303 13.159 -7.181 1.00 62.00 330 ILE A O 1
ATOM 2598 N N . ASP A 1 331 ? -12.021 13.387 -9.025 1.00 63.69 331 ASP A N 1
ATOM 2599 C CA . ASP A 1 331 ? -13.030 12.985 -10.006 1.00 63.69 331 ASP A CA 1
ATOM 2600 C C . ASP A 1 331 ? -13.008 11.478 -10.333 1.00 63.69 331 ASP A C 1
ATOM 2602 O O . ASP A 1 331 ? -13.881 10.996 -11.058 1.00 63.69 331 ASP A O 1
ATOM 2606 N N . GLU A 1 332 ? -12.057 10.719 -9.776 1.00 64.00 332 GLU A N 1
ATOM 2607 C CA . GLU A 1 332 ? -11.841 9.304 -10.097 1.00 64.00 332 GLU A CA 1
ATOM 2608 C C . GLU A 1 332 ? -12.169 8.360 -8.922 1.00 64.00 332 GLU A C 1
ATOM 2610 O O . GLU A 1 332 ? -12.233 8.747 -7.747 1.00 64.00 332 GLU A O 1
ATOM 2615 N N . LEU A 1 333 ? -12.457 7.097 -9.263 1.00 62.69 333 LEU A N 1
ATOM 2616 C CA . LEU A 1 333 ? -12.739 6.008 -8.315 1.00 62.69 333 LEU A CA 1
ATOM 2617 C C . LEU A 1 333 ? -11.468 5.259 -7.862 1.00 62.69 333 LEU A C 1
ATOM 2619 O O . LEU A 1 333 ? -11.598 4.295 -7.117 1.00 62.69 333 LEU A O 1
ATOM 2623 N N . SER A 1 334 ? -10.286 5.697 -8.298 1.00 77.06 334 SER A N 1
ATOM 2624 C CA . SER A 1 334 ? -8.960 5.182 -7.928 1.00 77.06 334 SER A CA 1
ATOM 2625 C C . SER A 1 334 ? -8.219 6.148 -6.995 1.00 77.06 334 SER A C 1
ATOM 2627 O O . SER A 1 334 ? -8.707 7.251 -6.709 1.00 77.06 334 SER A O 1
ATOM 2629 N N . GLY A 1 335 ? -7.040 5.741 -6.521 1.00 90.06 335 GLY A N 1
ATOM 2630 C CA . GLY A 1 335 ? -6.189 6.564 -5.662 1.00 90.06 335 GLY A CA 1
ATOM 2631 C C . GLY A 1 335 ? -6.226 6.178 -4.194 1.00 90.06 335 GLY A C 1
ATOM 2632 O O . GLY A 1 335 ? -5.932 7.008 -3.330 1.00 90.06 335 GLY A O 1
ATOM 2633 N N . ASP A 1 336 ? -6.678 4.962 -3.907 1.00 95.50 336 ASP A N 1
ATOM 2634 C CA . ASP A 1 336 ? -6.747 4.429 -2.561 1.00 95.50 336 ASP A CA 1
ATOM 2635 C C . ASP A 1 336 ? -5.333 4.108 -2.046 1.00 95.50 336 ASP A C 1
ATOM 2637 O O . ASP A 1 336 ? -4.464 3.661 -2.791 1.00 95.50 336 ASP A O 1
ATOM 2641 N N . VAL A 1 337 ? -5.093 4.328 -0.754 1.00 97.94 337 VAL A N 1
ATOM 2642 C CA . VAL A 1 337 ? -3.791 4.099 -0.113 1.00 97.94 337 VAL A CA 1
ATOM 2643 C C . VAL A 1 337 ? -3.921 3.003 0.929 1.00 97.94 337 VAL A C 1
ATOM 2645 O O . VAL A 1 337 ? -4.710 3.129 1.866 1.00 97.94 337 VAL A O 1
ATOM 2648 N N . TYR A 1 338 ? -3.113 1.957 0.794 1.00 97.62 338 TYR A N 1
ATOM 2649 C CA . TYR A 1 338 ? -3.082 0.807 1.690 1.00 97.62 338 TYR A CA 1
ATOM 2650 C C . TYR A 1 338 ? -1.701 0.680 2.326 1.00 97.62 338 TYR A C 1
ATOM 2652 O O . TYR A 1 338 ? -0.714 0.450 1.624 1.00 97.62 338 TYR A O 1
ATOM 2660 N N . LEU A 1 339 ? -1.645 0.796 3.653 1.00 96.38 339 LEU A N 1
ATOM 2661 C CA . LEU A 1 339 ? -0.407 0.667 4.420 1.00 96.38 339 LEU A CA 1
ATOM 2662 C C . LEU A 1 339 ? -0.501 -0.462 5.432 1.00 96.38 339 LEU A C 1
ATOM 2664 O O . LEU A 1 339 ? -1.468 -0.551 6.196 1.00 96.38 339 LEU A O 1
ATOM 2668 N N . LYS A 1 340 ? 0.539 -1.297 5.464 1.00 91.94 340 LYS A N 1
ATOM 2669 C CA . LYS A 1 340 ? 0.684 -2.330 6.492 1.00 91.94 340 LYS A CA 1
ATOM 2670 C C . LYS A 1 340 ? 1.070 -1.740 7.847 1.00 91.94 340 LYS A C 1
ATOM 2672 O O . LYS A 1 340 ? 0.747 -2.327 8.872 1.00 91.94 340 LYS A O 1
ATOM 2677 N N . ASP A 1 341 ? 1.719 -0.583 7.861 1.00 90.88 341 ASP A N 1
ATOM 2678 C CA . ASP A 1 341 ? 2.234 0.045 9.071 1.00 90.88 341 ASP A CA 1
ATOM 2679 C C . ASP A 1 341 ? 1.982 1.567 9.042 1.00 90.88 341 ASP A C 1
ATOM 2681 O O . ASP A 1 341 ? 0.865 1.978 8.699 1.00 90.88 341 ASP A O 1
ATOM 2685 N N . ASP A 1 342 ? 2.938 2.397 9.455 1.00 91.88 342 ASP A N 1
ATOM 2686 C CA . ASP A 1 342 ? 2.709 3.794 9.819 1.00 91.88 342 ASP A CA 1
ATOM 2687 C C . ASP A 1 342 ? 2.866 4.792 8.650 1.00 91.88 342 ASP A C 1
ATOM 2689 O O . ASP A 1 342 ? 3.588 4.586 7.671 1.00 91.88 342 ASP A O 1
ATOM 2693 N N . ILE A 1 343 ? 2.219 5.953 8.798 1.00 95.50 343 ILE A N 1
ATOM 2694 C CA . ILE A 1 343 ? 2.707 7.205 8.203 1.00 95.50 343 ILE A CA 1
ATOM 2695 C C . ILE A 1 343 ? 3.500 7.949 9.274 1.00 95.50 343 ILE A C 1
ATOM 2697 O O . ILE A 1 343 ? 2.935 8.290 10.314 1.00 95.50 343 ILE A O 1
ATOM 2701 N N . GLU A 1 344 ? 4.749 8.314 8.999 1.00 94.56 344 GLU A N 1
ATOM 2702 C CA . GLU A 1 344 ? 5.555 9.134 9.904 1.00 94.56 344 GLU A CA 1
ATOM 2703 C C . GLU A 1 344 ? 6.034 10.426 9.228 1.00 94.56 344 GLU A C 1
ATOM 2705 O O . GLU A 1 344 ? 6.683 10.421 8.183 1.00 94.56 344 GLU A O 1
ATOM 2710 N N . ILE A 1 345 ? 5.704 11.562 9.847 1.00 93.44 345 ILE A N 1
ATOM 2711 C CA . ILE A 1 345 ? 6.019 12.906 9.349 1.00 93.44 345 ILE A CA 1
ATOM 2712 C C . ILE A 1 345 ? 7.029 13.560 10.282 1.00 93.44 345 ILE A C 1
ATOM 2714 O O . ILE A 1 345 ? 6.679 14.135 11.321 1.00 93.44 345 ILE A O 1
ATOM 2718 N N . ASN A 1 346 ? 8.292 13.466 9.884 1.00 91.38 346 ASN A N 1
ATOM 2719 C CA . ASN A 1 346 ? 9.468 13.897 10.629 1.00 91.38 346 ASN A CA 1
ATOM 2720 C C . ASN A 1 346 ? 9.990 15.274 10.239 1.00 91.38 346 ASN A C 1
ATOM 2722 O O . ASN A 1 346 ? 10.766 15.847 11.001 1.00 91.38 346 ASN A O 1
ATOM 2726 N N . GLY A 1 347 ? 9.551 15.830 9.111 1.00 88.19 347 GLY A N 1
ATOM 2727 C CA . GLY A 1 347 ? 9.927 17.180 8.705 1.00 88.19 347 GLY A CA 1
ATOM 2728 C C . GLY A 1 347 ? 8.755 18.154 8.560 1.00 88.19 347 GLY A C 1
ATOM 2729 O O . GLY A 1 347 ? 7.582 17.819 8.759 1.00 88.19 347 GLY A O 1
ATOM 2730 N N . LYS A 1 348 ? 9.086 19.415 8.271 1.00 88.06 348 LYS A N 1
ATOM 2731 C CA . LYS A 1 348 ? 8.142 20.546 8.268 1.00 88.06 348 LYS A CA 1
ATOM 2732 C C . LYS A 1 348 ? 7.518 20.767 6.896 1.00 88.06 348 LYS A C 1
ATOM 2734 O O . LYS A 1 348 ? 8.080 20.384 5.878 1.00 88.06 348 LYS A O 1
ATOM 2739 N N . ASN A 1 349 ? 6.410 21.506 6.870 1.00 89.75 349 ASN A N 1
ATOM 2740 C CA . ASN A 1 349 ? 5.770 21.990 5.645 1.00 89.75 349 ASN A CA 1
ATOM 2741 C C . ASN A 1 349 ? 5.277 20.871 4.706 1.00 89.75 349 ASN A C 1
ATOM 2743 O O . ASN A 1 349 ? 5.154 21.100 3.504 1.00 89.75 349 ASN A O 1
ATOM 2747 N N . ASN A 1 350 ? 4.970 19.686 5.239 1.00 91.62 350 ASN A N 1
ATOM 2748 C CA . ASN A 1 350 ? 4.495 18.545 4.457 1.00 91.62 350 ASN A CA 1
ATOM 2749 C C . ASN A 1 350 ? 2.974 18.577 4.291 1.00 91.62 350 ASN A C 1
ATOM 2751 O O . ASN A 1 350 ? 2.234 18.577 5.273 1.00 91.62 350 ASN A O 1
ATOM 2755 N N . LYS A 1 351 ? 2.495 18.569 3.051 1.00 93.56 351 LYS A N 1
ATOM 2756 C CA . LYS A 1 351 ? 1.068 18.562 2.731 1.00 93.56 351 LYS A CA 1
ATOM 2757 C C . LYS A 1 351 ? 0.705 17.267 2.031 1.00 93.56 351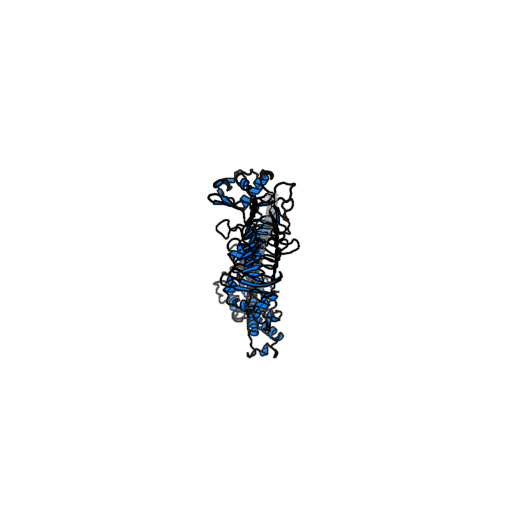 LYS A C 1
ATOM 2759 O O . LYS A 1 351 ? 1.135 17.051 0.905 1.00 93.56 351 LYS A O 1
ATOM 2764 N N . ILE A 1 352 ? -0.104 16.435 2.676 1.00 95.06 352 ILE A N 1
ATOM 2765 C CA . ILE A 1 352 ? -0.588 15.175 2.108 1.00 95.06 352 ILE A CA 1
ATOM 2766 C C . ILE A 1 352 ? -2.102 15.244 1.943 1.00 95.06 352 ILE A C 1
ATOM 2768 O O . ILE A 1 352 ? -2.836 15.550 2.889 1.00 95.06 352 ILE A O 1
ATOM 2772 N N . THR A 1 353 ? -2.574 14.932 0.742 1.00 94.25 353 THR A N 1
ATOM 2773 C CA . THR A 1 353 ? -3.996 14.875 0.410 1.00 94.25 353 THR A CA 1
ATOM 2774 C C . THR A 1 353 ? -4.360 13.491 -0.106 1.00 94.25 353 THR A C 1
ATOM 2776 O O . THR A 1 353 ? -3.852 13.049 -1.130 1.00 94.25 353 THR A O 1
ATOM 2779 N N . PHE A 1 354 ? -5.294 12.836 0.578 1.00 93.94 354 PHE A N 1
ATOM 2780 C CA . PHE A 1 354 ? -5.903 11.577 0.165 1.00 93.94 354 PHE A CA 1
ATOM 2781 C C . PHE A 1 354 ? -7.266 11.878 -0.461 1.00 93.94 354 PHE A C 1
ATOM 2783 O O . PHE A 1 354 ? -8.245 12.155 0.244 1.00 93.94 354 PHE A O 1
ATOM 2790 N N . ASN A 1 355 ? -7.315 11.892 -1.794 1.00 91.31 355 ASN A N 1
ATOM 2791 C CA . ASN A 1 355 ? -8.551 11.997 -2.568 1.00 91.31 355 ASN A CA 1
ATOM 2792 C C . ASN A 1 355 ? -9.241 10.638 -2.731 1.00 91.31 355 ASN A C 1
ATOM 2794 O O . ASN A 1 355 ? -10.468 10.611 -2.845 1.00 91.31 355 ASN A O 1
ATOM 2798 N N . GLY A 1 356 ? -8.483 9.538 -2.707 1.00 89.94 356 GLY A N 1
ATOM 2799 C CA . GLY A 1 356 ? -8.983 8.184 -2.456 1.00 89.94 356 GLY A CA 1
ATOM 2800 C C . GLY A 1 356 ? -9.237 7.905 -0.969 1.00 89.94 356 GLY A C 1
ATOM 2801 O O . GLY A 1 356 ? -9.165 8.802 -0.122 1.00 89.94 356 GLY A O 1
ATOM 2802 N N . GLY A 1 357 ? -9.579 6.659 -0.653 1.00 92.06 357 GLY A N 1
ATOM 2803 C CA . GLY A 1 357 ? -9.647 6.148 0.713 1.00 92.06 357 GLY A CA 1
ATOM 2804 C C . GLY A 1 357 ? -8.259 5.848 1.282 1.00 92.06 357 GLY A C 1
ATOM 2805 O O . GLY A 1 357 ? -7.368 5.408 0.563 1.00 92.06 357 GLY A O 1
ATOM 2806 N N . PHE A 1 358 ? -8.072 6.071 2.581 1.00 96.19 358 PHE A N 1
ATOM 2807 C CA . PHE A 1 358 ? -6.866 5.662 3.306 1.00 96.19 358 PHE A CA 1
ATOM 2808 C C . PHE A 1 358 ? -7.169 4.461 4.203 1.00 96.19 358 PHE A C 1
ATOM 2810 O O . PHE A 1 358 ? -8.093 4.521 5.018 1.00 96.19 358 PHE A O 1
ATOM 2817 N N . TYR A 1 359 ? -6.367 3.404 4.095 1.00 96.69 359 TYR A N 1
ATOM 2818 C CA . TYR A 1 359 ? -6.517 2.167 4.853 1.00 96.69 359 TYR A CA 1
ATOM 2819 C C . TYR A 1 359 ? -5.176 1.750 5.480 1.00 96.69 359 TYR A C 1
ATOM 2821 O O . TYR A 1 359 ? -4.352 1.084 4.856 1.00 96.69 359 TYR A O 1
ATOM 2829 N N . GLY A 1 360 ? -4.977 2.111 6.747 1.00 96.31 360 GLY A N 1
ATOM 2830 C CA . GLY A 1 360 ? -3.981 1.493 7.621 1.00 96.31 360 GLY A CA 1
ATOM 2831 C C . GLY A 1 360 ? -4.554 0.194 8.178 1.00 96.31 360 GLY A C 1
ATOM 2832 O O . GLY A 1 360 ? -5.465 0.229 9.007 1.00 96.31 360 GLY A O 1
ATOM 2833 N N . ILE A 1 361 ? -4.090 -0.944 7.672 1.00 93.06 361 ILE A N 1
ATOM 2834 C CA . ILE A 1 361 ? -4.814 -2.221 7.775 1.00 93.06 361 ILE A CA 1
ATOM 2835 C C . ILE A 1 361 ? -4.339 -3.140 8.900 1.00 93.06 361 ILE A C 1
ATOM 2837 O O . ILE A 1 361 ? -4.932 -4.201 9.077 1.00 93.06 361 ILE A O 1
ATOM 2841 N N . SER A 1 362 ? -3.317 -2.777 9.672 1.00 89.06 362 SER A N 1
ATOM 2842 C CA . SER A 1 362 ? -2.763 -3.649 10.711 1.00 89.06 362 SER A CA 1
ATOM 2843 C C . SER A 1 362 ? -2.870 -3.045 12.112 1.00 89.06 362 SER A C 1
ATOM 2845 O O . SER A 1 362 ? -2.778 -1.836 12.295 1.00 89.06 362 SER A O 1
ATOM 2847 N N . ASP A 1 363 ? -3.071 -3.899 13.114 1.00 81.81 363 ASP A N 1
ATOM 2848 C CA . ASP A 1 363 ? -3.171 -3.554 14.539 1.00 81.81 363 ASP A CA 1
ATOM 2849 C C . ASP A 1 363 ? -2.054 -4.193 15.383 1.00 81.81 363 ASP A C 1
ATOM 2851 O O . ASP A 1 363 ? -2.119 -4.174 16.610 1.00 81.81 363 ASP A O 1
ATOM 2855 N N . SER A 1 364 ? -1.052 -4.763 14.710 1.00 79.44 364 SER A N 1
ATOM 2856 C CA . SER A 1 364 ? 0.041 -5.585 15.232 1.00 79.44 364 SER A CA 1
ATOM 2857 C C . SER A 1 364 ? -0.365 -6.903 15.904 1.00 79.44 364 SER A C 1
ATOM 2859 O O . SER A 1 364 ? 0.465 -7.563 16.529 1.00 79.44 364 SER A O 1
ATOM 2861 N N . SER A 1 365 ? -1.612 -7.364 15.739 1.00 73.94 365 SER A N 1
ATOM 2862 C CA . SER A 1 365 ? -2.054 -8.670 16.262 1.00 73.94 365 SER A CA 1
ATOM 2863 C C . SER A 1 365 ? -1.339 -9.869 15.624 1.00 73.94 365 SER A C 1
ATOM 2865 O O . SER A 1 365 ? -1.292 -10.950 16.218 1.00 73.94 365 SER A O 1
ATOM 2867 N N . GLU A 1 366 ? -0.769 -9.680 14.433 1.00 69.31 366 GLU A N 1
ATOM 2868 C CA . GLU A 1 366 ? -0.109 -10.722 13.640 1.00 69.31 366 GLU A CA 1
ATOM 2869 C C . GLU A 1 366 ? 1.405 -10.830 13.909 1.00 69.31 366 GLU A C 1
ATOM 2871 O O . GLU A 1 366 ? 2.023 -11.826 13.525 1.00 69.31 366 GLU A O 1
ATOM 2876 N N . VAL A 1 367 ? 2.004 -9.868 14.623 1.00 68.38 367 VAL A N 1
ATOM 2877 C CA . VAL A 1 367 ? 3.452 -9.816 14.884 1.00 68.38 367 VAL A CA 1
ATOM 2878 C C . VAL A 1 367 ? 3.785 -9.526 16.348 1.00 68.38 367 VAL A C 1
ATOM 2880 O O . VAL A 1 367 ? 2.994 -8.996 17.124 1.00 68.38 367 VAL A O 1
ATOM 2883 N N . SER A 1 368 ? 4.983 -9.925 16.783 1.00 57.97 368 SER A N 1
ATOM 2884 C CA . SER A 1 368 ? 5.435 -9.705 18.158 1.00 57.97 368 SER A CA 1
ATOM 2885 C C . SER A 1 368 ? 6.060 -8.319 18.314 1.00 57.97 368 SER A C 1
ATOM 2887 O O . SER A 1 368 ? 7.279 -8.177 18.253 1.00 57.97 368 SER A O 1
ATOM 2889 N N . GLY A 1 369 ? 5.238 -7.303 18.539 1.00 63.69 369 GLY A N 1
ATOM 2890 C CA . GLY A 1 369 ? 5.708 -5.930 18.699 1.00 63.69 369 GLY A CA 1
ATOM 2891 C C . GLY A 1 369 ? 4.658 -4.929 18.235 1.00 63.69 369 GLY A C 1
ATOM 2892 O O . GLY A 1 369 ? 3.541 -5.328 17.924 1.00 63.69 369 GLY A O 1
ATOM 2893 N N . PRO A 1 370 ? 4.983 -3.631 18.247 1.00 72.75 370 PRO A N 1
ATOM 2894 C CA . PRO A 1 370 ? 4.150 -2.610 17.624 1.00 72.75 370 PRO A CA 1
ATOM 2895 C C . PRO A 1 370 ? 4.479 -2.377 16.158 1.00 72.75 370 PRO A C 1
ATOM 2897 O O . PRO A 1 370 ? 3.775 -1.612 15.517 1.00 72.75 370 PRO A O 1
ATOM 2900 N N . ASP A 1 371 ? 5.556 -2.988 15.672 1.00 68.19 371 ASP A N 1
ATOM 2901 C CA . ASP A 1 371 ? 5.889 -3.023 14.258 1.00 68.19 371 ASP A CA 1
ATOM 2902 C C . ASP A 1 371 ? 4.645 -3.612 13.554 1.00 68.19 371 ASP A C 1
ATOM 2904 O O . ASP A 1 371 ? 4.071 -4.572 14.065 1.00 68.19 371 ASP A O 1
ATOM 2908 N N . GLU A 1 372 ? 4.152 -2.998 12.479 1.00 80.19 372 GLU A N 1
ATOM 2909 C CA . GLU A 1 372 ? 2.842 -3.287 11.860 1.00 80.19 372 GLU A CA 1
ATOM 2910 C C . GLU A 1 372 ? 1.604 -2.885 12.693 1.00 80.19 372 GLU A C 1
ATOM 2912 O O . GLU A 1 372 ? 0.595 -3.594 12.685 1.00 80.19 372 GLU A O 1
ATOM 2917 N N . SER A 1 373 ? 1.631 -1.757 13.408 1.00 87.62 373 SER A N 1
ATOM 2918 C CA . SER A 1 373 ? 0.438 -1.164 14.041 1.00 87.62 373 SER A CA 1
ATOM 2919 C C . SER A 1 373 ? 0.075 0.139 13.342 1.00 87.62 373 SER A C 1
ATOM 2921 O O . SER A 1 373 ? 0.379 1.218 13.840 1.00 87.62 373 SER A O 1
ATOM 2923 N N . SER A 1 374 ? -0.641 0.040 12.221 1.00 90.88 374 SER A N 1
ATOM 2924 C CA . SER A 1 374 ? -0.901 1.170 11.335 1.00 90.88 374 SER A CA 1
ATOM 2925 C C . SER A 1 374 ? -1.477 2.382 12.063 1.00 90.88 374 SER A C 1
ATOM 2927 O O . SER A 1 374 ? -2.614 2.373 12.545 1.00 90.88 374 SER A O 1
ATOM 2929 N N . SER A 1 375 ? -0.707 3.456 12.103 1.00 93.56 375 SER A N 1
ATOM 2930 C CA . SER A 1 375 ? -1.055 4.730 12.710 1.00 93.56 375 SER A CA 1
ATOM 2931 C C . SER A 1 375 ? -0.448 5.886 11.913 1.00 93.56 375 SER A C 1
ATOM 2933 O O . SER A 1 375 ? 0.238 5.708 10.909 1.00 93.56 375 SER A O 1
ATOM 2935 N N . ILE A 1 376 ? -0.769 7.113 12.311 1.00 95.00 376 ILE A N 1
ATOM 2936 C CA . ILE A 1 376 ? -0.189 8.318 11.719 1.00 95.00 376 ILE A CA 1
ATOM 2937 C C . ILE A 1 376 ? 0.524 9.081 12.822 1.00 95.00 376 ILE A C 1
ATOM 2939 O O . ILE A 1 376 ? -0.103 9.494 13.800 1.00 95.00 376 ILE A O 1
ATOM 2943 N N . ILE A 1 377 ? 1.824 9.289 12.656 1.00 93.31 377 ILE A N 1
ATOM 2944 C CA . ILE A 1 377 ? 2.711 9.910 13.632 1.00 93.31 377 ILE A CA 1
ATOM 2945 C C . ILE A 1 377 ? 3.216 11.234 13.060 1.00 93.31 377 ILE A C 1
ATOM 2947 O O . ILE A 1 377 ? 3.978 11.280 12.098 1.00 93.31 377 ILE A O 1
ATOM 2951 N N . ILE A 1 378 ? 2.803 12.343 13.673 1.00 92.69 378 ILE A N 1
ATOM 2952 C CA . ILE A 1 378 ? 3.230 13.690 13.282 1.00 92.69 378 ILE A CA 1
ATOM 2953 C C . ILE A 1 378 ? 4.265 14.177 14.290 1.00 92.69 378 ILE A C 1
ATOM 2955 O O . ILE A 1 378 ? 3.928 14.702 15.361 1.00 92.69 378 ILE A O 1
ATOM 2959 N N . ASN A 1 379 ? 5.538 14.011 13.945 1.00 89.62 379 ASN A N 1
ATOM 2960 C CA . ASN A 1 379 ? 6.654 14.470 14.758 1.00 89.62 379 ASN A CA 1
ATOM 2961 C C . ASN A 1 379 ? 6.921 15.968 14.577 1.00 89.62 379 ASN A C 1
ATOM 2963 O O . ASN A 1 379 ? 7.161 16.661 15.570 1.00 89.62 379 ASN A O 1
ATOM 2967 N N . GLU A 1 380 ? 6.780 16.490 13.358 1.00 89.06 380 GLU A N 1
ATOM 2968 C CA . GLU A 1 380 ? 6.904 17.917 13.052 1.00 89.06 380 GLU A CA 1
ATOM 2969 C C . GLU A 1 380 ? 5.586 18.478 12.493 1.00 89.06 380 GLU A C 1
ATOM 2971 O O . GLU A 1 380 ? 5.174 18.213 11.367 1.00 89.06 380 GLU A O 1
ATOM 2976 N N . LYS A 1 381 ? 4.887 19.278 13.310 1.00 85.56 381 LYS A N 1
ATOM 2977 C CA . LYS A 1 381 ? 3.556 19.825 12.971 1.00 85.56 381 LYS A CA 1
ATOM 2978 C C . LYS A 1 381 ? 3.586 21.157 12.215 1.00 85.56 381 LYS A C 1
ATOM 2980 O O . LYS A 1 381 ? 2.547 21.657 11.797 1.00 85.56 381 LYS A O 1
ATOM 2985 N N . GLU A 1 382 ? 4.738 21.824 12.160 1.00 86.69 382 GLU A N 1
ATOM 2986 C CA . GLU A 1 382 ? 4.839 23.168 11.585 1.00 86.69 382 GLU A CA 1
ATOM 2987 C C . GLU A 1 382 ? 4.632 23.114 10.069 1.00 86.69 382 GLU A C 1
ATOM 2989 O O . GLU A 1 382 ? 5.415 22.488 9.363 1.00 86.69 382 GLU A O 1
ATOM 2994 N N . GLY A 1 383 ? 3.566 23.758 9.581 1.00 84.44 383 GLY A N 1
ATOM 2995 C CA . GLY A 1 383 ? 3.212 23.778 8.157 1.00 84.44 383 GLY A CA 1
ATOM 2996 C C . GLY A 1 383 ? 2.710 22.441 7.601 1.00 84.44 383 GLY A C 1
ATOM 2997 O O . GLY A 1 383 ? 2.447 22.356 6.404 1.00 84.44 383 GLY A O 1
ATOM 2998 N N . THR A 1 384 ? 2.578 21.423 8.453 1.00 88.06 384 THR A N 1
ATOM 2999 C CA . THR A 1 384 ? 2.101 20.095 8.070 1.00 88.06 384 THR A CA 1
ATOM 3000 C C . THR A 1 384 ? 0.582 20.103 7.935 1.00 88.06 384 THR A C 1
ATOM 3002 O O . THR A 1 384 ? -0.117 20.584 8.827 1.00 88.06 384 THR A O 1
ATOM 3005 N N . GLU A 1 385 ? 0.068 19.578 6.826 1.00 90.12 385 GLU A N 1
ATOM 3006 C CA . GLU A 1 385 ? -1.362 19.460 6.541 1.00 90.12 385 GLU A CA 1
ATOM 3007 C C . GLU A 1 385 ? -1.675 18.050 6.021 1.00 90.12 385 GLU A C 1
ATOM 3009 O O . GLU A 1 385 ? -1.152 17.624 5.000 1.00 90.12 385 GLU A O 1
ATOM 3014 N N . LEU A 1 386 ? -2.561 17.332 6.703 1.00 91.12 386 LEU A N 1
ATOM 3015 C CA . LEU A 1 386 ? -3.119 16.048 6.297 1.00 91.12 386 LEU A CA 1
ATOM 3016 C C . LEU A 1 386 ? -4.589 16.231 5.968 1.00 91.12 386 LEU A C 1
ATOM 3018 O O . LEU A 1 386 ? -5.347 16.728 6.804 1.00 91.12 386 LEU A O 1
ATOM 3022 N N . THR A 1 387 ? -4.999 15.824 4.773 1.00 90.31 387 THR A N 1
ATOM 3023 C CA . THR A 1 387 ? -6.388 15.938 4.326 1.00 90.31 387 THR A CA 1
ATOM 3024 C C . THR A 1 387 ? -6.914 14.597 3.840 1.00 90.31 387 THR A C 1
ATOM 3026 O O . THR A 1 387 ? -6.393 14.047 2.878 1.00 90.31 387 THR A O 1
ATOM 3029 N N . PHE A 1 388 ? -7.984 14.105 4.466 1.00 89.75 388 PHE A N 1
ATOM 3030 C CA . PHE A 1 388 ? -8.696 12.890 4.052 1.00 89.75 388 PHE A CA 1
ATOM 3031 C C . PHE A 1 388 ? -10.049 13.267 3.459 1.00 89.75 388 PHE A C 1
ATOM 3033 O O . PHE A 1 388 ? -10.868 13.867 4.161 1.00 89.75 388 PHE A O 1
ATOM 3040 N N . ASN A 1 389 ? -10.281 12.950 2.182 1.00 86.69 389 ASN A N 1
ATOM 3041 C CA . ASN A 1 389 ? -11.495 13.349 1.464 1.00 86.69 389 ASN A CA 1
ATOM 3042 C C . ASN A 1 389 ? -12.557 12.243 1.329 1.00 86.69 389 ASN A C 1
ATOM 3044 O O . ASN A 1 389 ? -13.721 12.595 1.111 1.00 86.69 389 ASN A O 1
ATOM 3048 N N . LYS A 1 390 ? -12.185 10.961 1.469 1.00 87.19 390 LYS A N 1
ATOM 3049 C CA . LYS A 1 390 ? -13.082 9.789 1.399 1.00 87.19 390 LYS A CA 1
ATOM 3050 C C . LYS A 1 390 ? -12.941 8.903 2.655 1.00 87.19 390 LYS A C 1
ATOM 3052 O O . LYS A 1 390 ? -12.833 9.435 3.760 1.00 87.19 390 LYS A O 1
ATOM 3057 N N . ASP A 1 391 ? -13.001 7.581 2.491 1.00 90.56 391 ASP A N 1
ATOM 3058 C CA . ASP A 1 391 ? -12.896 6.591 3.563 1.00 90.56 391 ASP A CA 1
ATOM 3059 C C . ASP A 1 391 ? -11.573 6.731 4.331 1.00 90.56 391 ASP A C 1
ATOM 3061 O O . ASP A 1 391 ? -10.523 7.025 3.762 1.00 90.56 391 ASP A O 1
ATOM 3065 N N . LEU A 1 392 ? -11.638 6.521 5.643 1.00 92.88 392 LEU A N 1
ATOM 3066 C CA . LEU A 1 392 ? -10.500 6.553 6.548 1.00 92.88 392 LEU A CA 1
ATOM 3067 C C . LEU A 1 392 ? -10.594 5.356 7.489 1.00 92.88 392 LEU A C 1
ATOM 3069 O O . LEU A 1 392 ? -11.408 5.367 8.411 1.00 92.88 392 LEU A O 1
ATOM 3073 N N . ILE A 1 393 ? -9.747 4.352 7.288 1.00 94.75 393 ILE A N 1
ATOM 3074 C CA . ILE A 1 393 ? -9.593 3.214 8.192 1.00 94.75 393 ILE A CA 1
ATOM 3075 C C . ILE A 1 393 ? -8.180 3.247 8.770 1.00 94.75 393 ILE A C 1
ATOM 3077 O O . ILE A 1 393 ? -7.208 3.234 8.024 1.00 94.75 393 ILE A O 1
ATOM 3081 N N . ILE A 1 394 ? -8.062 3.297 10.096 1.00 95.56 394 ILE A N 1
ATOM 3082 C CA . ILE A 1 394 ? -6.782 3.181 10.806 1.00 95.56 394 ILE A CA 1
ATOM 3083 C C . ILE A 1 394 ? -6.923 2.097 11.870 1.00 95.56 394 ILE A C 1
ATOM 3085 O O . ILE A 1 394 ? -7.505 2.333 12.934 1.00 95.56 394 ILE A O 1
ATOM 3089 N N . TYR A 1 395 ? -6.430 0.898 11.568 1.00 93.12 395 TYR A N 1
ATOM 3090 C CA . TYR A 1 395 ? -6.617 -0.267 12.423 1.00 93.12 395 TYR A CA 1
ATOM 3091 C C . TYR A 1 395 ? -5.578 -0.389 13.548 1.00 93.12 395 TYR A C 1
ATOM 3093 O O . TYR A 1 395 ? -5.776 -1.189 14.453 1.00 93.12 395 TYR A O 1
ATOM 3101 N N . GLY A 1 396 ? -4.553 0.459 13.605 1.00 92.44 396 GLY A N 1
ATOM 3102 C CA . GLY A 1 396 ? -3.541 0.447 14.663 1.00 92.44 396 GLY A CA 1
ATOM 3103 C C . GLY A 1 396 ? -3.570 1.657 15.597 1.00 92.44 396 GLY A C 1
ATOM 3104 O O . GLY A 1 396 ? -4.525 2.446 15.655 1.00 92.44 396 GLY A O 1
ATOM 3105 N N . SER A 1 397 ? -2.505 1.783 16.387 1.00 93.06 397 SER A N 1
ATOM 3106 C CA . SER A 1 397 ? -2.304 2.865 17.356 1.00 93.06 397 SER A CA 1
ATOM 3107 C C . SER A 1 397 ? -0.824 3.182 17.512 1.00 93.06 397 SER A C 1
ATOM 3109 O O . SER A 1 397 ? -0.013 2.267 17.518 1.00 93.06 397 SER A O 1
ATOM 3111 N N . SER A 1 398 ? -0.476 4.440 17.765 1.00 93.00 398 SER A N 1
ATOM 3112 C CA . SER A 1 398 ? 0.919 4.849 17.916 1.00 93.00 398 SER A CA 1
ATOM 3113 C C . SER A 1 398 ? 1.517 4.395 19.252 1.00 93.00 398 SER A C 1
ATOM 3115 O O . SER A 1 398 ? 0.819 4.253 20.268 1.00 93.00 398 SER A O 1
ATOM 3117 N N . PHE A 1 399 ? 2.841 4.253 19.288 1.00 92.19 399 PHE A N 1
ATOM 3118 C CA . PHE A 1 399 ? 3.597 3.864 20.476 1.00 92.19 399 PHE A CA 1
ATOM 3119 C C . PHE A 1 399 ? 4.641 4.921 20.843 1.00 92.19 399 PHE A C 1
ATOM 3121 O O . PHE A 1 399 ? 5.214 5.589 19.991 1.00 92.19 399 PHE A O 1
ATOM 3128 N N . ILE A 1 400 ? 4.907 5.065 22.141 1.00 90.81 400 ILE A N 1
ATOM 3129 C CA . ILE A 1 400 ? 6.044 5.838 22.642 1.00 90.81 400 ILE A CA 1
ATOM 3130 C C . ILE A 1 400 ? 7.189 4.866 22.873 1.00 90.81 400 ILE A C 1
ATOM 3132 O O . ILE A 1 400 ? 7.044 3.925 23.660 1.00 90.81 400 ILE A O 1
ATOM 3136 N N . ASP A 1 401 ? 8.325 5.130 22.243 1.00 90.00 401 ASP A N 1
ATOM 3137 C CA . ASP A 1 401 ? 9.555 4.401 22.518 1.00 90.00 401 ASP A CA 1
ATOM 3138 C C . ASP A 1 401 ? 10.174 4.890 23.841 1.00 90.00 401 ASP A C 1
ATOM 3140 O O . ASP A 1 401 ? 10.532 6.064 23.990 1.00 90.00 401 ASP A O 1
ATOM 3144 N N . LEU A 1 402 ? 10.218 4.015 24.850 1.00 88.44 402 LEU A N 1
ATOM 3145 C CA . LEU A 1 402 ? 10.814 4.284 26.164 1.00 88.44 402 LEU A CA 1
ATOM 3146 C C . LEU A 1 402 ? 12.085 3.445 26.335 1.00 88.44 402 LEU A C 1
ATOM 3148 O O . LEU A 1 402 ? 12.337 2.507 25.589 1.00 88.44 402 LEU A O 1
ATOM 3152 N N . ILE A 1 403 ? 12.884 3.733 27.369 1.00 86.06 403 ILE A N 1
ATOM 3153 C CA . ILE A 1 403 ? 14.225 3.128 27.517 1.00 86.06 403 ILE A CA 1
ATOM 3154 C C . ILE A 1 403 ? 14.184 1.593 27.590 1.00 86.06 403 ILE A C 1
ATOM 3156 O O . ILE A 1 403 ? 15.086 0.930 27.086 1.00 86.06 403 ILE A O 1
ATOM 3160 N N . ASN A 1 404 ? 13.167 1.029 28.244 1.00 85.50 404 ASN A N 1
ATOM 3161 C CA . ASN A 1 404 ? 13.097 -0.408 28.532 1.00 85.50 404 ASN A CA 1
ATOM 3162 C C . ASN A 1 404 ? 11.873 -1.102 27.915 1.00 85.50 404 ASN A C 1
ATOM 3164 O O . ASN A 1 404 ? 11.734 -2.317 28.048 1.00 85.50 404 ASN A O 1
ATOM 3168 N N . GLU A 1 405 ? 10.949 -0.349 27.321 1.00 89.94 405 GLU A N 1
ATOM 3169 C CA . GLU A 1 405 ? 9.682 -0.866 26.801 1.00 89.94 405 GLU A CA 1
ATOM 3170 C C . GLU A 1 405 ? 9.058 0.123 25.811 1.00 89.94 405 GLU A C 1
ATOM 3172 O O . GLU A 1 405 ? 9.378 1.306 25.828 1.00 89.94 405 GLU A O 1
ATOM 3177 N N . LYS A 1 406 ? 8.111 -0.337 24.992 1.00 90.56 406 LYS A N 1
ATOM 3178 C CA . LYS A 1 406 ? 7.266 0.545 24.180 1.00 90.56 406 LYS A CA 1
ATOM 3179 C C . LYS A 1 406 ? 5.919 0.734 24.889 1.00 90.56 406 LYS A C 1
ATOM 3181 O O . LYS A 1 406 ? 5.309 -0.232 25.347 1.00 90.56 406 LYS A O 1
ATOM 3186 N N . TYR A 1 407 ? 5.442 1.972 25.006 1.00 91.62 407 TYR A N 1
ATOM 3187 C CA . TYR A 1 407 ? 4.137 2.282 25.599 1.00 91.62 407 TYR A CA 1
ATOM 3188 C C . TYR A 1 407 ? 3.106 2.541 24.502 1.00 91.62 407 TYR A C 1
ATOM 3190 O O . TYR A 1 407 ? 3.182 3.556 23.816 1.00 91.62 407 TYR A O 1
ATOM 3198 N N . GLN A 1 408 ? 2.113 1.658 24.375 1.00 93.06 408 GLN A N 1
ATOM 3199 C CA . GLN A 1 408 ? 0.980 1.878 23.472 1.00 93.06 408 GLN A CA 1
ATOM 3200 C C . GLN A 1 408 ? 0.194 3.111 23.920 1.00 93.06 408 GLN A C 1
ATOM 3202 O O . GLN A 1 408 ? -0.273 3.156 25.066 1.00 93.06 408 GLN A O 1
ATOM 3207 N N . THR A 1 409 ? 0.037 4.093 23.037 1.00 94.25 409 THR A N 1
ATOM 3208 C CA . THR A 1 409 ? -0.804 5.264 23.293 1.00 94.25 409 THR A CA 1
ATOM 3209 C C . THR A 1 409 ? -2.275 4.928 23.055 1.00 94.25 409 THR A C 1
ATOM 3211 O O . THR A 1 409 ? -2.644 3.800 22.749 1.00 94.25 409 THR A O 1
ATOM 3214 N N . GLY A 1 410 ? -3.150 5.905 23.259 1.00 94.31 410 GLY A N 1
ATOM 3215 C CA . GLY A 1 410 ? -4.559 5.805 22.906 1.00 94.31 410 GLY A CA 1
ATOM 3216 C C . GLY A 1 410 ? -4.885 6.438 21.563 1.00 94.31 410 GLY A C 1
ATOM 3217 O O . GLY A 1 410 ? -6.055 6.726 21.353 1.00 94.31 410 GLY A O 1
ATOM 3218 N N . GLU A 1 411 ? -3.896 6.747 20.724 1.00 94.38 411 GLU A N 1
ATOM 3219 C CA . GLU A 1 411 ? -4.017 7.577 19.519 1.00 94.38 411 GLU A CA 1
ATOM 3220 C C . GLU A 1 411 ? -3.764 6.728 18.261 1.00 94.38 411 GLU A C 1
ATOM 3222 O O . GLU A 1 411 ? -2.798 5.975 18.222 1.00 94.38 411 GLU A O 1
ATOM 3227 N N . SER A 1 412 ? -4.621 6.848 17.242 1.00 95.19 412 SER A N 1
ATOM 3228 C CA . SER A 1 412 ? -4.369 6.342 15.876 1.00 95.19 412 SER A CA 1
ATOM 3229 C C . SER A 1 412 ? -3.786 7.426 14.970 1.00 95.19 412 SER A C 1
ATOM 3231 O O . SER A 1 412 ? -3.090 7.120 14.013 1.00 95.19 412 SER A O 1
ATOM 3233 N N . ILE A 1 413 ? -4.058 8.697 15.284 1.00 93.50 413 ILE A N 1
ATOM 3234 C CA . ILE A 1 413 ? -3.325 9.844 14.744 1.00 93.50 413 ILE A CA 1
ATOM 3235 C C . ILE A 1 413 ? -2.705 10.560 15.939 1.00 93.50 413 ILE A C 1
ATOM 3237 O O . ILE A 1 413 ? -3.424 11.181 16.728 1.00 93.50 413 ILE A O 1
ATOM 3241 N N . SER A 1 414 ? -1.389 10.452 16.085 1.00 91.88 414 SER A N 1
ATOM 3242 C CA . SER A 1 414 ? -0.630 11.033 17.183 1.00 91.88 414 SER A CA 1
ATOM 3243 C C . SER A 1 414 ? 0.167 12.250 16.717 1.00 91.88 414 SER A C 1
ATOM 3245 O O . SER A 1 414 ? 0.681 12.316 15.602 1.00 91.88 414 SER A O 1
ATOM 3247 N N . ILE A 1 415 ? 0.256 13.256 17.589 1.00 91.00 415 ILE A N 1
ATOM 3248 C CA . ILE A 1 415 ? 1.084 14.446 17.362 1.00 91.00 415 ILE A CA 1
ATOM 3249 C C . ILE A 1 415 ? 2.087 14.537 18.505 1.00 91.00 415 ILE A C 1
ATOM 3251 O O . ILE A 1 415 ? 1.711 14.557 19.685 1.00 91.00 415 ILE A O 1
ATOM 3255 N N . LYS A 1 416 ? 3.375 14.634 18.171 1.00 89.19 416 LYS A N 1
ATOM 3256 C CA . LYS A 1 416 ? 4.460 14.729 19.151 1.00 89.19 416 LYS A CA 1
ATOM 3257 C C . LYS A 1 416 ? 4.178 15.822 20.179 1.00 89.19 416 LYS A C 1
ATOM 3259 O O . LYS A 1 416 ? 3.763 16.941 19.874 1.00 89.19 416 LYS A O 1
ATOM 3264 N N . GLY A 1 417 ? 4.386 15.466 21.444 1.00 88.19 417 GLY A N 1
ATOM 3265 C CA . GLY A 1 417 ? 4.050 16.289 22.607 1.00 88.19 417 GLY A CA 1
ATOM 3266 C C . GLY A 1 417 ? 2.704 15.955 23.257 1.00 88.19 417 GLY A C 1
ATOM 3267 O O . GLY A 1 417 ? 2.581 16.145 24.468 1.00 88.19 417 GLY A O 1
ATOM 3268 N N . ASN A 1 418 ? 1.737 15.378 22.533 1.00 90.88 418 ASN A N 1
ATOM 3269 C CA . ASN A 1 418 ? 0.430 15.020 23.108 1.00 90.88 418 ASN A CA 1
ATOM 3270 C C . ASN A 1 418 ? 0.498 13.886 24.126 1.00 90.88 418 ASN A C 1
ATOM 3272 O O . ASN A 1 418 ? -0.338 13.831 25.032 1.00 90.88 418 ASN A O 1
ATOM 3276 N N . TYR A 1 419 ? 1.565 13.082 24.085 1.00 89.00 419 TYR A N 1
ATOM 3277 C CA . TYR A 1 419 ? 1.847 12.071 25.100 1.00 89.00 419 TYR A CA 1
ATOM 3278 C C . TYR A 1 419 ? 1.836 12.624 26.537 1.00 89.00 419 TYR A C 1
ATOM 3280 O O . TYR A 1 419 ? 1.611 11.877 27.492 1.00 89.00 419 TYR A O 1
ATOM 3288 N N . ILE A 1 420 ? 2.040 13.940 26.719 1.00 89.75 420 ILE A N 1
ATOM 3289 C CA . ILE A 1 420 ? 1.942 14.599 28.024 1.00 89.75 420 ILE A CA 1
ATOM 3290 C C . ILE A 1 420 ? 0.580 14.378 28.689 1.00 89.75 420 ILE A C 1
ATOM 3292 O O . ILE A 1 420 ? 0.520 14.364 29.920 1.00 89.75 420 ILE A O 1
ATOM 3296 N N . ALA A 1 421 ? -0.489 14.147 27.920 1.00 92.62 421 ALA A N 1
ATOM 3297 C CA . ALA A 1 421 ? -1.812 13.811 28.436 1.00 92.62 421 ALA A CA 1
ATOM 3298 C C . ALA A 1 421 ? -1.751 12.615 29.396 1.00 92.62 421 ALA A C 1
ATOM 3300 O O . ALA A 1 421 ? -2.263 12.686 30.514 1.00 92.62 421 ALA A O 1
ATOM 3301 N N . TYR A 1 422 ? -1.019 11.561 29.025 1.00 95.38 422 TYR A N 1
ATOM 3302 C CA . TYR A 1 422 ? -0.862 10.342 29.822 1.00 95.38 422 TYR A CA 1
ATOM 3303 C C . TYR A 1 422 ? -0.037 10.546 31.099 1.00 95.38 422 TYR A C 1
ATOM 3305 O O . TYR A 1 422 ? -0.024 9.673 31.961 1.00 95.38 422 TYR A O 1
ATOM 3313 N N . THR A 1 423 ? 0.605 11.705 31.274 1.00 91.25 423 THR A N 1
ATOM 3314 C CA . THR A 1 423 ? 1.344 12.068 32.500 1.00 91.25 423 THR A CA 1
ATOM 3315 C C . THR A 1 423 ? 0.508 12.882 33.494 1.00 91.25 423 THR A C 1
ATOM 3317 O O . THR A 1 423 ? 0.954 13.176 34.609 1.00 91.25 423 THR A O 1
ATOM 3320 N N . LYS A 1 424 ? -0.702 13.300 33.104 1.00 92.00 424 LYS A N 1
ATOM 3321 C CA . LYS A 1 424 ? -1.553 14.219 33.871 1.00 92.00 424 LYS A CA 1
ATOM 3322 C C . LYS A 1 424 ? -2.850 13.551 34.266 1.00 92.00 424 LYS A C 1
ATOM 3324 O O . LYS A 1 424 ? -3.472 12.908 33.442 1.00 92.00 424 LYS A O 1
ATOM 3329 N N . LYS A 1 425 ? -3.301 13.761 35.504 1.00 91.31 425 LYS A N 1
ATOM 3330 C CA . LYS A 1 425 ? -4.596 13.255 35.981 1.00 91.31 425 LYS A CA 1
ATOM 3331 C C . LYS A 1 425 ? -5.759 13.952 35.276 1.00 91.31 425 LYS A C 1
ATOM 3333 O O . LYS A 1 425 ? -5.799 15.180 35.261 1.00 91.31 425 LYS A O 1
ATOM 3338 N N . ILE A 1 426 ? -6.717 13.163 34.798 1.00 94.06 426 ILE A N 1
ATOM 3339 C CA . ILE A 1 426 ? -8.052 13.644 34.416 1.00 94.06 426 ILE A CA 1
ATOM 3340 C C . ILE A 1 426 ? -8.931 13.845 35.666 1.00 94.06 426 ILE A C 1
ATOM 3342 O O . ILE A 1 426 ? -8.636 13.316 36.742 1.00 94.06 426 ILE A O 1
ATOM 3346 N N . LEU A 1 427 ? -9.998 14.628 35.541 1.00 93.69 427 LEU A N 1
ATOM 3347 C CA . LEU A 1 427 ? -10.951 14.944 36.602 1.00 93.69 427 LEU A CA 1
ATOM 3348 C C . LEU A 1 427 ? -12.017 13.851 36.757 1.00 93.69 427 LEU A C 1
ATOM 3350 O O . LEU A 1 427 ? -12.396 13.161 35.807 1.00 93.69 427 LEU A O 1
ATOM 3354 N N . ASP A 1 428 ? -12.556 13.736 37.971 1.00 93.94 428 ASP A N 1
ATOM 3355 C CA . ASP A 1 428 ? -13.701 12.873 38.249 1.00 93.94 428 ASP A CA 1
ATOM 3356 C C . ASP A 1 428 ? -14.979 13.480 37.671 1.00 93.94 428 ASP A C 1
ATOM 3358 O O . ASP A 1 428 ? -15.351 14.610 37.989 1.00 93.94 428 ASP A O 1
ATOM 3362 N N . ASN A 1 429 ? -15.683 12.702 36.851 1.00 91.50 429 ASN A N 1
ATOM 3363 C CA . ASN A 1 429 ? -16.958 13.094 36.272 1.00 91.50 429 ASN A CA 1
ATOM 3364 C C . ASN A 1 429 ? -17.861 11.862 36.150 1.00 91.50 429 ASN A C 1
ATOM 3366 O O . ASN A 1 429 ? -17.531 10.916 35.442 1.00 91.50 429 ASN A O 1
ATOM 3370 N N . ASP A 1 430 ? -19.012 11.885 36.827 1.00 88.19 430 ASP A N 1
ATOM 3371 C CA . ASP A 1 430 ? -19.954 10.755 36.877 1.00 88.19 430 ASP A CA 1
ATOM 3372 C C . ASP A 1 430 ? -20.628 10.443 35.528 1.00 88.19 430 ASP A C 1
ATOM 3374 O O . ASP A 1 430 ? -21.335 9.447 35.411 1.00 88.19 430 ASP A O 1
ATOM 3378 N N . LYS A 1 431 ? -20.439 11.293 34.510 1.00 89.38 431 LYS A N 1
ATOM 3379 C CA . LYS A 1 431 ? -20.936 11.061 33.145 1.00 89.38 431 LYS A CA 1
ATOM 3380 C C . LYS A 1 431 ? -19.951 10.305 32.247 1.00 89.38 431 LYS A C 1
ATOM 3382 O O . LYS A 1 431 ? -20.302 10.028 31.106 1.00 89.38 431 LYS A O 1
ATOM 3387 N N . ARG A 1 432 ? -18.728 10.047 32.717 1.00 91.06 432 ARG A N 1
ATOM 3388 C CA . ARG A 1 432 ? -17.670 9.355 31.966 1.00 91.06 432 ARG A CA 1
ATOM 3389 C C . ARG A 1 432 ? -17.639 7.872 32.315 1.00 91.06 432 ARG A C 1
ATOM 3391 O O . ARG A 1 432 ? -18.100 7.480 33.385 1.00 91.06 432 ARG A O 1
ATOM 3398 N N . ASP A 1 433 ? -17.029 7.078 31.439 1.00 90.19 433 ASP A N 1
ATOM 3399 C CA . ASP A 1 433 ? -16.856 5.631 31.643 1.00 90.19 433 ASP A CA 1
ATOM 3400 C C . ASP A 1 433 ? -16.037 5.314 32.901 1.00 90.19 433 ASP A C 1
ATOM 3402 O O . ASP A 1 433 ? -16.267 4.313 33.578 1.00 90.19 433 ASP A O 1
ATOM 3406 N N . PHE A 1 434 ? -15.092 6.193 33.240 1.00 90.62 434 PHE A N 1
ATOM 3407 C CA . PHE A 1 434 ? -14.274 6.066 34.432 1.00 90.62 434 PHE A CA 1
ATOM 3408 C C . PHE A 1 434 ? -13.880 7.413 35.031 1.00 90.62 434 PHE A C 1
ATOM 3410 O O . PHE A 1 434 ? -13.859 8.457 34.376 1.00 90.62 434 PHE A O 1
ATOM 3417 N N . LYS A 1 435 ? -13.555 7.365 36.324 1.00 90.75 435 LYS A N 1
ATOM 3418 C CA . LYS A 1 435 ? -13.104 8.508 37.119 1.00 90.75 435 LYS A CA 1
ATOM 3419 C C . LYS A 1 435 ? -11.586 8.621 37.081 1.00 90.75 435 LYS A C 1
ATOM 3421 O O . LYS A 1 435 ? -10.893 7.608 37.152 1.00 90.75 435 LYS A O 1
ATOM 3426 N N . GLY A 1 436 ? -11.064 9.843 37.060 1.00 89.38 436 GLY A N 1
ATOM 3427 C CA . GLY A 1 436 ? -9.623 10.079 37.131 1.00 89.38 436 GLY A CA 1
ATOM 3428 C C . GLY A 1 436 ? -8.981 9.566 38.418 1.00 89.38 436 GLY A C 1
ATOM 3429 O O . GLY A 1 436 ? -7.841 9.108 38.400 1.00 89.38 436 GLY A O 1
ATOM 3430 N N . SER A 1 437 ? -9.721 9.557 39.528 1.00 92.12 437 SER A N 1
ATOM 3431 C CA . SER A 1 437 ? -9.295 8.981 40.807 1.00 92.12 437 SER A CA 1
ATOM 3432 C C . SER A 1 437 ? -9.086 7.465 40.770 1.00 92.12 437 SER A C 1
ATOM 3434 O O . SER A 1 437 ? -8.377 6.938 41.631 1.00 92.12 437 SER A O 1
ATOM 3436 N N . ASN A 1 438 ? -9.632 6.774 39.763 1.00 93.44 438 ASN A N 1
ATOM 3437 C CA . ASN A 1 438 ? -9.415 5.345 39.552 1.00 93.44 438 ASN A CA 1
ATOM 3438 C C . ASN A 1 438 ? -8.172 5.050 38.702 1.00 93.44 438 ASN A C 1
ATOM 3440 O O . ASN A 1 438 ? -7.764 3.894 38.630 1.00 93.44 438 ASN A O 1
ATOM 3444 N N . ILE A 1 439 ? -7.562 6.054 38.069 1.00 95.12 439 ILE A N 1
ATOM 3445 C CA . ILE A 1 439 ? -6.396 5.856 37.207 1.00 95.12 439 ILE A CA 1
ATOM 3446 C C . ILE A 1 439 ? -5.127 5.742 38.049 1.00 95.12 439 ILE A C 1
ATOM 3448 O O . ILE A 1 439 ? -4.844 6.568 38.924 1.00 95.12 439 ILE A O 1
ATOM 3452 N N . ILE A 1 440 ? -4.342 4.712 37.756 1.00 94.06 440 ILE A N 1
ATOM 3453 C CA . ILE A 1 440 ? -3.051 4.436 38.369 1.00 94.06 440 ILE A CA 1
ATOM 3454 C C . ILE A 1 440 ? -1.960 4.783 37.366 1.00 94.06 440 ILE A C 1
ATOM 3456 O O . ILE A 1 440 ? -1.977 4.359 36.207 1.00 94.06 440 ILE A O 1
ATOM 3460 N N . PHE A 1 441 ? -0.992 5.546 37.855 1.00 94.06 441 PHE A N 1
ATOM 3461 C CA . PHE A 1 441 ? 0.185 5.934 37.105 1.00 94.06 441 PHE A CA 1
ATOM 3462 C C . PHE A 1 441 ? 1.357 5.069 37.543 1.00 94.06 441 PHE A C 1
ATOM 3464 O O . PHE A 1 441 ? 1.612 4.940 38.742 1.00 94.06 441 PHE A O 1
ATOM 3471 N N . GLU A 1 442 ? 2.071 4.514 36.576 1.00 93.31 442 GLU A N 1
ATOM 3472 C CA . GLU A 1 442 ? 3.265 3.710 36.809 1.00 93.31 442 GLU A CA 1
ATOM 3473 C C . GLU A 1 442 ? 4.481 4.422 36.223 1.00 93.31 442 GLU A C 1
ATOM 3475 O O . GLU A 1 442 ? 4.380 5.159 35.240 1.00 93.31 442 GLU A O 1
ATOM 3480 N N . TYR A 1 443 ? 5.630 4.240 36.870 1.00 88.38 443 TYR A N 1
ATOM 3481 C CA . TYR A 1 443 ? 6.893 4.741 36.349 1.00 88.38 443 TYR A CA 1
ATOM 3482 C C . TYR A 1 443 ? 7.382 3.803 35.245 1.00 88.38 443 TYR A C 1
ATOM 3484 O O . TYR A 1 443 ? 7.675 2.639 35.514 1.00 88.38 443 TYR A O 1
ATOM 3492 N N . LYS A 1 444 ? 7.459 4.332 34.026 1.00 88.12 444 LYS A N 1
ATOM 3493 C CA . LYS A 1 444 ? 7.975 3.688 32.820 1.00 88.12 444 LYS A CA 1
ATOM 3494 C C . LYS A 1 444 ? 9.095 4.569 32.283 1.00 88.12 444 LYS A C 1
ATOM 3496 O O . LYS A 1 444 ? 8.830 5.597 31.670 1.00 88.12 444 LYS A O 1
ATOM 3501 N N . GLU A 1 445 ? 10.335 4.230 32.623 1.00 85.00 445 GLU A N 1
ATOM 3502 C CA . GLU A 1 445 ? 11.496 5.113 32.471 1.00 85.00 445 GLU A CA 1
ATOM 3503 C C . GLU A 1 445 ? 11.602 5.740 31.063 1.00 85.00 445 GLU A C 1
ATOM 3505 O O . GLU A 1 445 ? 11.668 4.994 30.086 1.00 85.00 445 GLU A O 1
ATOM 3510 N N . PRO A 1 446 ? 11.654 7.085 30.935 1.00 89.12 446 PRO A N 1
ATOM 3511 C CA . PRO A 1 446 ? 11.820 8.094 31.995 1.00 89.12 446 PRO A CA 1
ATOM 3512 C C . PRO A 1 446 ? 10.510 8.739 32.497 1.00 89.12 446 PRO A C 1
ATOM 3514 O O . PRO A 1 446 ? 10.543 9.712 33.253 1.00 89.12 446 PRO A O 1
ATOM 3517 N N . LEU A 1 447 ? 9.350 8.255 32.057 1.00 88.00 447 LEU A N 1
ATOM 3518 C CA . LEU A 1 447 ? 8.048 8.886 32.262 1.00 88.00 447 LEU A CA 1
ATOM 3519 C C . LEU A 1 447 ? 7.231 8.231 33.385 1.00 88.00 447 LEU A C 1
ATOM 3521 O O . LEU A 1 447 ? 7.461 7.104 33.810 1.00 88.00 447 LEU A O 1
ATOM 3525 N N . ILE A 1 448 ? 6.233 8.963 33.880 1.00 89.19 448 ILE A N 1
ATOM 3526 C CA . ILE A 1 448 ? 5.166 8.419 34.726 1.00 89.19 448 ILE A CA 1
ATOM 3527 C C . ILE A 1 448 ? 3.887 8.482 33.902 1.00 89.19 448 ILE A C 1
ATOM 3529 O O . ILE A 1 448 ? 3.433 9.579 33.573 1.00 89.19 448 ILE A O 1
ATOM 3533 N N . LEU A 1 449 ? 3.328 7.323 33.561 1.00 93.56 449 LEU A N 1
ATOM 3534 C CA . LEU A 1 449 ? 2.253 7.199 32.577 1.00 93.56 449 LEU A CA 1
ATOM 3535 C C . LEU A 1 449 ? 1.026 6.508 33.169 1.00 93.56 449 LEU A C 1
ATOM 3537 O O . LEU A 1 449 ? 1.143 5.550 33.941 1.00 93.56 449 LEU A O 1
ATOM 3541 N N . ALA A 1 450 ? -0.158 6.982 32.783 1.00 95.00 450 ALA A N 1
ATOM 3542 C CA . ALA A 1 450 ? -1.429 6.320 33.038 1.00 95.00 450 ALA A CA 1
ATOM 3543 C C . ALA A 1 450 ? -1.370 4.904 32.450 1.00 95.00 450 ALA A C 1
ATOM 3545 O O . ALA A 1 450 ? -1.279 4.731 31.236 1.00 95.00 450 ALA A O 1
ATOM 3546 N N . SER A 1 451 ? -1.360 3.895 33.318 1.00 92.88 451 SER A N 1
ATOM 3547 C CA . SER A 1 451 ? -1.080 2.511 32.911 1.00 92.88 451 SER A CA 1
ATOM 3548 C C . SER A 1 451 ? -2.200 1.557 33.300 1.00 92.88 451 SER A C 1
ATOM 3550 O O . SER A 1 451 ? -2.503 0.640 32.543 1.00 92.88 451 SER A O 1
ATOM 3552 N N . LYS A 1 452 ? -2.861 1.798 34.439 1.00 95.44 452 LYS A N 1
ATOM 3553 C CA . LYS A 1 452 ? -3.908 0.917 34.968 1.00 95.44 452 LYS A CA 1
ATOM 3554 C C . LYS A 1 452 ? -5.134 1.688 35.430 1.00 95.44 452 LYS A C 1
ATOM 3556 O O . LYS A 1 452 ? -5.062 2.875 35.753 1.00 95.44 452 LYS A O 1
ATOM 3561 N N . ILE A 1 453 ? -6.248 0.980 35.530 1.00 94.81 453 ILE A N 1
ATOM 3562 C CA . ILE A 1 453 ? -7.508 1.461 36.084 1.00 94.81 453 ILE A CA 1
ATOM 3563 C C . ILE A 1 453 ? -7.972 0.569 37.239 1.00 94.81 453 ILE A C 1
ATOM 3565 O O . ILE A 1 453 ? -7.884 -0.660 37.184 1.00 94.81 453 ILE A O 1
ATOM 3569 N N . LYS A 1 454 ? -8.472 1.200 38.306 1.00 92.75 454 LYS A N 1
ATOM 3570 C CA . LYS A 1 454 ? -9.131 0.529 39.429 1.00 92.75 454 LYS A CA 1
ATOM 3571 C C . LYS A 1 454 ? -10.595 0.270 39.115 1.00 92.75 454 LYS A C 1
ATOM 3573 O O . LYS A 1 454 ? -11.381 1.204 38.964 1.00 92.75 454 LYS A O 1
ATOM 3578 N N . ASP A 1 455 ? -10.954 -1.003 39.127 1.00 85.25 455 ASP A N 1
ATOM 3579 C CA . ASP A 1 455 ? -12.322 -1.499 39.049 1.00 85.25 455 ASP A CA 1
ATOM 3580 C C . ASP A 1 455 ? -12.653 -2.219 40.366 1.00 85.25 455 ASP A C 1
ATOM 3582 O O . ASP A 1 455 ? -12.324 -3.388 40.597 1.00 85.25 455 ASP A O 1
ATOM 3586 N N . GLY A 1 456 ? -13.202 -1.459 41.317 1.00 82.88 456 GLY A N 1
ATOM 3587 C CA . GLY A 1 456 ? -13.408 -1.917 42.689 1.00 82.88 456 GLY A CA 1
ATOM 3588 C C . GLY A 1 456 ? -12.087 -2.177 43.423 1.00 82.88 456 GLY A C 1
ATOM 3589 O O . GLY A 1 456 ? -11.399 -1.240 43.820 1.00 82.88 456 GLY A O 1
ATOM 3590 N N . GLN A 1 457 ? -11.771 -3.453 43.663 1.00 82.88 457 GLN A N 1
ATOM 3591 C CA . GLN A 1 457 ? -10.522 -3.898 44.309 1.00 82.88 457 GLN A CA 1
ATOM 3592 C C . GLN A 1 457 ? -9.509 -4.476 43.308 1.00 82.88 457 GLN A C 1
ATOM 3594 O O . GLN A 1 457 ? -8.437 -4.915 43.718 1.00 82.88 457 GLN A O 1
ATOM 3599 N N . VAL A 1 458 ? -9.853 -4.520 42.019 1.00 91.12 458 VAL A N 1
ATOM 3600 C CA . VAL A 1 458 ? -9.011 -5.093 40.967 1.00 91.12 458 VAL A CA 1
ATOM 3601 C C . VAL A 1 458 ? -8.335 -3.962 40.202 1.00 91.12 458 VAL A C 1
ATOM 3603 O O . VAL A 1 458 ? -8.971 -2.964 39.867 1.00 91.12 458 VAL A O 1
ATOM 3606 N N . GLU A 1 459 ? -7.047 -4.127 39.923 1.00 92.69 459 GLU A N 1
ATOM 3607 C CA . GLU A 1 459 ? -6.287 -3.259 39.025 1.00 92.69 459 GLU A CA 1
ATOM 3608 C C . GLU A 1 459 ? -6.164 -3.974 37.678 1.00 92.69 459 GLU A C 1
ATOM 3610 O O . GLU A 1 459 ? -5.784 -5.145 37.634 1.00 92.69 459 GLU A O 1
ATOM 3615 N N . LYS A 1 460 ? -6.535 -3.292 36.594 1.00 94.56 460 LYS A N 1
ATOM 3616 C CA . LYS A 1 460 ? -6.450 -3.802 35.220 1.00 94.56 460 LYS A CA 1
ATOM 3617 C C . LYS A 1 460 ? -5.616 -2.843 34.385 1.00 94.56 460 LYS A C 1
ATOM 3619 O O . LYS A 1 460 ? -5.681 -1.636 34.625 1.00 94.56 460 LYS A O 1
ATOM 3624 N N . ASP A 1 461 ? -4.868 -3.363 33.422 1.00 94.94 461 ASP A N 1
ATOM 3625 C CA . ASP A 1 461 ? -4.172 -2.525 32.445 1.00 94.94 461 ASP A CA 1
ATOM 3626 C C . ASP A 1 461 ? -5.188 -1.741 31.610 1.00 94.94 461 ASP A C 1
ATOM 3628 O O . ASP A 1 461 ? -6.274 -2.238 31.305 1.00 94.94 461 ASP A O 1
ATOM 3632 N N . LEU A 1 462 ? -4.850 -0.493 31.284 1.00 94.31 462 LEU A N 1
ATOM 3633 C CA . LEU A 1 462 ? -5.658 0.321 30.383 1.00 94.31 462 LEU A CA 1
ATOM 3634 C C . LEU A 1 462 ? -5.575 -0.264 28.973 1.00 94.31 462 LEU A C 1
ATOM 3636 O O . LEU A 1 462 ? -4.485 -0.362 28.403 1.00 94.31 462 LEU A O 1
ATOM 3640 N N . THR A 1 463 ? -6.731 -0.596 28.411 1.00 93.56 463 THR A N 1
ATOM 3641 C CA . THR A 1 463 ? -6.854 -1.022 27.013 1.00 93.56 463 THR A CA 1
ATOM 3642 C C . THR A 1 463 ? -6.634 0.155 26.055 1.00 93.56 463 THR A C 1
ATOM 3644 O O . THR A 1 463 ? -6.640 1.318 26.475 1.00 93.56 463 THR A O 1
ATOM 3647 N N . LEU A 1 464 ? -6.470 -0.120 24.756 1.00 92.50 464 LEU A N 1
ATOM 3648 C CA . LEU A 1 464 ? -6.439 0.922 23.722 1.00 92.50 464 LEU A CA 1
ATOM 3649 C C . LEU A 1 464 ? -7.694 1.811 23.783 1.00 92.50 464 LEU A C 1
ATOM 3651 O O . LEU A 1 464 ? -7.585 3.038 23.790 1.00 92.50 464 LEU A O 1
ATOM 3655 N N . GLU A 1 465 ? -8.875 1.202 23.934 1.00 94.00 465 GLU A N 1
ATOM 3656 C CA . GLU A 1 465 ? -10.147 1.919 24.078 1.00 94.00 465 GLU A CA 1
ATOM 3657 C C . GLU A 1 465 ? -10.139 2.837 25.313 1.00 94.00 465 GLU A C 1
ATOM 3659 O O . GLU A 1 465 ? -10.526 4.009 25.230 1.00 94.00 465 GLU A O 1
ATOM 3664 N N . ASP A 1 466 ? -9.640 2.349 26.455 1.00 95.31 466 ASP A N 1
ATOM 3665 C CA . ASP A 1 466 ? -9.533 3.158 27.671 1.00 95.31 466 ASP A CA 1
ATOM 3666 C C . ASP A 1 466 ? -8.581 4.342 27.477 1.00 95.31 466 ASP A C 1
ATOM 3668 O O . ASP A 1 466 ? -8.910 5.466 27.860 1.00 95.31 466 ASP A O 1
ATOM 3672 N N . LYS A 1 467 ? -7.413 4.126 26.859 1.00 96.25 467 LYS A N 1
ATOM 3673 C CA . LYS A 1 467 ? -6.425 5.186 26.589 1.00 96.25 467 LYS A CA 1
ATOM 3674 C C . LYS A 1 467 ? -6.932 6.202 25.565 1.00 96.25 467 LYS A C 1
ATOM 3676 O O . LYS A 1 467 ? -6.621 7.390 25.679 1.00 96.25 467 LYS A O 1
ATOM 3681 N N . SER A 1 468 ? -7.729 5.760 24.598 1.00 96.12 468 SER A N 1
ATOM 3682 C CA . SER A 1 468 ? -8.375 6.625 23.612 1.00 96.12 468 SER A CA 1
ATOM 3683 C C . SER A 1 468 ? -9.431 7.530 24.259 1.00 96.12 468 SER A C 1
ATOM 3685 O O . SER A 1 468 ? -9.449 8.750 24.064 1.00 96.12 468 SER A O 1
ATOM 3687 N N . LYS A 1 469 ? -10.258 6.971 25.149 1.00 95.44 469 LYS A N 1
ATOM 3688 C CA . LYS A 1 469 ? -11.179 7.753 25.991 1.00 95.44 469 LYS A CA 1
ATOM 3689 C C . LYS A 1 469 ? -10.428 8.680 26.944 1.00 95.44 469 LYS A C 1
ATOM 3691 O O . LYS A 1 469 ? -10.843 9.818 27.150 1.00 95.44 469 LYS A O 1
ATOM 3696 N N . TYR A 1 470 ? -9.307 8.222 27.494 1.00 96.19 470 TYR A N 1
ATOM 3697 C CA . TYR A 1 470 ? -8.483 8.984 28.425 1.00 96.19 470 TYR A CA 1
ATOM 3698 C C . TYR A 1 470 ? -7.989 10.301 27.820 1.00 96.19 470 TYR A C 1
ATOM 3700 O O . TYR A 1 470 ? -8.190 11.359 28.420 1.00 96.19 470 TYR A O 1
ATOM 3708 N N . ILE A 1 471 ? -7.381 10.264 26.627 1.00 94.62 471 ILE A N 1
ATOM 3709 C CA . ILE A 1 471 ? -6.875 11.480 25.974 1.00 94.62 471 ILE A CA 1
ATOM 3710 C C . ILE A 1 471 ? -8.013 12.431 25.582 1.00 94.62 471 ILE A C 1
ATOM 3712 O O . ILE A 1 471 ? -7.892 13.646 25.758 1.00 94.62 471 ILE A O 1
ATOM 3716 N N . LYS A 1 472 ? -9.169 11.895 25.170 1.00 93.38 472 LYS A N 1
ATOM 3717 C CA . LYS A 1 472 ? -10.386 12.690 24.959 1.00 93.38 472 LYS A CA 1
ATOM 3718 C C . LYS A 1 472 ? -10.833 13.397 26.245 1.00 93.38 472 LYS A C 1
ATOM 3720 O O . LYS A 1 472 ? -11.087 14.599 26.222 1.00 93.38 472 LYS A O 1
ATOM 3725 N N . TYR A 1 473 ? -10.900 12.690 27.373 1.00 94.31 473 TYR A N 1
ATOM 3726 C CA . TYR A 1 473 ? -11.279 13.278 28.662 1.00 94.31 473 TYR A CA 1
ATOM 3727 C C . TYR A 1 473 ? -10.275 14.326 29.146 1.00 94.31 473 TYR A C 1
ATOM 3729 O O . TYR A 1 473 ? -10.680 15.362 29.671 1.00 94.31 473 TYR A O 1
ATOM 3737 N N . TYR A 1 474 ? -8.982 14.111 28.906 1.00 93.19 474 TYR A N 1
ATOM 3738 C CA . TYR A 1 474 ? -7.952 15.114 29.163 1.00 93.19 474 TYR A CA 1
ATOM 3739 C C . TYR A 1 474 ? -8.157 16.386 28.319 1.00 93.19 474 TYR A C 1
ATOM 3741 O O . TYR A 1 474 ? -8.060 17.503 28.835 1.00 93.19 474 TYR A O 1
ATOM 3749 N N . ASN A 1 475 ? -8.503 16.238 27.037 1.00 90.50 475 ASN A N 1
ATOM 3750 C CA . ASN A 1 475 ? -8.842 17.368 26.170 1.00 90.50 475 ASN A CA 1
ATOM 3751 C C . ASN A 1 475 ? -10.071 18.140 26.687 1.00 90.50 475 ASN A C 1
ATOM 3753 O O . ASN A 1 475 ? -10.055 19.368 26.738 1.00 90.50 475 ASN A O 1
ATOM 3757 N N . GLU A 1 476 ? -11.117 17.437 27.131 1.00 89.69 476 GLU A N 1
ATOM 3758 C CA . GLU A 1 476 ? -12.306 18.052 27.738 1.00 89.69 476 GLU A CA 1
ATOM 3759 C C . GLU A 1 476 ? -11.972 18.827 29.022 1.00 89.69 476 GLU A C 1
ATOM 3761 O O . GLU A 1 476 ? -12.400 19.968 29.182 1.00 89.69 476 GLU A O 1
ATOM 3766 N N . ASP A 1 477 ? -11.179 18.240 29.925 1.00 91.19 477 ASP A N 1
ATOM 3767 C CA . ASP A 1 477 ? -10.804 18.864 31.204 1.00 91.19 477 ASP A CA 1
ATOM 3768 C C . ASP A 1 477 ? -9.967 20.135 31.022 1.00 91.19 477 ASP A C 1
ATOM 3770 O O . ASP A 1 477 ? -9.997 21.043 31.856 1.00 91.19 477 ASP A O 1
ATOM 3774 N N . THR A 1 478 ? -9.234 20.214 29.913 1.00 88.25 478 THR A N 1
ATOM 3775 C CA . THR A 1 478 ? -8.392 21.361 29.552 1.00 88.25 478 THR A CA 1
ATOM 3776 C C . THR A 1 478 ? -9.096 22.350 28.617 1.00 88.25 478 THR A C 1
ATOM 3778 O O . THR A 1 478 ? -8.492 23.338 28.187 1.00 88.25 478 THR A O 1
ATOM 3781 N N . ASN A 1 479 ? -10.385 22.128 28.328 1.00 84.19 479 ASN A N 1
ATOM 3782 C CA . ASN A 1 479 ? -11.181 22.888 27.360 1.00 84.19 479 ASN A CA 1
ATOM 3783 C C . ASN A 1 479 ? -10.500 23.002 25.986 1.00 84.19 479 ASN A C 1
ATOM 3785 O O . ASN A 1 479 ? -10.560 24.052 25.349 1.00 84.19 479 ASN A O 1
ATOM 3789 N N . GLY A 1 480 ? -9.795 21.952 25.564 1.00 79.38 480 GLY A N 1
ATOM 3790 C CA . GLY A 1 480 ? -9.113 21.909 24.278 1.00 79.38 480 GLY A CA 1
ATOM 3791 C C . GLY A 1 480 ? -7.868 22.787 24.169 1.00 79.38 480 GLY A C 1
ATOM 3792 O O . GLY A 1 480 ? -7.504 23.136 23.062 1.00 79.38 480 GLY A O 1
ATOM 3793 N N . ASN A 1 481 ? -7.218 23.187 25.269 1.00 78.88 481 ASN A N 1
ATOM 3794 C CA . ASN A 1 481 ? -6.069 24.112 25.208 1.00 78.88 481 ASN A CA 1
ATOM 3795 C C . ASN A 1 481 ? -4.704 23.452 25.459 1.00 78.88 481 ASN A C 1
ATOM 3797 O O . ASN A 1 481 ? -3.695 24.150 25.527 1.00 78.88 481 ASN A O 1
ATOM 3801 N N . SER A 1 482 ? -4.652 22.140 25.703 1.00 82.19 482 SER A N 1
ATOM 3802 C CA . SER A 1 482 ? -3.425 21.460 26.161 1.00 82.19 482 SER A CA 1
ATOM 3803 C C . SER A 1 482 ? -2.865 20.416 25.203 1.00 82.19 482 SER A C 1
ATOM 3805 O O . SER A 1 482 ? -1.825 19.841 25.512 1.00 82.19 482 SER A O 1
ATOM 3807 N N . LEU A 1 483 ? -3.532 20.170 24.075 1.00 86.62 483 LEU A N 1
ATOM 3808 C CA . LEU A 1 483 ? -3.059 19.263 23.032 1.00 86.62 483 LEU A CA 1
ATOM 3809 C C . LEU A 1 483 ? -2.662 20.056 21.790 1.00 86.62 483 LEU A C 1
ATOM 3811 O O . LEU A 1 483 ? -3.315 21.038 21.440 1.00 86.62 483 LEU A O 1
ATOM 3815 N N . ASN A 1 484 ? -1.613 19.601 21.120 1.00 84.12 484 ASN A N 1
ATOM 3816 C CA . ASN A 1 484 ? -1.280 19.994 19.763 1.00 84.12 484 ASN A CA 1
ATOM 3817 C C . ASN A 1 484 ? -2.334 19.403 18.827 1.00 84.12 484 ASN A C 1
ATOM 3819 O O . ASN A 1 484 ? -2.593 18.202 18.896 1.00 84.12 484 ASN A O 1
ATOM 3823 N N . VAL A 1 485 ? -2.940 20.228 17.973 1.00 73.06 485 VAL A N 1
ATOM 3824 C CA . VAL A 1 485 ? -3.960 19.754 17.024 1.00 73.06 485 VAL A CA 1
ATOM 3825 C C . VAL A 1 485 ? -3.799 20.270 15.609 1.00 73.06 485 VAL A C 1
ATOM 3827 O O . VAL A 1 485 ? -4.607 19.898 14.778 1.00 73.06 485 VAL A O 1
ATOM 3830 N N . ASP A 1 486 ? -2.829 21.138 15.328 1.00 70.62 486 ASP A N 1
ATOM 3831 C CA . ASP A 1 486 ? -2.732 21.790 14.020 1.00 70.62 486 ASP A CA 1
ATOM 3832 C C . ASP A 1 486 ? -2.465 20.771 12.903 1.00 70.62 486 ASP A C 1
ATOM 3834 O O . ASP A 1 486 ? -1.704 19.825 13.101 1.00 70.62 486 ASP A O 1
ATOM 3838 N N . GLY A 1 487 ? -3.062 21.001 11.730 1.00 72.00 487 GLY A N 1
ATOM 3839 C CA . GLY A 1 487 ? -2.669 20.315 10.502 1.00 72.00 487 GLY A CA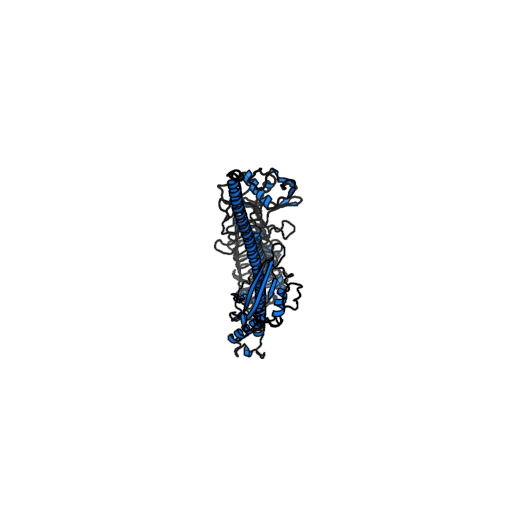 1
ATOM 3840 C C . GLY A 1 487 ? -3.436 19.049 10.124 1.00 72.00 487 GLY A C 1
ATOM 3841 O O . GLY A 1 487 ? -3.060 18.440 9.139 1.00 72.00 487 GLY A O 1
ATOM 3842 N N . VAL A 1 488 ? -4.500 18.627 10.823 1.00 80.00 488 VAL A N 1
ATOM 3843 C CA . VAL A 1 488 ? -5.224 17.377 10.477 1.00 80.00 488 VAL A CA 1
ATOM 3844 C C . VAL A 1 488 ? -6.696 17.620 10.129 1.00 80.00 488 VAL A C 1
ATOM 3846 O O . VAL A 1 488 ? -7.565 17.783 10.993 1.00 80.00 488 VAL A O 1
ATOM 3849 N N . ASN A 1 489 ? -7.008 17.573 8.837 1.00 79.38 489 ASN A N 1
ATOM 3850 C CA . ASN A 1 489 ? -8.337 17.784 8.277 1.00 79.38 489 ASN A CA 1
ATOM 3851 C C . ASN A 1 489 ? -8.968 16.453 7.835 1.00 79.38 489 ASN A C 1
ATOM 3853 O O . ASN A 1 489 ? -8.550 15.838 6.860 1.00 79.38 489 ASN A O 1
ATOM 3857 N N . ILE A 1 490 ? -10.030 16.025 8.521 1.00 77.25 490 ILE A N 1
ATOM 3858 C CA . ILE A 1 490 ? -10.788 14.817 8.162 1.00 77.25 490 ILE A CA 1
ATOM 3859 C C . ILE A 1 490 ? -12.147 15.258 7.614 1.00 77.25 490 ILE A C 1
ATOM 3861 O O . ILE A 1 490 ? -12.969 15.816 8.354 1.00 77.25 490 ILE A O 1
ATOM 3865 N N . ARG A 1 491 ? -12.383 15.055 6.313 1.00 69.56 491 ARG A N 1
ATOM 3866 C CA . ARG A 1 491 ? -13.680 15.323 5.682 1.00 69.56 491 ARG A CA 1
ATOM 3867 C C . ARG A 1 491 ? -14.687 14.261 6.121 1.00 69.56 491 ARG A C 1
ATOM 3869 O O . ARG A 1 491 ? -14.335 13.138 6.449 1.00 69.56 491 ARG A O 1
ATOM 3876 N N . GLY A 1 492 ? -15.961 14.637 6.181 1.00 58.28 492 GLY A N 1
ATOM 3877 C CA . GLY A 1 492 ? -17.017 13.727 6.629 1.00 58.28 492 GLY A CA 1
ATOM 3878 C C . GLY A 1 492 ? -17.194 13.663 8.146 1.00 58.28 492 GLY A C 1
ATOM 3879 O O . GLY A 1 492 ? -18.028 12.902 8.610 1.00 58.28 492 GLY A O 1
ATOM 3880 N N . ILE A 1 493 ? -16.498 14.487 8.934 1.00 67.00 493 ILE A N 1
ATOM 3881 C CA . ILE A 1 493 ? -16.831 14.693 10.349 1.00 67.00 493 ILE A CA 1
ATOM 3882 C C . ILE A 1 493 ? -17.495 16.060 10.495 1.00 67.00 493 ILE A C 1
ATOM 3884 O O . ILE A 1 493 ? -16.850 17.101 10.349 1.00 67.00 493 ILE A O 1
ATOM 3888 N N . ASP A 1 494 ? -18.799 16.067 10.778 1.00 62.12 494 ASP A N 1
ATOM 3889 C CA . ASP A 1 494 ? -19.552 17.310 10.932 1.00 62.12 494 ASP A CA 1
ATOM 3890 C C . ASP A 1 494 ? -19.171 18.075 12.218 1.00 62.12 494 ASP A C 1
ATOM 3892 O O . ASP A 1 494 ? -18.349 17.654 13.040 1.00 62.12 494 ASP A O 1
ATOM 3896 N N . GLU A 1 495 ? -19.781 19.239 12.438 1.00 58.62 495 GLU A N 1
ATOM 3897 C CA . GLU A 1 495 ? -19.532 20.082 13.616 1.00 58.62 495 GLU A CA 1
ATOM 3898 C C . GLU A 1 495 ? -20.026 19.512 14.968 1.00 58.62 495 GLU A C 1
ATOM 3900 O O . GLU A 1 495 ? -19.795 20.134 16.010 1.00 58.62 495 GLU A O 1
ATOM 3905 N N . ASN A 1 496 ? -20.682 18.348 14.960 1.00 59.72 496 ASN A N 1
ATOM 3906 C CA . ASN A 1 496 ? -21.208 17.625 16.121 1.00 59.72 496 ASN A CA 1
ATOM 3907 C C . ASN A 1 496 ? -20.532 16.257 16.330 1.00 59.72 496 ASN A C 1
ATOM 3909 O O . ASN A 1 496 ? -20.972 15.489 17.185 1.00 59.72 496 ASN A O 1
ATOM 3913 N N . ASN A 1 497 ? -19.457 15.964 15.588 1.00 59.12 497 ASN A N 1
ATOM 3914 C CA . ASN A 1 497 ? -18.775 14.665 15.557 1.00 59.12 497 ASN A CA 1
ATOM 3915 C C . ASN A 1 497 ? -19.667 13.537 15.009 1.00 59.12 497 ASN A C 1
ATOM 3917 O O . ASN A 1 497 ? -19.462 12.370 15.343 1.00 59.12 497 ASN A O 1
ATOM 3921 N N . LYS A 1 498 ? -20.671 13.875 14.193 1.00 61.94 498 LYS A N 1
ATOM 3922 C CA . LYS A 1 498 ? -21.404 12.890 13.411 1.00 61.94 498 LYS A CA 1
ATOM 3923 C C . LYS A 1 498 ? -20.600 12.613 12.145 1.00 61.94 498 LYS A C 1
ATOM 3925 O O . LYS A 1 498 ? -20.248 13.532 11.404 1.00 61.94 498 LYS A O 1
ATOM 3930 N N . TYR A 1 499 ? -20.316 11.339 11.930 1.00 65.62 499 TYR A N 1
ATOM 3931 C CA . TYR A 1 499 ? -19.742 10.858 10.686 1.00 65.62 499 TYR A CA 1
ATOM 3932 C C . TYR A 1 499 ? -20.763 11.029 9.558 1.00 65.62 499 TYR A C 1
ATOM 3934 O O . TYR A 1 499 ? -21.962 10.802 9.759 1.00 65.62 499 TYR A O 1
ATOM 3942 N N . ASN A 1 500 ? -20.292 11.461 8.393 1.00 68.56 500 ASN A N 1
ATOM 3943 C CA . ASN A 1 500 ? -21.056 11.393 7.166 1.00 68.56 500 ASN A CA 1
ATOM 3944 C C . ASN A 1 500 ? -21.324 9.916 6.873 1.00 68.56 500 ASN A C 1
ATOM 3946 O O . ASN A 1 500 ? -20.414 9.102 6.956 1.00 68.56 500 ASN A O 1
ATOM 3950 N N . GLU A 1 501 ? -22.569 9.584 6.553 1.00 68.50 501 GLU A N 1
ATOM 3951 C CA . GLU A 1 501 ? -22.975 8.203 6.272 1.00 68.50 501 GLU A CA 1
ATOM 3952 C C . GLU A 1 501 ? -22.457 7.725 4.904 1.00 68.50 501 GLU A C 1
ATOM 3954 O O . GLU A 1 501 ? -22.482 6.529 4.636 1.00 68.50 501 GLU A O 1
ATOM 3959 N N . ASP A 1 502 ? -21.946 8.643 4.073 1.00 75.44 502 ASP A N 1
ATOM 3960 C CA . ASP A 1 502 ? -21.368 8.331 2.762 1.00 75.44 502 ASP A CA 1
ATOM 3961 C C . ASP A 1 502 ? -19.931 7.774 2.825 1.00 75.44 502 ASP A C 1
ATOM 3963 O O . ASP A 1 502 ? -19.446 7.288 1.807 1.00 75.44 502 ASP A O 1
ATOM 3967 N N . TYR A 1 503 ? -19.241 7.870 3.972 1.00 81.12 503 TYR A N 1
ATOM 3968 C CA . TYR A 1 503 ? -17.837 7.459 4.118 1.00 81.12 503 TYR A CA 1
ATOM 3969 C C . TYR A 1 503 ? -17.627 6.557 5.334 1.00 81.12 503 TYR A C 1
ATOM 3971 O O . TYR A 1 503 ? -18.148 6.822 6.423 1.00 81.12 503 TYR A O 1
ATOM 3979 N N . ASN A 1 504 ? -16.788 5.535 5.183 1.00 86.69 504 ASN A N 1
ATOM 3980 C CA . ASN A 1 504 ? -16.359 4.690 6.291 1.00 86.69 504 ASN A CA 1
ATOM 3981 C C . ASN A 1 504 ? -15.206 5.368 7.032 1.00 86.69 504 ASN A C 1
ATOM 3983 O O . ASN A 1 504 ? -14.084 5.411 6.538 1.00 86.69 504 ASN A O 1
ATOM 3987 N N . ILE A 1 505 ? -15.477 5.897 8.226 1.00 89.56 505 ILE A N 1
ATOM 3988 C CA . ILE A 1 505 ? -14.452 6.483 9.099 1.00 89.56 505 ILE A CA 1
ATOM 3989 C C . ILE A 1 505 ? -14.322 5.600 10.340 1.00 89.56 505 ILE A C 1
ATOM 3991 O O . ILE A 1 505 ? -15.162 5.671 11.241 1.00 89.56 505 ILE A O 1
ATOM 3995 N N . ILE A 1 506 ? -13.285 4.768 10.376 1.00 91.62 506 ILE A N 1
ATOM 3996 C CA . ILE A 1 506 ? -13.048 3.726 11.378 1.00 91.62 506 ILE A CA 1
ATOM 3997 C C . ILE A 1 506 ? -11.631 3.883 11.928 1.00 91.62 506 ILE A C 1
ATOM 3999 O O . ILE A 1 506 ? -10.660 3.937 11.182 1.00 91.62 506 ILE A O 1
ATOM 4003 N N . HIS A 1 507 ? -11.496 3.956 13.245 1.00 93.00 507 HIS A N 1
ATOM 4004 C CA . HIS A 1 507 ? -10.199 4.046 13.909 1.00 93.00 507 HIS A CA 1
ATOM 4005 C C . HIS A 1 507 ? -10.211 3.311 15.249 1.00 93.00 507 HIS A C 1
ATOM 4007 O O . HIS A 1 507 ? -11.178 3.390 16.018 1.00 93.00 507 HIS A O 1
ATOM 4013 N N . SER A 1 508 ? -9.132 2.574 15.515 1.00 94.00 508 SER A N 1
ATOM 4014 C CA . SER A 1 508 ? -8.957 1.791 16.747 1.00 94.00 508 SER A CA 1
ATOM 4015 C C . SER A 1 508 ? -8.651 2.683 17.959 1.00 94.00 508 SER A C 1
ATOM 4017 O O . SER A 1 508 ? -9.121 2.437 19.072 1.00 94.00 508 SER A O 1
ATOM 4019 N N . GLY A 1 509 ? -7.884 3.750 17.746 1.00 94.31 509 GLY A N 1
ATOM 4020 C CA . GLY A 1 509 ? -7.481 4.756 18.723 1.00 94.31 509 GLY A CA 1
ATOM 4021 C C . GLY A 1 509 ? -8.075 6.136 18.435 1.00 94.31 509 GLY A C 1
ATOM 4022 O O . GLY A 1 509 ? -8.887 6.335 17.544 1.00 94.31 509 GLY A O 1
ATOM 4023 N N . ALA A 1 510 ? -7.696 7.124 19.242 1.00 93.62 510 ALA A N 1
ATOM 4024 C CA . ALA A 1 510 ? -8.190 8.486 19.118 1.00 93.62 510 ALA A CA 1
ATOM 4025 C C . ALA A 1 510 ? -7.618 9.175 17.875 1.00 93.62 510 ALA A C 1
ATOM 4027 O O . ALA A 1 510 ? -6.435 9.030 17.562 1.00 93.62 510 ALA A O 1
ATOM 4028 N N . VAL A 1 511 ? -8.447 9.991 17.232 1.00 90.62 511 VAL A N 1
ATOM 4029 C CA . VAL A 1 511 ? -8.035 10.894 16.156 1.00 90.62 511 VAL A CA 1
ATOM 4030 C C . VAL A 1 511 ? -8.230 12.344 16.578 1.00 90.62 511 VAL A C 1
ATOM 4032 O O . VAL A 1 511 ? -9.185 12.699 17.284 1.00 90.62 511 VAL A O 1
ATOM 4035 N N . ILE A 1 512 ? -7.311 13.191 16.133 1.00 81.56 512 ILE A N 1
ATOM 4036 C CA . ILE A 1 512 ? -7.289 14.622 16.413 1.00 81.56 512 ILE A CA 1
ATOM 4037 C C . ILE A 1 512 ? -7.603 15.357 15.111 1.00 81.56 512 ILE A C 1
ATOM 4039 O O . ILE A 1 512 ? -6.977 15.080 14.095 1.00 81.56 512 ILE A O 1
ATOM 4043 N N . SER A 1 513 ? -8.581 16.270 15.117 1.00 75.50 513 SER A N 1
ATOM 4044 C CA . SER A 1 513 ? -8.980 17.006 13.907 1.00 75.50 513 SER A CA 1
ATOM 4045 C C . SER A 1 513 ? -9.171 18.510 14.131 1.00 75.50 513 SER A C 1
ATOM 4047 O O . SER A 1 513 ? -9.702 18.946 15.157 1.00 75.50 513 SER A O 1
ATOM 4049 N N . THR A 1 514 ? -8.803 19.303 13.118 1.00 64.81 514 THR A N 1
ATOM 4050 C CA . THR A 1 514 ? -8.885 20.775 13.066 1.00 64.81 514 THR A CA 1
ATOM 4051 C C . THR A 1 514 ? -10.154 21.334 12.429 1.00 64.81 514 THR A C 1
ATOM 4053 O O . THR A 1 514 ? -10.282 22.552 12.321 1.00 64.81 514 THR A O 1
ATOM 4056 N N . SER A 1 515 ? -11.114 20.497 12.020 1.00 54.16 515 SER A N 1
ATOM 4057 C CA . SER A 1 515 ? -12.218 20.867 11.107 1.00 54.16 515 SER A CA 1
ATOM 4058 C C . SER A 1 515 ? -13.163 22.007 11.552 1.00 54.16 515 SER A C 1
ATOM 4060 O O . SER A 1 515 ? -14.059 22.379 10.797 1.00 54.16 515 SER A O 1
ATOM 4062 N N . ASN A 1 516 ? -12.991 22.613 12.737 1.00 52.50 516 ASN A N 1
ATOM 4063 C CA . ASN A 1 516 ? -13.674 23.863 13.087 1.00 52.50 516 ASN A CA 1
ATOM 4064 C C . ASN A 1 516 ? -12.852 24.764 14.044 1.00 52.50 516 ASN A C 1
ATOM 4066 O O . ASN A 1 516 ? -12.916 24.575 15.263 1.00 52.50 516 ASN A O 1
ATOM 4070 N N . PRO A 1 517 ? -12.190 25.824 13.537 1.00 45.22 517 PRO A N 1
ATOM 4071 C CA . PRO A 1 517 ? -11.440 26.795 14.347 1.00 45.22 517 PRO A CA 1
ATOM 4072 C C . PRO A 1 517 ? -12.277 27.522 15.416 1.00 45.22 517 PRO A C 1
ATOM 4074 O O . PRO A 1 517 ? -11.733 28.103 16.351 1.00 45.22 517 PRO A O 1
ATOM 4077 N N . SER A 1 518 ? -13.610 27.507 15.293 1.00 44.69 518 SER A N 1
ATOM 4078 C CA . SER A 1 518 ? -14.529 28.270 16.149 1.00 44.69 518 SER A CA 1
ATOM 4079 C C . SER A 1 518 ? -14.936 27.537 17.437 1.00 44.69 518 SER A C 1
ATOM 4081 O O . SER A 1 518 ? -15.542 28.156 18.311 1.00 44.69 518 SER A O 1
ATOM 4083 N N . LYS A 1 519 ? -14.651 26.228 17.561 1.00 49.31 519 LYS A N 1
ATOM 4084 C CA . LYS A 1 519 ? -15.064 25.374 18.700 1.00 49.31 519 LYS A CA 1
ATOM 4085 C C . LYS A 1 519 ? -13.892 24.743 19.481 1.00 49.31 519 LYS A C 1
ATOM 4087 O O . LYS A 1 519 ? -14.145 24.014 20.437 1.00 49.31 519 LYS A O 1
ATOM 4092 N N . GLY A 1 520 ? -12.642 25.066 19.140 1.00 55.12 520 GLY A N 1
ATOM 4093 C CA . GLY A 1 520 ? -11.442 24.522 19.791 1.00 55.12 520 GLY A CA 1
ATOM 4094 C C . GLY A 1 520 ? -11.059 23.111 19.321 1.00 55.12 520 GLY A C 1
ATOM 4095 O O . GLY A 1 520 ? -11.674 22.548 18.417 1.00 55.12 520 GLY A O 1
ATOM 4096 N N . ASN A 1 521 ? -10.019 22.561 19.946 1.00 64.81 521 ASN A N 1
ATOM 4097 C CA . ASN A 1 521 ? -9.367 21.293 19.606 1.00 64.81 521 ASN A CA 1
ATOM 4098 C C . ASN A 1 521 ? -10.322 20.090 19.718 1.00 64.81 521 ASN A C 1
ATOM 4100 O O . ASN A 1 521 ? -10.912 19.862 20.781 1.00 64.81 521 ASN A O 1
ATOM 4104 N N . ARG A 1 522 ? -10.456 19.292 18.646 1.00 76.00 522 ARG A N 1
ATOM 4105 C CA . ARG A 1 522 ? -11.393 18.155 18.580 1.00 76.00 522 ARG A CA 1
ATOM 4106 C C . ARG A 1 522 ? -10.626 16.838 18.686 1.00 76.00 522 ARG A C 1
ATOM 4108 O O . ARG A 1 522 ? -9.848 16.505 17.800 1.00 76.00 522 ARG A O 1
ATOM 4115 N N . VAL A 1 523 ? -10.881 16.092 19.760 1.00 87.31 523 VAL A N 1
ATOM 4116 C CA . VAL A 1 523 ? -10.379 14.724 19.956 1.00 87.31 523 VAL A CA 1
ATOM 4117 C C . VAL A 1 523 ? -11.564 13.772 19.933 1.00 87.31 523 VAL A C 1
ATOM 4119 O O . VAL A 1 523 ? -12.517 13.935 20.703 1.00 87.31 523 VAL A O 1
ATOM 4122 N N . ILE A 1 524 ? -11.513 12.791 19.042 1.00 88.25 524 ILE A N 1
ATOM 4123 C CA . ILE A 1 524 ? -12.557 11.788 18.853 1.00 88.25 524 ILE A CA 1
ATOM 4124 C C . ILE A 1 524 ? -11.958 10.456 19.282 1.00 88.25 524 ILE A C 1
ATOM 4126 O O . ILE A 1 524 ? -10.913 10.070 18.778 1.00 88.25 524 ILE A O 1
ATOM 4130 N N . ALA A 1 525 ? -12.589 9.794 20.251 1.00 92.06 525 ALA A N 1
ATOM 4131 C CA . ALA A 1 525 ? -12.137 8.485 20.714 1.00 92.06 525 ALA A CA 1
ATOM 4132 C C . ALA A 1 525 ? -12.412 7.406 19.656 1.00 92.06 525 ALA A C 1
ATOM 4134 O O . ALA A 1 525 ? -13.331 7.575 18.851 1.00 92.06 525 ALA A O 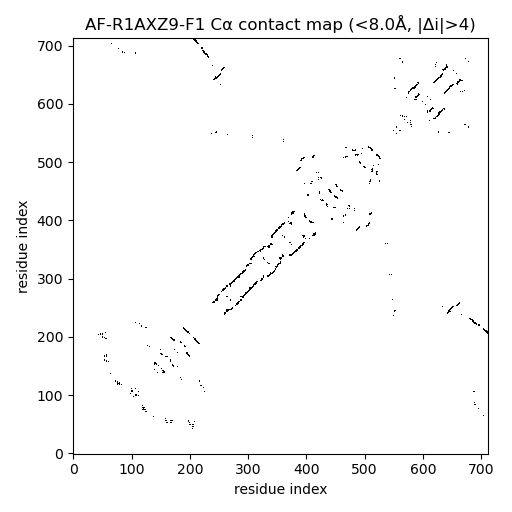1
ATOM 4135 N N . GLY A 1 526 ? -11.653 6.312 19.735 1.00 92.50 526 GLY A N 1
ATOM 4136 C CA . GLY A 1 526 ? -11.743 5.137 18.877 1.00 92.50 526 GLY A CA 1
ATOM 4137 C C . GLY A 1 526 ? -13.179 4.655 18.737 1.00 92.50 526 GLY A C 1
ATOM 4138 O O . GLY A 1 526 ? -13.943 4.641 19.710 1.00 92.50 526 GLY A O 1
ATOM 4139 N N . ASN A 1 527 ? -13.559 4.314 17.512 1.00 91.44 527 ASN A N 1
ATOM 4140 C CA . ASN A 1 527 ? -14.927 3.941 17.162 1.00 91.44 527 ASN A CA 1
ATOM 4141 C C . ASN A 1 527 ? -15.048 2.551 16.523 1.00 91.44 527 ASN A C 1
ATOM 4143 O O . ASN A 1 527 ? -16.177 2.170 16.197 1.00 91.44 527 ASN A O 1
ATOM 4147 N N . TYR A 1 528 ? -13.933 1.823 16.384 1.00 90.06 528 TYR A N 1
ATOM 4148 C CA . TYR A 1 528 ? -13.901 0.442 15.910 1.00 90.06 528 TYR A CA 1
ATOM 4149 C C . TYR A 1 528 ? -14.877 -0.455 16.684 1.00 90.06 528 TYR A C 1
ATOM 4151 O O . TYR A 1 528 ? -14.995 -0.391 17.914 1.00 90.06 528 TYR A O 1
ATOM 4159 N N . LYS A 1 529 ? -15.580 -1.316 15.948 1.00 87.94 529 LYS A N 1
ATOM 4160 C CA . LYS A 1 529 ? -16.499 -2.329 16.467 1.00 87.94 529 LYS A CA 1
ATOM 4161 C C . LYS A 1 529 ? -16.174 -3.687 15.848 1.00 87.94 529 LYS A C 1
ATOM 4163 O O . LYS A 1 529 ? -15.790 -3.747 14.689 1.00 87.94 529 LYS A O 1
ATOM 4168 N N . PRO A 1 530 ? -16.510 -4.801 16.524 1.00 79.94 530 PRO A N 1
ATOM 4169 C CA . PRO A 1 530 ? -16.293 -6.144 15.974 1.00 79.94 530 PRO A CA 1
ATOM 4170 C C . PRO A 1 530 ? -16.938 -6.423 14.603 1.00 79.94 530 PRO A C 1
ATOM 4172 O O . PRO A 1 530 ? -16.531 -7.354 13.922 1.00 79.94 530 PRO A O 1
ATOM 4175 N N . MET A 1 531 ? -17.967 -5.666 14.200 1.00 78.00 531 MET A N 1
ATOM 4176 C CA . MET A 1 531 ? -18.596 -5.819 12.878 1.00 78.00 531 MET A CA 1
ATOM 4177 C C . MET A 1 531 ? -17.743 -5.208 11.748 1.00 78.00 531 MET A C 1
ATOM 4179 O O . MET A 1 531 ? -17.891 -5.609 10.598 1.00 78.00 531 MET A O 1
ATOM 4183 N N . ASP A 1 532 ? -16.849 -4.272 12.078 1.00 85.06 532 ASP A N 1
ATOM 4184 C CA . ASP A 1 532 ? -15.954 -3.597 11.130 1.00 85.06 532 ASP A CA 1
ATOM 4185 C C . ASP A 1 532 ? -14.813 -4.525 10.665 1.00 85.06 532 ASP A C 1
ATOM 4187 O O . ASP A 1 532 ? -14.182 -4.279 9.641 1.00 85.06 532 ASP A O 1
ATOM 4191 N N . GLU A 1 533 ? -14.592 -5.631 11.383 1.00 84.94 533 GLU A N 1
ATOM 4192 C CA . GLU A 1 533 ? -13.558 -6.633 11.104 1.00 84.94 533 GLU A CA 1
ATOM 4193 C C . GLU A 1 533 ? -13.668 -7.233 9.695 1.00 84.94 533 GLU A C 1
ATOM 4195 O O . GLU A 1 533 ? -12.654 -7.493 9.054 1.00 84.94 533 GLU A O 1
ATOM 4200 N N . LEU A 1 534 ? -14.894 -7.425 9.186 1.00 83.44 534 LEU A N 1
ATOM 4201 C CA . LEU A 1 534 ? -15.106 -7.921 7.821 1.00 83.44 534 LEU A CA 1
ATOM 4202 C C . LEU A 1 534 ? -14.564 -6.934 6.783 1.00 83.44 534 LEU A C 1
ATOM 4204 O O . LEU A 1 534 ? -13.848 -7.340 5.877 1.00 83.44 534 LEU A O 1
ATOM 4208 N N . LEU A 1 535 ? -14.838 -5.639 6.961 1.00 87.69 535 LEU A N 1
ATOM 4209 C CA . LEU A 1 535 ? -14.354 -4.603 6.053 1.00 87.69 535 LEU A CA 1
ATOM 4210 C C . LEU A 1 535 ? -12.825 -4.492 6.101 1.00 87.69 535 LEU A C 1
ATOM 4212 O O . LEU A 1 535 ? -12.186 -4.384 5.060 1.00 87.69 535 LEU A O 1
ATOM 4216 N N . ILE A 1 536 ? -12.226 -4.547 7.294 1.00 88.12 536 ILE A N 1
ATOM 4217 C CA . ILE A 1 536 ? -10.762 -4.527 7.446 1.00 88.12 536 ILE A CA 1
ATOM 4218 C C . ILE A 1 536 ? -10.134 -5.741 6.762 1.00 88.12 536 ILE A C 1
ATOM 4220 O O . ILE A 1 536 ? -9.136 -5.598 6.058 1.00 88.12 536 ILE A O 1
ATOM 4224 N N . ARG A 1 537 ? -10.733 -6.925 6.918 1.00 88.00 537 ARG A N 1
ATOM 4225 C CA . ARG A 1 537 ? -10.276 -8.138 6.242 1.00 88.00 537 ARG A CA 1
ATOM 4226 C C . ARG A 1 537 ? -10.336 -8.002 4.721 1.00 88.00 537 ARG A C 1
ATOM 4228 O O . ARG A 1 537 ? -9.352 -8.341 4.070 1.00 88.00 537 ARG A O 1
ATOM 4235 N N . ASP A 1 538 ? -11.422 -7.467 4.169 1.00 90.56 538 ASP A N 1
ATOM 4236 C CA . ASP A 1 538 ? -11.538 -7.232 2.724 1.00 90.56 538 ASP A CA 1
ATOM 4237 C C . ASP A 1 538 ? -10.413 -6.299 2.233 1.00 90.56 538 ASP A C 1
ATOM 4239 O O . ASP A 1 538 ? -9.765 -6.566 1.221 1.00 90.56 538 ASP A O 1
ATOM 4243 N N . LYS A 1 539 ? -10.106 -5.236 2.991 1.00 93.44 539 LYS A N 1
ATOM 4244 C CA . LYS A 1 539 ? -9.002 -4.313 2.670 1.00 93.44 539 LYS A CA 1
ATOM 4245 C C . LYS A 1 539 ? -7.620 -4.971 2.793 1.00 93.44 539 LYS A C 1
ATOM 4247 O O . LYS A 1 539 ? -6.766 -4.723 1.944 1.00 93.44 539 LYS A O 1
ATOM 4252 N N . LYS A 1 540 ? -7.404 -5.849 3.781 1.00 91.94 540 LYS A N 1
ATOM 4253 C CA . LYS A 1 540 ? -6.186 -6.677 3.891 1.00 91.94 540 LYS A CA 1
ATOM 4254 C C . LYS A 1 540 ? -6.028 -7.622 2.696 1.00 91.94 540 LYS A C 1
ATOM 4256 O O . LYS A 1 540 ? -4.918 -7.804 2.203 1.00 91.94 540 LYS A O 1
ATOM 4261 N N . GLU A 1 541 ? -7.114 -8.238 2.230 1.00 91.25 541 GLU A N 1
ATOM 4262 C CA . GLU A 1 541 ? -7.085 -9.134 1.068 1.00 91.25 541 GLU A CA 1
ATOM 4263 C C . GLU A 1 541 ? -6.715 -8.370 -0.214 1.00 91.25 541 GLU A C 1
ATOM 4265 O O . GLU A 1 541 ? -5.842 -8.834 -0.949 1.00 91.25 541 GLU A O 1
ATOM 4270 N N . ILE A 1 542 ? -7.268 -7.167 -0.422 1.00 92.69 542 ILE A N 1
ATOM 4271 C CA . ILE A 1 542 ? -6.881 -6.274 -1.531 1.00 92.69 542 ILE A CA 1
ATOM 4272 C C . ILE A 1 542 ? -5.387 -5.931 -1.461 1.00 92.69 542 ILE A C 1
ATOM 4274 O O . ILE A 1 542 ? -4.683 -6.077 -2.460 1.00 92.69 542 ILE A O 1
ATOM 4278 N N . TYR A 1 543 ? -4.878 -5.534 -0.290 1.00 94.19 543 TYR A N 1
ATOM 4279 C CA . TYR A 1 543 ? -3.450 -5.255 -0.110 1.00 94.19 543 TYR A CA 1
ATOM 4280 C C . TYR A 1 543 ? -2.577 -6.464 -0.481 1.00 94.19 543 TYR A C 1
ATOM 4282 O O . TYR A 1 543 ? -1.688 -6.358 -1.320 1.00 94.19 543 TYR A O 1
ATOM 4290 N N . ASN A 1 544 ? -2.873 -7.644 0.072 1.00 90.88 544 ASN A N 1
ATOM 4291 C CA . ASN A 1 544 ? -2.078 -8.857 -0.145 1.00 90.88 544 ASN A CA 1
ATOM 4292 C C . ASN A 1 544 ? -2.060 -9.343 -1.604 1.00 90.88 544 ASN A C 1
ATOM 4294 O O . ASN A 1 544 ? -1.135 -10.058 -2.002 1.00 90.88 544 ASN A O 1
ATOM 4298 N N . GLN A 1 545 ? -3.094 -9.017 -2.382 1.00 89.38 545 GLN A N 1
ATOM 4299 C CA . GLN A 1 545 ? -3.160 -9.327 -3.810 1.00 89.38 545 GLN A CA 1
ATOM 4300 C C . GLN A 1 545 ? -2.307 -8.367 -4.644 1.00 89.38 545 GLN A C 1
ATOM 4302 O O . GLN A 1 545 ? -1.657 -8.811 -5.585 1.00 89.38 545 GLN A O 1
ATOM 4307 N N . ASN A 1 546 ? -2.284 -7.082 -4.283 1.00 90.31 546 ASN A N 1
ATOM 4308 C CA . ASN A 1 546 ? -1.656 -6.028 -5.084 1.00 90.31 546 ASN A CA 1
ATOM 4309 C C . ASN A 1 546 ? -0.218 -5.692 -4.664 1.00 90.31 546 ASN A C 1
ATOM 4311 O O . ASN A 1 546 ? 0.508 -5.079 -5.437 1.00 90.31 546 ASN A O 1
ATOM 4315 N N . ILE A 1 547 ? 0.229 -6.136 -3.486 1.00 89.62 547 ILE A N 1
ATOM 4316 C CA . ILE A 1 547 ? 1.623 -5.993 -3.036 1.00 89.62 547 ILE A CA 1
ATOM 4317 C C . ILE A 1 547 ? 2.581 -6.985 -3.721 1.00 89.62 547 ILE A C 1
ATOM 4319 O O . ILE A 1 547 ? 3.758 -7.045 -3.397 1.00 89.62 547 ILE A O 1
ATOM 4323 N N . LYS A 1 548 ? 2.089 -7.811 -4.650 1.00 84.44 548 LYS A N 1
ATOM 4324 C CA . LYS A 1 548 ? 2.885 -8.814 -5.363 1.00 84.44 548 LYS A CA 1
ATOM 4325 C C . LYS A 1 548 ? 3.110 -8.388 -6.808 1.00 84.44 548 LYS A C 1
ATOM 4327 O O . LYS A 1 548 ? 2.209 -7.878 -7.471 1.00 84.44 548 LYS A O 1
ATOM 4332 N N . GLY A 1 549 ? 4.291 -8.688 -7.321 1.00 81.81 549 GLY A N 1
ATOM 4333 C CA . GLY A 1 549 ? 4.646 -8.504 -8.719 1.00 81.81 549 GLY A CA 1
ATOM 4334 C C . GLY A 1 549 ? 5.772 -9.445 -9.121 1.00 81.81 549 GLY A C 1
ATOM 4335 O O . GLY A 1 549 ? 6.288 -10.189 -8.287 1.00 81.81 549 GLY A O 1
ATOM 4336 N N . LEU A 1 550 ? 6.101 -9.437 -10.411 1.00 84.00 550 LEU A N 1
ATOM 4337 C CA . LEU A 1 550 ? 7.177 -10.249 -10.970 1.00 84.00 550 LEU A CA 1
ATOM 4338 C C . LEU A 1 550 ? 8.458 -9.450 -11.087 1.00 84.00 550 LEU A C 1
ATOM 4340 O O . LEU A 1 550 ? 8.420 -8.315 -11.541 1.00 84.00 550 LEU A O 1
ATOM 4344 N N . THR A 1 551 ? 9.573 -10.046 -10.693 1.00 85.81 551 THR A N 1
ATOM 4345 C CA . THR A 1 551 ? 10.880 -9.386 -10.599 1.00 85.81 551 THR A CA 1
ATOM 4346 C C . THR A 1 551 ? 11.813 -9.832 -11.720 1.00 85.81 551 THR A C 1
ATOM 4348 O O . THR A 1 551 ? 11.615 -10.897 -12.308 1.00 85.81 551 THR A O 1
ATOM 4351 N N . ALA A 1 552 ? 12.835 -9.040 -12.042 1.00 86.00 552 ALA A N 1
ATOM 4352 C CA . ALA A 1 552 ? 13.826 -9.366 -13.063 1.00 86.00 552 ALA A CA 1
ATOM 4353 C C . ALA A 1 552 ? 14.478 -10.729 -12.790 1.00 86.00 552 ALA A C 1
ATOM 4355 O O . ALA A 1 552 ? 14.521 -11.582 -13.682 1.00 86.00 552 ALA A O 1
ATOM 4356 N N . ASN A 1 553 ? 14.873 -10.988 -11.539 1.00 86.94 553 ASN A N 1
ATOM 4357 C CA . ASN A 1 553 ? 15.421 -12.279 -11.130 1.00 86.94 553 ASN A CA 1
ATOM 4358 C C . ASN A 1 553 ? 14.437 -13.438 -11.359 1.00 86.94 553 ASN A C 1
ATOM 4360 O O . ASN A 1 553 ? 14.845 -14.520 -11.789 1.00 86.94 553 ASN A O 1
ATOM 4364 N N . GLN A 1 554 ? 13.142 -13.248 -11.085 1.00 87.44 554 GLN A N 1
ATOM 4365 C CA . GLN A 1 554 ? 12.122 -14.279 -11.319 1.00 87.44 554 GLN A CA 1
ATOM 4366 C C . GLN A 1 554 ? 11.944 -14.578 -12.810 1.00 87.44 554 GLN A C 1
ATOM 4368 O O . GLN A 1 554 ? 11.785 -15.739 -13.178 1.00 87.44 554 GLN A O 1
ATOM 4373 N N . LEU A 1 555 ? 12.027 -13.562 -13.672 1.00 84.06 555 LEU A N 1
ATOM 4374 C CA . LEU A 1 555 ? 11.957 -13.754 -15.120 1.00 84.06 555 LEU A CA 1
ATOM 4375 C C . LEU A 1 555 ? 13.186 -14.475 -15.666 1.00 84.06 555 LEU A C 1
ATOM 4377 O O . LEU A 1 555 ? 13.056 -15.456 -16.394 1.00 84.06 555 LEU A O 1
ATOM 4381 N N . ILE A 1 556 ? 14.378 -14.028 -15.272 1.00 85.75 556 ILE A N 1
ATOM 4382 C CA . ILE A 1 556 ? 15.656 -14.610 -15.701 1.00 85.75 556 ILE A CA 1
ATOM 4383 C C . ILE A 1 556 ? 15.792 -16.067 -15.236 1.00 85.75 556 ILE A C 1
ATOM 4385 O O . ILE A 1 556 ? 16.393 -16.886 -15.927 1.00 85.75 556 ILE A O 1
ATOM 4389 N N . SER A 1 557 ? 15.218 -16.412 -14.079 1.00 85.06 557 SER A N 1
ATOM 4390 C CA . SER A 1 557 ? 15.230 -17.779 -13.537 1.00 85.06 557 SER A CA 1
ATOM 4391 C C . SER A 1 557 ? 14.043 -18.652 -13.960 1.00 85.06 557 SER A C 1
ATOM 4393 O O . SER A 1 557 ? 13.966 -19.810 -13.537 1.00 85.06 557 SER A O 1
ATOM 4395 N N . SER A 1 558 ? 13.127 -18.124 -14.775 1.00 82.44 558 SER A N 1
ATOM 4396 C CA . SER A 1 558 ? 11.972 -18.873 -15.274 1.00 82.44 558 SER A CA 1
ATOM 4397 C C . SER A 1 558 ? 12.373 -19.957 -16.289 1.00 82.44 558 SER A C 1
ATOM 4399 O O . SER A 1 558 ? 13.518 -20.037 -16.734 1.00 82.44 558 SER A O 1
ATOM 4401 N N . GLU A 1 559 ? 11.430 -20.836 -16.649 1.00 79.38 559 GLU A N 1
ATOM 4402 C CA . GLU A 1 559 ? 11.663 -21.848 -17.694 1.00 79.38 559 GLU A CA 1
ATOM 4403 C C . GLU A 1 559 ? 11.781 -21.229 -19.100 1.00 79.38 559 GLU A C 1
ATOM 4405 O O . GLU A 1 559 ? 12.340 -21.857 -20.007 1.00 79.38 559 GLU A O 1
ATOM 4410 N N . ASP A 1 560 ? 11.285 -20.002 -19.276 1.00 81.44 560 ASP A N 1
ATOM 4411 C CA . ASP A 1 560 ? 11.333 -19.267 -20.530 1.00 81.44 560 ASP A CA 1
ATOM 4412 C C . ASP A 1 560 ? 12.707 -18.617 -20.748 1.00 81.44 560 ASP A C 1
ATOM 4414 O O . ASP A 1 560 ? 13.269 -17.931 -19.897 1.00 81.44 560 ASP A O 1
ATOM 4418 N N . ASP A 1 561 ? 13.264 -18.815 -21.942 1.00 84.56 561 ASP A N 1
ATOM 4419 C CA . ASP A 1 561 ? 14.600 -18.329 -22.295 1.00 84.56 561 ASP A CA 1
ATOM 4420 C C . ASP A 1 561 ? 14.566 -16.872 -22.788 1.00 84.56 561 ASP A C 1
ATOM 4422 O O . ASP A 1 561 ? 14.644 -16.598 -23.994 1.00 84.56 561 ASP A O 1
ATOM 4426 N N . TYR A 1 562 ? 14.450 -15.933 -21.844 1.00 85.19 562 TYR A N 1
ATOM 4427 C CA . TYR A 1 562 ? 14.457 -14.484 -22.099 1.00 85.19 562 TYR A CA 1
ATOM 4428 C C . TYR A 1 562 ? 15.772 -13.970 -22.707 1.00 85.19 562 TYR A C 1
ATOM 4430 O O . TYR A 1 562 ? 15.791 -12.891 -23.299 1.00 85.19 562 TYR A O 1
ATOM 4438 N N . SER A 1 563 ? 16.857 -14.755 -22.695 1.00 84.75 563 SER A N 1
ATOM 4439 C CA . SER A 1 563 ? 18.101 -14.374 -23.380 1.00 84.75 563 SER A CA 1
ATOM 4440 C C . SER A 1 563 ? 17.924 -14.210 -24.894 1.00 84.75 563 SER A C 1
ATOM 4442 O O . SER A 1 563 ? 18.687 -13.496 -25.551 1.00 84.75 563 SER A O 1
ATOM 4444 N N . LYS A 1 564 ? 16.866 -14.810 -25.461 1.00 86.81 564 LYS A N 1
ATOM 4445 C CA . LYS A 1 564 ? 16.526 -14.699 -26.883 1.00 86.81 564 LYS A CA 1
ATOM 4446 C C . LYS A 1 564 ? 16.191 -13.281 -27.329 1.00 86.81 564 LYS A C 1
ATOM 4448 O O . LYS A 1 564 ? 16.300 -13.020 -28.525 1.00 86.81 564 LYS A O 1
ATOM 4453 N N . ILE A 1 565 ? 15.829 -12.381 -26.415 1.00 86.00 565 ILE A N 1
ATOM 4454 C CA . ILE A 1 565 ? 15.482 -10.992 -26.743 1.00 86.00 565 ILE A CA 1
ATOM 4455 C C . ILE A 1 565 ? 16.690 -10.246 -27.329 1.00 86.00 565 ILE A C 1
ATOM 4457 O O . ILE A 1 565 ? 16.545 -9.508 -28.301 1.00 86.00 565 ILE A O 1
ATOM 4461 N N . ASN A 1 566 ? 17.907 -10.567 -26.880 1.00 84.50 566 ASN A N 1
ATOM 4462 C CA . ASN A 1 566 ? 19.145 -10.048 -27.474 1.00 84.50 566 ASN A CA 1
ATOM 4463 C C . ASN A 1 566 ? 19.394 -10.525 -28.920 1.00 84.50 566 ASN A C 1
ATOM 4465 O O . ASN A 1 566 ? 20.316 -10.045 -29.566 1.00 84.50 566 ASN A O 1
ATOM 4469 N N . ASN A 1 567 ? 18.623 -11.478 -29.459 1.00 81.94 567 ASN A N 1
ATOM 4470 C CA . ASN A 1 567 ? 18.746 -11.875 -30.868 1.00 81.94 567 ASN A CA 1
ATOM 4471 C C . ASN A 1 567 ? 17.946 -10.970 -31.814 1.00 81.94 567 ASN A C 1
ATOM 4473 O O . ASN A 1 567 ? 18.097 -11.095 -33.031 1.00 81.94 567 ASN A O 1
ATOM 4477 N N . VAL A 1 568 ? 17.080 -10.103 -31.277 1.00 79.19 568 VAL A N 1
ATOM 4478 C CA . VAL A 1 568 ? 16.291 -9.149 -32.067 1.00 79.19 568 VAL A CA 1
ATOM 4479 C C . VAL A 1 568 ? 17.199 -8.053 -32.618 1.00 79.19 568 VAL A C 1
ATOM 4481 O O . VAL A 1 568 ? 17.062 -7.685 -33.784 1.00 79.19 568 VAL A O 1
ATOM 4484 N N . ASN A 1 569 ? 18.167 -7.598 -31.816 1.00 71.81 569 ASN A N 1
ATOM 4485 C CA . ASN A 1 569 ? 19.111 -6.560 -32.198 1.00 71.81 569 ASN A CA 1
ATOM 4486 C C . ASN A 1 569 ? 20.551 -6.891 -31.777 1.00 71.81 569 ASN A C 1
ATOM 4488 O O . ASN A 1 569 ? 20.788 -7.417 -30.696 1.00 71.81 569 ASN A O 1
ATOM 4492 N N . SER A 1 570 ? 21.524 -6.574 -32.636 1.00 70.69 570 SER A N 1
ATOM 4493 C CA . SER A 1 570 ? 22.951 -6.717 -32.326 1.00 70.69 570 SER A CA 1
ATOM 4494 C C . SER A 1 570 ? 23.532 -5.578 -31.482 1.00 70.69 570 SER A C 1
ATOM 4496 O O . SER A 1 570 ? 24.615 -5.751 -30.924 1.00 70.69 570 SER A O 1
ATOM 4498 N N . GLU A 1 571 ? 22.855 -4.429 -31.411 1.00 80.31 571 GLU A N 1
ATOM 4499 C CA . GLU A 1 571 ? 23.222 -3.286 -30.568 1.00 80.31 571 GLU A CA 1
ATOM 4500 C C . GLU A 1 571 ? 22.168 -3.081 -29.468 1.00 80.31 571 GLU A C 1
ATOM 4502 O O . GLU A 1 571 ? 20.997 -3.398 -29.658 1.00 80.31 571 GLU A O 1
ATOM 4507 N N . ILE A 1 572 ? 22.581 -2.546 -28.311 1.00 82.38 572 ILE A N 1
ATOM 4508 C CA . ILE A 1 572 ? 21.672 -2.255 -27.182 1.00 82.38 572 ILE A CA 1
ATOM 4509 C C . ILE A 1 572 ? 20.601 -1.236 -27.591 1.00 82.38 572 ILE A C 1
ATOM 4511 O O . ILE A 1 572 ? 19.455 -1.316 -27.154 1.00 82.38 572 ILE A O 1
ATOM 4515 N N . TYR A 1 573 ? 20.995 -0.272 -28.421 1.00 85.81 573 TYR A N 1
ATOM 4516 C CA . TYR A 1 573 ? 20.142 0.778 -28.952 1.00 85.81 573 TYR A CA 1
ATOM 4517 C C . TYR A 1 573 ? 20.433 0.952 -30.442 1.00 85.81 573 TYR A C 1
ATOM 4519 O O . TYR A 1 573 ? 21.564 1.267 -30.813 1.00 85.81 573 TYR A O 1
ATOM 4527 N N . GLU A 1 574 ? 19.416 0.775 -31.285 1.00 83.44 574 GLU A N 1
ATOM 4528 C CA . GLU A 1 574 ? 19.498 1.000 -32.731 1.00 83.44 574 GLU A CA 1
ATOM 4529 C C . GLU A 1 574 ? 18.285 1.818 -33.191 1.00 83.44 574 GLU A C 1
ATOM 4531 O O . GLU A 1 574 ? 17.151 1.341 -33.225 1.00 83.44 574 GLU A O 1
ATOM 4536 N N . GLY A 1 575 ? 18.516 3.073 -33.580 1.00 84.31 575 GLY A N 1
ATOM 4537 C CA . GLY A 1 575 ? 17.442 3.943 -34.061 1.00 84.31 575 GLY A CA 1
ATOM 4538 C C . GLY A 1 575 ? 16.478 4.342 -32.946 1.00 84.31 575 GLY A C 1
ATOM 4539 O O . GLY A 1 575 ? 16.833 5.172 -32.125 1.00 84.31 575 GLY A O 1
ATOM 4540 N N . ASP A 1 576 ? 15.274 3.777 -32.928 1.00 86.69 576 ASP A N 1
ATOM 4541 C CA . ASP A 1 576 ? 14.219 4.118 -31.959 1.00 86.69 576 ASP A CA 1
ATOM 4542 C C . ASP A 1 576 ? 13.893 2.936 -31.019 1.00 86.69 576 ASP A C 1
ATOM 4544 O O . ASP A 1 576 ? 12.909 2.989 -30.282 1.00 86.69 576 ASP A O 1
ATOM 4548 N N . GLU A 1 577 ? 14.694 1.862 -31.044 1.00 91.62 577 GLU A N 1
ATOM 4549 C CA . GLU A 1 577 ? 14.488 0.647 -30.246 1.00 91.62 577 GLU A CA 1
ATOM 4550 C C . GLU A 1 577 ? 15.657 0.397 -29.281 1.00 91.62 577 GLU A C 1
ATOM 4552 O O . GLU A 1 577 ? 16.824 0.454 -29.676 1.00 91.62 577 GLU A O 1
ATOM 4557 N N . LEU A 1 578 ? 15.341 0.088 -28.019 1.00 93.56 578 LEU A N 1
ATOM 4558 C CA . LEU A 1 578 ? 16.289 -0.281 -26.967 1.00 93.56 578 LEU A CA 1
ATOM 4559 C C . LEU A 1 578 ? 15.937 -1.667 -26.419 1.00 93.56 578 LEU A C 1
ATOM 4561 O O . LEU A 1 578 ? 14.981 -1.833 -25.659 1.00 93.56 578 LEU A O 1
ATOM 4565 N N . ILE A 1 579 ? 16.723 -2.669 -26.800 1.00 93.38 579 ILE A N 1
ATOM 4566 C CA . ILE A 1 579 ? 16.508 -4.065 -26.422 1.00 93.38 579 ILE A CA 1
ATOM 4567 C C . ILE A 1 579 ? 17.712 -4.541 -25.618 1.00 93.38 579 ILE A C 1
ATOM 4569 O O . ILE A 1 579 ? 18.837 -4.546 -26.116 1.00 93.38 579 ILE A O 1
ATOM 4573 N N . TYR A 1 580 ? 17.481 -4.932 -24.366 1.00 93.44 580 TYR A N 1
ATOM 4574 C CA . TYR A 1 580 ? 18.560 -5.314 -23.463 1.00 93.44 580 TYR A CA 1
ATOM 4575 C C . TYR A 1 580 ? 18.155 -6.453 -22.531 1.00 93.44 580 TYR A C 1
ATOM 4577 O O . TYR A 1 580 ? 17.216 -6.324 -21.746 1.00 93.44 580 TYR A O 1
ATOM 4585 N N . TYR A 1 581 ? 18.913 -7.547 -22.583 1.00 93.62 581 TYR A N 1
ATOM 4586 C CA . TYR A 1 581 ? 18.873 -8.629 -21.604 1.00 93.62 581 TYR A CA 1
ATOM 4587 C C . TYR A 1 581 ? 20.259 -8.854 -20.983 1.00 93.62 581 TYR A C 1
ATOM 4589 O O . TYR A 1 581 ? 21.229 -9.060 -21.721 1.00 93.62 581 TYR A O 1
ATOM 4597 N N . ASP A 1 582 ? 20.358 -8.887 -19.650 1.00 92.19 582 ASP A N 1
ATOM 4598 C CA . ASP A 1 582 ? 21.590 -9.291 -18.955 1.00 92.19 582 ASP A CA 1
ATOM 4599 C C . ASP A 1 582 ? 21.345 -9.953 -17.585 1.00 92.19 582 ASP A C 1
ATOM 4601 O O . ASP A 1 582 ? 20.809 -9.358 -16.654 1.00 92.19 582 ASP A O 1
ATOM 4605 N N . GLU A 1 583 ? 21.821 -11.186 -17.430 1.00 91.44 583 GLU A N 1
ATOM 4606 C CA . GLU A 1 583 ? 21.726 -11.962 -16.186 1.00 91.44 583 GLU A CA 1
ATOM 4607 C C . GLU A 1 583 ? 22.874 -11.709 -15.189 1.00 91.44 583 GLU A C 1
ATOM 4609 O O . GLU A 1 583 ? 22.788 -12.114 -14.031 1.00 91.44 583 GLU A O 1
ATOM 4614 N N . ASN A 1 584 ? 23.962 -11.047 -15.604 1.00 90.44 584 ASN A N 1
ATOM 4615 C CA . ASN A 1 584 ? 25.222 -10.963 -14.851 1.00 90.44 584 ASN A CA 1
ATOM 4616 C C . ASN A 1 584 ? 25.337 -9.712 -13.954 1.00 90.44 584 ASN A C 1
ATOM 4618 O O . ASN A 1 584 ? 26.448 -9.237 -13.707 1.00 90.44 584 ASN A O 1
ATOM 4622 N N . ASN A 1 585 ? 24.214 -9.173 -13.471 1.00 89.25 585 ASN A N 1
ATOM 4623 C CA . ASN A 1 585 ? 24.132 -7.994 -12.588 1.00 89.25 585 ASN A CA 1
ATOM 4624 C C . ASN A 1 585 ? 24.865 -6.757 -13.130 1.00 89.25 585 ASN A C 1
ATOM 4626 O O . ASN A 1 585 ? 25.530 -6.016 -12.406 1.00 89.25 585 ASN A O 1
ATOM 4630 N N . ASN A 1 586 ? 24.798 -6.568 -14.439 1.00 95.00 586 ASN A N 1
ATOM 4631 C CA . ASN A 1 586 ? 25.507 -5.517 -15.142 1.00 95.00 586 ASN A CA 1
ATOM 4632 C C . ASN A 1 586 ? 24.618 -4.292 -15.324 1.00 95.00 586 ASN A C 1
ATOM 4634 O O . ASN A 1 586 ? 23.541 -4.383 -15.916 1.00 95.00 586 ASN A O 1
ATOM 4638 N N . ASN A 1 587 ? 25.114 -3.146 -14.873 1.00 97.69 587 ASN A N 1
ATOM 4639 C CA . ASN A 1 587 ? 24.369 -1.898 -14.937 1.00 97.69 587 ASN A CA 1
ATOM 4640 C C . ASN A 1 587 ? 24.237 -1.365 -16.370 1.00 97.69 587 ASN A C 1
ATOM 4642 O O . ASN A 1 587 ? 25.151 -1.528 -17.188 1.00 97.69 587 ASN A O 1
ATOM 4646 N N . LEU A 1 588 ? 23.120 -0.689 -16.631 1.00 97.88 588 LEU A N 1
ATOM 4647 C CA . LEU A 1 588 ? 22.756 -0.054 -17.898 1.00 97.88 588 LEU A CA 1
ATOM 4648 C C . LEU A 1 588 ? 22.443 1.427 -17.648 1.00 97.88 588 LEU A C 1
ATOM 4650 O O . LEU A 1 588 ? 21.746 1.752 -16.691 1.00 97.88 588 LEU A O 1
ATOM 4654 N N . ALA A 1 589 ? 22.902 2.321 -18.523 1.00 97.81 589 ALA A N 1
ATOM 4655 C CA . ALA A 1 589 ? 22.482 3.722 -18.506 1.00 97.81 589 ALA A CA 1
ATOM 4656 C C . ALA A 1 589 ? 21.770 4.102 -19.804 1.00 97.81 589 ALA A C 1
ATOM 4658 O O . ALA A 1 589 ? 22.263 3.809 -20.893 1.00 97.81 589 ALA A O 1
ATOM 4659 N N . ILE A 1 590 ? 20.645 4.801 -19.679 1.00 97.00 590 ILE A N 1
ATOM 4660 C CA . ILE A 1 590 ? 19.887 5.401 -20.774 1.00 97.00 590 ILE A CA 1
ATOM 4661 C C . ILE A 1 590 ? 20.065 6.910 -20.671 1.00 97.00 590 ILE A C 1
ATOM 4663 O O . ILE A 1 590 ? 19.710 7.523 -19.664 1.00 97.00 590 ILE A O 1
ATOM 4667 N N . ILE A 1 591 ? 20.647 7.498 -21.708 1.00 95.62 591 ILE A N 1
ATOM 4668 C CA . ILE A 1 591 ? 20.997 8.912 -21.737 1.00 95.62 591 ILE A CA 1
ATOM 4669 C C . ILE A 1 591 ? 20.143 9.596 -22.798 1.00 95.62 591 ILE A C 1
ATOM 4671 O O . ILE A 1 591 ? 20.248 9.257 -23.978 1.00 95.62 591 ILE A O 1
ATOM 4675 N N . GLY A 1 592 ? 19.344 10.578 -22.386 1.00 94.25 592 GLY A N 1
ATOM 4676 C CA . GLY A 1 592 ? 18.583 11.439 -23.284 1.00 94.25 592 GLY A CA 1
ATOM 4677 C C . GLY A 1 592 ? 19.472 12.211 -24.273 1.00 94.25 592 GLY A C 1
ATOM 4678 O O . GLY A 1 592 ? 20.695 12.325 -24.103 1.00 94.25 592 GLY A O 1
ATOM 4679 N N . PRO A 1 593 ? 18.882 12.765 -25.343 1.00 92.25 593 PRO A N 1
ATOM 4680 C CA . PRO A 1 593 ? 19.634 13.483 -26.357 1.00 92.25 593 PRO A CA 1
ATOM 4681 C C . PRO A 1 593 ? 20.256 14.766 -25.790 1.00 92.25 593 PRO A C 1
ATOM 4683 O O . PRO A 1 593 ? 19.738 15.399 -24.878 1.00 92.25 593 PRO A O 1
ATOM 4686 N N . ASN A 1 594 ? 21.347 15.212 -26.413 1.00 88.44 594 ASN A N 1
ATOM 4687 C CA . ASN A 1 594 ? 22.081 16.444 -26.079 1.00 88.44 594 ASN A CA 1
ATOM 4688 C C . ASN A 1 594 ? 22.843 16.451 -24.740 1.00 88.44 594 ASN A C 1
ATOM 4690 O O . ASN A 1 594 ? 23.437 17.479 -24.410 1.00 88.44 594 ASN A O 1
ATOM 4694 N N . ILE A 1 595 ? 22.930 15.327 -24.025 1.00 90.06 595 ILE A N 1
ATOM 4695 C CA . ILE A 1 595 ? 23.813 15.205 -22.858 1.00 90.06 595 ILE A CA 1
ATOM 4696 C C . ILE A 1 595 ? 25.226 14.827 -23.314 1.00 90.06 595 ILE A C 1
ATOM 4698 O O . ILE A 1 595 ? 25.439 13.857 -24.045 1.00 90.06 595 ILE A O 1
ATOM 4702 N N . SER A 1 596 ? 26.220 15.602 -22.876 1.00 88.38 596 SER A N 1
ATOM 4703 C CA . SER A 1 596 ? 27.627 15.316 -23.160 1.00 88.38 596 SER A CA 1
ATOM 4704 C C . SER A 1 596 ? 28.161 14.235 -22.224 1.00 88.38 596 SER A C 1
ATOM 4706 O O . SER A 1 596 ? 27.898 14.255 -21.028 1.00 88.38 596 SER A O 1
ATOM 4708 N N . LYS A 1 597 ? 29.014 13.340 -22.729 1.00 87.88 597 LYS A N 1
ATOM 4709 C CA . LYS A 1 597 ? 29.683 12.326 -21.896 1.00 87.88 597 LYS A CA 1
ATOM 4710 C C . LYS A 1 597 ? 30.487 12.933 -20.737 1.00 87.88 597 LYS A C 1
ATOM 4712 O O . LYS A 1 597 ? 30.566 12.343 -19.668 1.00 87.88 597 LYS A O 1
ATOM 4717 N N . ASP A 1 598 ? 31.047 14.128 -20.933 1.00 87.19 598 ASP A N 1
ATOM 4718 C CA . ASP A 1 598 ? 31.806 14.845 -19.898 1.00 87.19 598 ASP A CA 1
ATOM 4719 C C . ASP A 1 598 ? 30.918 15.421 -18.775 1.00 87.19 598 ASP A C 1
ATOM 4721 O O . ASP A 1 598 ? 31.445 15.941 -17.793 1.00 87.19 598 ASP A O 1
ATOM 4725 N N . THR A 1 599 ? 29.588 15.385 -18.932 1.00 89.00 599 THR A N 1
ATOM 4726 C CA . THR A 1 599 ? 28.611 15.869 -17.942 1.00 89.00 599 THR A CA 1
ATOM 4727 C C . THR A 1 599 ? 27.845 14.735 -17.271 1.00 89.00 599 THR A C 1
ATOM 4729 O O . THR A 1 599 ? 26.896 15.008 -16.545 1.00 89.00 599 THR A O 1
ATOM 4732 N N . TYR A 1 600 ? 28.216 13.475 -17.516 1.00 91.25 600 TYR A N 1
ATOM 4733 C CA . TYR A 1 600 ? 27.590 12.356 -16.822 1.00 91.25 600 TYR A CA 1
ATOM 4734 C C . TYR A 1 600 ? 27.917 12.413 -15.323 1.00 91.25 600 TYR A C 1
ATOM 4736 O O . TYR A 1 600 ? 29.073 12.664 -14.972 1.00 91.25 600 TYR A O 1
ATOM 4744 N N . PRO A 1 601 ? 26.930 12.170 -14.448 1.00 90.69 601 PRO A N 1
ATOM 4745 C CA . PRO A 1 601 ? 27.152 12.116 -13.011 1.00 90.69 601 PRO A CA 1
ATOM 4746 C C . PRO A 1 601 ? 28.053 10.937 -12.618 1.00 90.69 601 PRO A C 1
ATOM 4748 O O . PRO A 1 601 ? 28.177 9.943 -13.349 1.00 90.69 601 PRO A O 1
ATOM 4751 N N . ASP A 1 602 ? 28.671 11.046 -11.441 1.00 91.88 602 ASP A N 1
ATOM 4752 C CA . ASP A 1 602 ? 29.563 10.026 -10.875 1.00 91.88 602 ASP A CA 1
ATOM 4753 C C . ASP A 1 602 ? 28.842 8.671 -10.754 1.00 91.88 602 ASP A C 1
ATOM 4755 O O . ASP A 1 602 ? 29.422 7.631 -11.055 1.00 91.88 602 ASP A O 1
ATOM 4759 N N . GLU A 1 603 ? 27.537 8.669 -10.450 1.00 92.00 603 GLU A N 1
ATOM 4760 C CA . GLU A 1 603 ? 26.708 7.461 -10.425 1.00 92.00 603 GLU A CA 1
ATOM 4761 C C . GLU A 1 603 ? 26.765 6.652 -11.726 1.00 92.00 603 GLU A C 1
ATOM 4763 O O . GLU A 1 603 ? 26.764 5.424 -11.669 1.00 92.00 603 GLU A O 1
ATOM 4768 N N . ILE A 1 604 ? 26.848 7.309 -12.886 1.00 94.31 604 ILE A N 1
ATOM 4769 C CA . ILE A 1 604 ? 26.966 6.622 -14.176 1.00 94.31 604 ILE A CA 1
ATOM 4770 C C . ILE A 1 604 ? 28.432 6.294 -14.463 1.00 94.31 604 ILE A C 1
ATOM 4772 O O . ILE A 1 604 ? 28.750 5.159 -14.816 1.00 94.31 604 ILE A O 1
ATOM 4776 N N . THR A 1 605 ? 29.335 7.267 -14.316 1.00 93.38 605 THR A N 1
ATOM 4777 C CA . THR A 1 605 ? 30.738 7.106 -14.741 1.00 93.38 605 THR A CA 1
ATOM 4778 C C . THR A 1 605 ? 31.525 6.098 -13.900 1.00 93.38 605 THR A C 1
ATOM 4780 O O . THR A 1 605 ? 32.408 5.430 -14.443 1.00 93.38 605 THR A O 1
ATOM 4783 N N . ASP A 1 606 ? 31.177 5.926 -12.622 1.00 93.44 606 ASP A N 1
ATOM 4784 C CA . ASP A 1 606 ? 31.826 4.960 -11.733 1.00 93.44 606 ASP A CA 1
ATOM 4785 C C . ASP A 1 606 ? 31.215 3.551 -11.822 1.00 93.44 606 ASP A C 1
ATOM 4787 O O . ASP A 1 606 ? 31.896 2.572 -11.501 1.00 93.44 606 ASP A O 1
ATOM 4791 N N . ASN A 1 607 ? 29.952 3.422 -12.255 1.00 94.50 607 ASN A N 1
ATOM 4792 C CA . ASN A 1 607 ? 29.190 2.170 -12.124 1.00 94.50 607 ASN A CA 1
ATOM 4793 C C . ASN A 1 607 ? 28.716 1.548 -13.446 1.00 94.50 607 ASN A C 1
ATOM 4795 O O . ASN A 1 607 ? 28.266 0.400 -13.427 1.00 94.50 607 ASN A O 1
ATOM 4799 N N . VAL A 1 608 ? 28.802 2.253 -14.580 1.00 96.62 608 VAL A N 1
ATOM 4800 C CA . VAL A 1 608 ? 28.300 1.773 -15.880 1.00 96.62 608 VAL A CA 1
ATOM 4801 C C . VAL A 1 608 ? 29.433 1.708 -16.905 1.00 96.62 608 VAL A C 1
ATOM 4803 O O . VAL A 1 608 ? 30.125 2.689 -17.171 1.00 96.62 608 VAL A O 1
ATOM 4806 N N . ALA A 1 609 ? 29.629 0.529 -17.500 1.00 94.38 609 ALA A N 1
ATOM 4807 C CA . ALA A 1 609 ? 30.619 0.329 -18.559 1.00 94.38 609 ALA A CA 1
ATOM 4808 C C . ALA A 1 609 ? 30.201 1.057 -19.849 1.00 94.38 609 ALA A C 1
ATOM 4810 O O . ALA A 1 609 ? 29.017 1.098 -20.174 1.00 94.38 609 ALA A O 1
ATOM 4811 N N . GLU A 1 610 ? 31.162 1.598 -20.609 1.00 91.69 610 GLU A N 1
ATOM 4812 C CA . GLU A 1 610 ? 30.873 2.439 -21.785 1.00 91.69 610 GLU A CA 1
ATOM 4813 C C . GLU A 1 610 ? 30.025 1.727 -22.846 1.00 91.69 610 GLU A C 1
ATOM 4815 O O . GLU A 1 610 ? 29.170 2.344 -23.473 1.00 91.69 610 GLU A O 1
ATOM 4820 N N . GLU A 1 611 ? 30.235 0.426 -23.033 1.00 91.44 611 GLU A N 1
ATOM 4821 C CA . GLU A 1 611 ? 29.473 -0.406 -23.962 1.00 91.44 611 GLU A CA 1
ATOM 4822 C C . GLU A 1 611 ? 28.020 -0.666 -23.526 1.00 91.44 611 GLU A C 1
ATOM 4824 O O . GLU A 1 611 ? 27.268 -1.263 -24.288 1.00 91.44 611 GLU A O 1
ATOM 4829 N N . ARG A 1 612 ? 27.623 -0.220 -22.325 1.00 94.38 612 ARG A N 1
ATOM 4830 C CA . ARG A 1 612 ? 26.269 -0.336 -21.745 1.00 94.38 612 ARG A CA 1
ATOM 4831 C C . ARG A 1 612 ? 25.613 1.024 -21.524 1.00 94.38 612 ARG A C 1
ATOM 4833 O O . ARG A 1 612 ? 24.722 1.173 -20.691 1.00 94.38 612 ARG A O 1
ATOM 4840 N N . ILE A 1 613 ? 26.077 2.029 -22.256 1.00 94.94 613 ILE A N 1
ATOM 4841 C CA . ILE A 1 613 ? 25.464 3.349 -22.282 1.00 94.94 613 ILE A CA 1
ATOM 4842 C C . ILE A 1 613 ? 24.662 3.465 -23.580 1.00 94.94 613 ILE A C 1
ATOM 4844 O O . ILE A 1 613 ? 25.228 3.542 -24.670 1.00 94.94 613 ILE A O 1
ATOM 4848 N N . ALA A 1 614 ? 23.338 3.493 -23.459 1.00 94.69 614 ALA A N 1
ATOM 4849 C CA . ALA A 1 614 ? 22.417 3.776 -24.550 1.00 94.69 614 ALA A CA 1
ATOM 4850 C C . ALA A 1 614 ? 22.233 5.296 -24.674 1.00 94.69 614 ALA A C 1
ATOM 4852 O O . ALA A 1 614 ? 21.431 5.902 -23.966 1.00 94.69 614 ALA A O 1
ATOM 4853 N N . SER A 1 615 ? 23.012 5.931 -25.554 1.00 93.50 615 SER A N 1
ATOM 4854 C CA . SER A 1 615 ? 22.878 7.362 -25.851 1.00 93.50 615 SER A CA 1
ATOM 4855 C C . SER A 1 615 ? 21.834 7.599 -26.939 1.00 93.50 615 SER A C 1
ATOM 4857 O O . SER A 1 615 ? 22.091 7.337 -28.116 1.00 93.50 615 SER A O 1
ATOM 4859 N N . LEU A 1 616 ? 20.673 8.117 -26.545 1.00 93.94 616 LEU A N 1
ATOM 4860 C CA . LEU A 1 616 ? 19.544 8.342 -27.435 1.00 93.94 616 LEU A CA 1
ATOM 4861 C C . LEU A 1 616 ? 19.797 9.513 -28.392 1.00 93.94 616 LEU A C 1
ATOM 4863 O O . LEU A 1 616 ? 20.370 10.544 -28.034 1.00 93.94 616 LEU A O 1
ATOM 4867 N N . THR A 1 617 ? 19.334 9.366 -29.633 1.00 91.25 617 THR A N 1
ATOM 4868 C CA . THR A 1 617 ? 19.383 10.451 -30.632 1.00 91.25 617 THR A CA 1
ATOM 4869 C C . THR A 1 617 ? 18.115 11.307 -30.653 1.00 91.25 617 THR A C 1
ATOM 4871 O O . THR A 1 617 ? 18.145 12.435 -31.149 1.00 91.25 617 THR A O 1
ATOM 4874 N N . ASN A 1 618 ? 17.027 10.792 -30.081 1.00 92.00 618 ASN A N 1
ATOM 4875 C CA . ASN A 1 618 ? 15.717 11.417 -29.915 1.00 92.00 618 ASN A CA 1
ATOM 4876 C C . ASN A 1 618 ? 15.146 10.988 -28.544 1.00 92.00 618 ASN A C 1
ATOM 4878 O O . ASN A 1 618 ? 15.493 9.890 -28.113 1.00 92.00 618 ASN A O 1
ATOM 4882 N N . PRO A 1 619 ? 14.292 11.780 -27.862 1.00 93.31 619 PRO A N 1
ATOM 4883 C CA . PRO A 1 619 ? 13.755 11.384 -26.556 1.00 93.31 619 PRO A CA 1
ATOM 4884 C C . PRO A 1 619 ? 12.917 10.104 -26.625 1.00 93.31 619 PRO A C 1
ATOM 4886 O O . PRO A 1 619 ? 13.026 9.249 -25.750 1.00 93.31 619 PRO A O 1
ATOM 4889 N N . ALA A 1 620 ? 12.107 9.958 -27.679 1.00 96.00 620 ALA A N 1
ATOM 4890 C CA . ALA A 1 620 ? 11.230 8.806 -27.862 1.00 96.00 620 ALA A CA 1
ATOM 4891 C C . ALA A 1 620 ? 12.010 7.533 -28.196 1.00 96.00 620 ALA A C 1
ATOM 4893 O O . ALA A 1 620 ? 12.728 7.488 -29.198 1.00 96.00 620 ALA A O 1
ATOM 4894 N N . VAL A 1 621 ? 11.813 6.496 -27.381 1.00 95.50 621 VAL A N 1
ATOM 4895 C CA . VAL A 1 621 ? 12.419 5.176 -27.558 1.00 95.50 621 VAL A CA 1
ATOM 4896 C C . VAL A 1 621 ? 11.453 4.082 -27.112 1.00 95.50 621 VAL A C 1
ATOM 4898 O O . VAL A 1 621 ? 10.876 4.149 -26.029 1.00 95.50 621 VAL A O 1
ATOM 4901 N N . ASN A 1 622 ? 11.284 3.051 -27.935 1.00 94.50 622 ASN A N 1
ATOM 4902 C CA . ASN A 1 622 ? 10.570 1.845 -27.532 1.00 94.50 622 ASN A CA 1
ATOM 4903 C C . ASN A 1 622 ? 11.565 0.848 -26.947 1.00 94.50 622 ASN A C 1
ATOM 4905 O O . ASN A 1 622 ? 12.649 0.683 -27.505 1.00 94.50 622 ASN A O 1
ATOM 4909 N N . GLY A 1 623 ? 11.233 0.154 -25.861 1.00 93.38 623 GLY A N 1
ATOM 4910 C CA . GLY A 1 623 ? 12.206 -0.754 -25.270 1.00 93.38 623 GLY A CA 1
ATOM 4911 C C . GLY A 1 623 ? 11.678 -1.929 -24.468 1.00 93.38 623 GLY A C 1
ATOM 4912 O O . GLY A 1 623 ? 10.564 -1.944 -23.954 1.00 93.38 623 GLY A O 1
ATOM 4913 N N . VAL A 1 624 ? 12.533 -2.941 -24.381 1.00 94.25 624 VAL A N 1
ATOM 4914 C CA . VAL A 1 624 ? 12.387 -4.077 -23.472 1.00 94.25 624 VAL A CA 1
ATOM 4915 C C . VAL A 1 624 ? 13.718 -4.237 -22.759 1.00 94.25 624 VAL A C 1
ATOM 4917 O O . VAL A 1 624 ? 14.720 -4.599 -23.382 1.00 94.25 624 VAL A O 1
ATOM 4920 N N . ILE A 1 625 ? 13.725 -3.949 -21.461 1.00 95.44 625 ILE A N 1
ATOM 4921 C CA . ILE A 1 625 ? 14.904 -4.076 -20.605 1.00 95.44 625 ILE A CA 1
ATOM 4922 C C . ILE A 1 625 ? 14.610 -5.134 -19.547 1.00 95.44 625 ILE A C 1
ATOM 4924 O O . ILE A 1 625 ? 13.658 -4.992 -18.785 1.00 95.44 625 ILE A O 1
ATOM 4928 N N . ILE A 1 626 ? 15.430 -6.183 -19.498 1.00 94.25 626 ILE A N 1
ATOM 4929 C CA . ILE A 1 626 ? 15.389 -7.222 -18.464 1.00 94.25 626 ILE A CA 1
ATOM 4930 C C . ILE A 1 626 ? 16.814 -7.452 -17.967 1.00 94.25 626 ILE A C 1
ATOM 4932 O O . ILE A 1 626 ? 17.646 -8.015 -18.675 1.00 94.25 626 ILE A O 1
ATOM 4936 N N . THR A 1 627 ? 17.129 -7.002 -16.759 1.00 95.12 627 THR A N 1
ATOM 4937 C CA . THR A 1 627 ? 18.485 -7.106 -16.216 1.00 95.12 627 THR A CA 1
ATOM 4938 C C . THR A 1 627 ? 18.491 -7.326 -14.712 1.00 95.12 627 THR A C 1
ATOM 4940 O O . THR A 1 62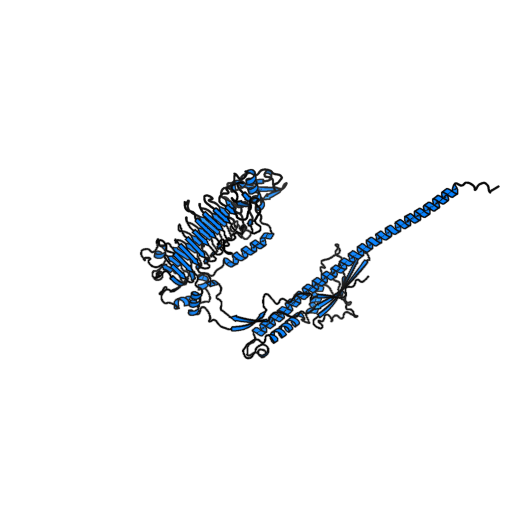7 ? 17.679 -6.757 -13.995 1.00 95.12 627 THR A O 1
ATOM 4943 N N . ASN A 1 628 ? 19.457 -8.100 -14.217 1.00 94.69 628 ASN A N 1
ATOM 4944 C CA . ASN A 1 628 ? 19.745 -8.168 -12.778 1.00 94.69 628 ASN A CA 1
ATOM 4945 C C . ASN A 1 628 ? 20.657 -7.020 -12.297 1.00 94.69 628 ASN A C 1
ATOM 4947 O O . ASN A 1 628 ? 21.104 -7.010 -11.151 1.00 94.69 628 ASN A O 1
ATOM 4951 N N . GLY A 1 629 ? 21.058 -6.117 -13.194 1.00 96.69 629 GLY A N 1
ATOM 4952 C CA . GLY A 1 629 ? 21.818 -4.913 -12.863 1.00 96.69 629 GLY A CA 1
ATOM 4953 C C . GLY A 1 629 ? 20.921 -3.703 -12.629 1.00 96.69 629 GLY A C 1
ATOM 4954 O O . GLY A 1 629 ? 19.712 -3.746 -12.856 1.00 96.69 629 GLY A O 1
ATOM 4955 N N . ASP A 1 630 ? 21.531 -2.606 -12.198 1.00 97.88 630 ASP A N 1
ATOM 4956 C CA . ASP A 1 630 ? 20.830 -1.343 -11.991 1.00 97.88 630 ASP A CA 1
ATOM 4957 C C . ASP A 1 630 ? 20.641 -0.599 -13.323 1.00 97.88 630 ASP A C 1
ATOM 4959 O O . ASP A 1 630 ? 21.508 -0.634 -14.204 1.00 97.88 630 ASP A O 1
ATOM 4963 N N . VAL A 1 631 ? 19.515 0.100 -13.463 1.00 98.44 631 VAL A N 1
ATOM 4964 C CA . VAL A 1 631 ? 19.201 0.930 -14.631 1.00 98.44 631 VAL A CA 1
ATOM 4965 C C . VAL A 1 631 ? 19.191 2.401 -14.231 1.00 98.44 631 VAL A C 1
ATOM 4967 O O . VAL A 1 631 ? 18.448 2.815 -13.342 1.00 98.44 631 VAL A O 1
ATOM 4970 N N . PHE A 1 632 ? 20.001 3.197 -14.923 1.00 98.12 632 PHE A N 1
ATOM 4971 C CA . PHE A 1 632 ? 20.110 4.641 -14.737 1.00 98.12 632 PHE A CA 1
ATOM 4972 C C . PHE A 1 632 ? 19.439 5.368 -15.902 1.00 98.12 632 PHE A C 1
ATOM 4974 O O . PHE A 1 632 ? 19.706 5.043 -17.059 1.00 98.12 632 PHE A O 1
ATOM 4981 N N . LEU A 1 633 ? 18.601 6.362 -15.616 1.00 97.19 633 LEU A N 1
ATOM 4982 C CA . LEU A 1 633 ? 17.967 7.219 -16.621 1.00 97.19 633 LEU A CA 1
ATOM 4983 C C . LEU A 1 633 ? 18.319 8.679 -16.343 1.00 97.19 633 LEU A C 1
ATOM 4985 O O . LEU A 1 633 ? 18.226 9.118 -15.199 1.00 97.19 633 LEU A O 1
ATOM 4989 N N . ILE A 1 634 ? 18.718 9.423 -17.375 1.00 95.38 634 ILE A N 1
ATOM 4990 C CA . ILE A 1 634 ? 19.083 10.841 -17.257 1.00 95.38 634 ILE A CA 1
ATOM 4991 C C . ILE A 1 634 ? 18.710 11.624 -18.521 1.00 95.38 634 ILE A C 1
ATOM 4993 O O . ILE A 1 634 ? 18.954 11.166 -19.640 1.00 95.38 634 ILE A O 1
ATOM 4997 N N . GLY A 1 635 ? 18.180 12.830 -18.328 1.00 93.81 635 GLY A N 1
ATOM 4998 C CA . GLY A 1 635 ? 17.781 13.754 -19.391 1.00 93.81 635 GLY A CA 1
ATOM 4999 C C . GLY A 1 635 ? 16.401 13.511 -19.971 1.00 93.81 635 GLY A C 1
ATOM 5000 O O . GLY A 1 635 ? 15.594 12.790 -19.405 1.00 93.81 635 GLY A O 1
ATOM 5001 N N . ASP A 1 636 ? 16.137 14.130 -21.119 1.00 94.81 636 ASP A N 1
ATOM 5002 C CA . ASP A 1 636 ? 14.840 14.058 -21.799 1.00 94.81 636 ASP A CA 1
ATOM 5003 C C . ASP A 1 636 ? 14.614 12.674 -22.436 1.00 94.81 636 ASP A C 1
ATOM 5005 O O . ASP A 1 636 ? 15.312 12.293 -23.381 1.00 94.81 636 ASP A O 1
ATOM 5009 N N . ILE A 1 637 ? 13.674 11.892 -21.897 1.00 96.44 637 ILE A N 1
ATOM 5010 C CA . ILE A 1 637 ? 13.424 10.501 -22.306 1.00 96.44 637 ILE A CA 1
ATOM 5011 C C . ILE A 1 637 ? 11.915 10.246 -22.351 1.00 96.44 637 ILE A C 1
ATOM 5013 O O . ILE A 1 637 ? 11.219 10.404 -21.356 1.00 96.44 637 ILE A O 1
ATOM 5017 N N . GLU A 1 638 ? 11.417 9.748 -23.480 1.00 96.88 638 GLU A N 1
ATOM 5018 C CA . GLU A 1 638 ? 10.055 9.234 -23.650 1.00 96.88 638 GLU A CA 1
ATOM 5019 C C . GLU A 1 638 ? 10.129 7.721 -23.925 1.00 96.88 638 GLU A C 1
ATOM 5021 O O . GLU A 1 638 ? 10.095 7.263 -25.069 1.00 96.88 638 GLU A O 1
ATOM 5026 N N . TYR A 1 639 ? 10.281 6.932 -22.862 1.00 97.25 639 TYR A N 1
ATOM 5027 C CA . TYR A 1 639 ? 10.409 5.479 -22.928 1.00 97.25 639 TYR A CA 1
ATOM 5028 C C . TYR A 1 639 ? 9.039 4.798 -23.039 1.00 97.25 639 TYR A C 1
ATOM 5030 O O . TYR A 1 639 ? 8.154 5.022 -22.209 1.00 97.25 639 TYR A O 1
ATOM 5038 N N . SER A 1 640 ? 8.873 3.917 -24.028 1.00 95.94 640 SER A N 1
ATOM 5039 C CA . SER A 1 640 ? 7.662 3.114 -24.228 1.00 95.94 640 SER A CA 1
ATOM 5040 C C . SER A 1 640 ? 7.966 1.615 -24.223 1.00 95.94 640 SER A C 1
ATOM 5042 O O . SER A 1 640 ? 8.627 1.097 -25.119 1.00 95.94 640 SER A O 1
ATOM 5044 N N . GLY A 1 641 ? 7.490 0.892 -23.214 1.00 94.06 641 GLY A N 1
ATOM 5045 C CA . GLY A 1 641 ? 7.717 -0.542 -23.062 1.00 94.06 641 GLY A CA 1
ATOM 5046 C C . GLY A 1 641 ? 7.863 -0.952 -21.601 1.00 94.06 641 GLY A C 1
ATOM 5047 O O . GLY A 1 641 ? 7.121 -0.454 -20.757 1.00 94.06 641 GLY A O 1
ATOM 5048 N N . ILE A 1 642 ? 8.795 -1.862 -21.300 1.00 94.25 642 ILE A N 1
ATOM 5049 C CA . ILE A 1 642 ? 8.965 -2.418 -19.946 1.00 94.25 642 ILE A CA 1
ATOM 5050 C C . ILE A 1 642 ? 10.410 -2.380 -19.460 1.00 94.25 642 ILE A C 1
ATOM 5052 O O . ILE A 1 642 ? 11.340 -2.697 -20.204 1.00 94.25 642 ILE A O 1
ATOM 5056 N N . ILE A 1 643 ? 10.576 -2.068 -18.174 1.00 96.69 643 ILE A N 1
ATOM 5057 C CA . ILE A 1 643 ? 11.865 -2.111 -17.481 1.00 96.69 643 ILE A CA 1
ATOM 5058 C C . ILE A 1 643 ? 11.765 -3.064 -16.292 1.00 96.69 643 ILE A C 1
ATOM 5060 O O . ILE A 1 643 ? 11.041 -2.791 -15.338 1.00 96.69 643 ILE A O 1
ATOM 5064 N N . PHE A 1 644 ? 12.518 -4.160 -16.357 1.00 95.38 644 PHE A N 1
ATOM 5065 C CA . PHE A 1 644 ? 12.787 -5.082 -15.260 1.00 95.38 644 PHE A CA 1
ATOM 5066 C C . PHE A 1 644 ? 14.262 -4.951 -14.885 1.00 95.38 644 PHE A C 1
ATOM 5068 O O . PHE A 1 644 ? 15.138 -5.231 -15.708 1.00 95.38 644 PHE A O 1
ATOM 5075 N N . ALA A 1 645 ? 14.532 -4.483 -13.671 1.00 97.06 645 ALA A N 1
ATOM 5076 C CA . ALA A 1 645 ? 15.878 -4.154 -13.213 1.00 97.06 645 ALA A CA 1
ATOM 5077 C C . ALA A 1 645 ? 16.082 -4.534 -11.743 1.00 97.06 645 ALA A C 1
ATOM 5079 O O . ALA A 1 645 ? 15.118 -4.776 -11.023 1.00 97.06 645 ALA A O 1
ATOM 5080 N N . ASN A 1 646 ? 17.331 -4.510 -11.276 1.00 96.75 646 ASN A N 1
ATOM 5081 C CA . ASN A 1 646 ? 17.605 -4.568 -9.845 1.00 96.75 646 ASN A CA 1
ATOM 5082 C C . ASN A 1 646 ? 17.183 -3.259 -9.163 1.00 96.75 646 ASN A C 1
ATOM 5084 O O . ASN A 1 646 ? 16.104 -3.196 -8.592 1.00 96.75 646 ASN A O 1
ATOM 5088 N N . ASN A 1 647 ? 17.968 -2.184 -9.283 1.00 97.81 647 ASN A N 1
ATOM 5089 C CA . ASN A 1 647 ? 17.519 -0.839 -8.908 1.00 97.81 647 ASN A CA 1
ATOM 5090 C C . ASN A 1 647 ? 17.195 0.008 -10.139 1.00 97.81 647 ASN A C 1
ATOM 5092 O O . ASN A 1 647 ? 17.786 -0.170 -11.206 1.00 97.81 647 ASN A O 1
ATOM 5096 N N . ILE A 1 648 ? 16.326 1.002 -9.959 1.00 97.69 648 ILE A N 1
ATOM 5097 C CA . ILE A 1 648 ? 16.092 2.058 -10.950 1.00 97.69 648 ILE A CA 1
ATOM 5098 C C . ILE A 1 648 ? 16.481 3.399 -10.345 1.00 97.69 648 ILE A C 1
ATOM 5100 O O . ILE A 1 648 ? 16.018 3.773 -9.270 1.00 97.69 648 ILE A O 1
ATOM 5104 N N . VAL A 1 649 ? 17.336 4.139 -11.042 1.00 97.31 649 VAL A N 1
ATOM 5105 C CA . VAL A 1 649 ? 17.829 5.440 -10.590 1.00 97.31 649 VAL A CA 1
ATOM 5106 C C . VAL A 1 649 ? 17.549 6.472 -11.670 1.00 97.31 649 VAL A C 1
ATOM 5108 O O . VAL A 1 649 ? 18.121 6.424 -12.757 1.00 97.31 649 VAL A O 1
ATOM 5111 N N . ILE A 1 650 ? 16.662 7.412 -11.365 1.00 96.50 650 ILE A N 1
ATOM 5112 C CA . ILE A 1 650 ? 16.310 8.515 -12.255 1.00 96.50 650 ILE A CA 1
ATOM 5113 C C . ILE A 1 650 ? 17.074 9.751 -11.791 1.00 96.50 650 ILE A C 1
ATOM 5115 O O . ILE A 1 650 ? 16.928 10.151 -10.642 1.00 96.50 650 ILE A O 1
ATOM 5119 N N . LEU A 1 651 ? 17.906 10.322 -12.656 1.00 94.25 651 LEU A N 1
ATOM 5120 C CA . LEU A 1 651 ? 18.860 11.382 -12.330 1.00 94.25 651 LEU A CA 1
ATOM 5121 C C . LEU A 1 651 ? 18.482 12.697 -13.015 1.00 94.25 651 LEU A C 1
ATOM 5123 O O . LEU A 1 651 ? 18.023 12.693 -14.158 1.00 94.25 651 LEU A O 1
ATOM 5127 N N . ASP A 1 652 ? 18.737 13.810 -12.331 1.00 87.62 652 ASP A N 1
ATOM 5128 C CA . ASP A 1 652 ? 18.699 15.148 -12.916 1.00 87.62 652 ASP A CA 1
ATOM 5129 C C . ASP A 1 652 ? 19.892 15.361 -13.864 1.00 87.62 652 ASP A C 1
ATOM 5131 O O . ASP A 1 652 ? 21.021 14.937 -13.597 1.00 87.62 652 ASP A O 1
ATOM 5135 N N . ASP A 1 653 ? 19.634 16.021 -14.991 1.00 84.38 653 ASP A N 1
ATOM 5136 C CA . ASP A 1 653 ? 20.652 16.430 -15.954 1.00 84.38 653 ASP A CA 1
ATOM 5137 C C . ASP A 1 653 ? 21.068 17.904 -15.807 1.00 84.38 653 ASP A C 1
ATOM 5139 O O . ASP A 1 653 ? 21.996 18.361 -16.486 1.00 84.38 653 ASP A O 1
ATOM 5143 N N . GLY A 1 654 ? 20.419 18.645 -14.905 1.00 82.94 654 GLY A N 1
ATOM 5144 C CA . GLY A 1 654 ? 20.654 20.060 -14.646 1.00 82.94 654 GLY A CA 1
ATOM 5145 C C . GLY A 1 654 ? 20.201 20.971 -15.790 1.00 82.94 654 GLY A C 1
ATOM 5146 O O . GLY A 1 654 ? 20.612 22.139 -15.847 1.00 82.94 654 GLY A O 1
ATOM 5147 N N . ILE A 1 655 ? 19.406 20.455 -16.733 1.00 81.94 655 ILE A N 1
ATOM 5148 C CA . ILE A 1 655 ? 18.864 21.195 -17.870 1.00 81.94 655 ILE A CA 1
ATOM 5149 C C . ILE A 1 655 ? 17.390 21.501 -17.595 1.00 81.94 655 ILE A C 1
ATOM 5151 O O . ILE A 1 655 ? 16.559 20.617 -17.450 1.00 81.94 655 ILE A O 1
ATOM 5155 N N . GLU A 1 656 ? 17.029 22.787 -17.586 1.00 79.81 656 GLU A N 1
ATOM 5156 C CA . GLU A 1 656 ? 15.633 23.177 -17.366 1.00 79.81 656 GLU A CA 1
ATOM 5157 C C . GLU A 1 656 ? 14.689 22.581 -18.431 1.00 79.81 656 GLU A C 1
ATOM 5159 O O . GLU A 1 656 ? 14.907 22.753 -19.636 1.00 79.81 656 GLU A O 1
ATOM 5164 N N . ASN A 1 657 ? 13.546 22.058 -17.977 1.00 77.88 657 ASN A N 1
ATOM 5165 C CA . ASN A 1 657 ? 12.453 21.495 -18.788 1.00 77.88 657 ASN A CA 1
ATOM 5166 C C . ASN A 1 657 ? 12.753 20.144 -19.458 1.00 77.88 657 ASN A C 1
ATOM 5168 O O . ASN A 1 657 ? 12.127 19.837 -20.474 1.00 77.88 657 ASN A O 1
ATOM 5172 N N . THR A 1 658 ? 13.676 19.351 -18.922 1.00 87.69 658 THR A N 1
ATOM 5173 C CA . THR A 1 658 ? 13.802 17.936 -19.288 1.00 87.69 658 THR A CA 1
ATOM 5174 C C . THR A 1 658 ? 12.781 17.102 -18.521 1.00 87.69 658 THR A C 1
ATOM 5176 O O . THR A 1 658 ? 12.384 17.448 -17.407 1.00 87.69 658 THR A O 1
ATOM 5179 N N . GLU A 1 659 ? 12.266 16.050 -19.157 1.00 94.12 659 GLU A N 1
ATOM 5180 C CA . GLU A 1 659 ? 11.238 15.190 -18.578 1.00 94.12 659 GLU A CA 1
ATOM 5181 C C . GLU A 1 659 ? 11.541 13.726 -18.889 1.00 94.12 659 GLU A C 1
ATOM 5183 O O . GLU A 1 659 ? 11.875 13.368 -20.017 1.00 94.12 659 GLU A O 1
ATOM 5188 N N . ILE A 1 660 ? 11.402 12.867 -17.881 1.00 97.12 660 ILE A N 1
ATOM 5189 C CA . ILE A 1 660 ? 11.486 11.418 -18.059 1.00 97.12 660 ILE A CA 1
ATOM 5190 C C . ILE A 1 660 ? 10.075 10.855 -17.991 1.00 97.12 660 ILE A C 1
ATOM 5192 O O . ILE A 1 660 ? 9.455 10.798 -16.930 1.00 97.12 660 ILE A O 1
ATOM 5196 N N . THR A 1 661 ? 9.569 10.429 -19.141 1.00 97.44 661 THR A N 1
ATOM 5197 C CA . THR A 1 661 ? 8.291 9.740 -19.278 1.00 97.44 661 THR A CA 1
ATOM 5198 C C . THR A 1 661 ? 8.532 8.261 -19.539 1.00 97.44 661 THR A C 1
ATOM 5200 O O . THR A 1 661 ? 9.207 7.903 -20.499 1.00 97.44 661 THR A O 1
ATOM 5203 N N . ILE A 1 662 ? 7.947 7.386 -18.723 1.00 97.50 662 ILE A N 1
ATOM 5204 C CA . ILE A 1 662 ? 8.013 5.929 -18.895 1.00 97.50 662 ILE A CA 1
ATOM 5205 C C . ILE A 1 662 ? 6.586 5.415 -19.021 1.00 97.50 662 ILE A C 1
ATOM 5207 O O . ILE A 1 662 ? 5.780 5.603 -18.117 1.00 97.50 662 ILE A O 1
ATOM 5211 N N . SER A 1 663 ? 6.257 4.783 -20.143 1.00 95.50 663 SER A N 1
ATOM 5212 C CA . SER A 1 663 ? 4.910 4.286 -20.437 1.00 95.50 663 SER A CA 1
ATOM 5213 C C . SER A 1 663 ? 4.947 2.813 -20.819 1.00 95.50 663 SER A C 1
ATOM 5215 O O . SER A 1 663 ? 5.859 2.399 -21.525 1.00 95.50 663 SER A O 1
ATOM 5217 N N . ASN A 1 664 ? 3.946 2.023 -20.423 1.00 90.75 664 ASN A N 1
ATOM 5218 C CA . ASN A 1 664 ? 3.847 0.635 -20.885 1.00 90.75 664 ASN A CA 1
ATOM 5219 C C . ASN A 1 664 ? 3.216 0.551 -22.291 1.00 90.75 664 ASN A C 1
ATOM 5221 O O . ASN A 1 664 ? 2.008 0.759 -22.437 1.00 90.75 664 ASN A O 1
ATOM 5225 N N . ASP A 1 665 ? 4.002 0.191 -23.315 1.00 90.69 665 ASP A N 1
ATOM 5226 C CA . ASP A 1 665 ? 3.482 -0.218 -24.632 1.00 90.69 665 ASP A CA 1
ATOM 5227 C C . ASP A 1 665 ? 3.407 -1.745 -24.756 1.00 90.69 665 ASP A C 1
ATOM 5229 O O . ASP A 1 665 ? 4.313 -2.421 -25.256 1.00 90.69 665 ASP A O 1
ATOM 5233 N N . LYS A 1 666 ? 2.253 -2.289 -24.366 1.00 85.19 666 LYS A N 1
ATOM 5234 C CA . LYS A 1 666 ? 1.976 -3.728 -24.437 1.00 85.19 666 LYS A CA 1
ATOM 5235 C C . LYS A 1 666 ? 2.088 -4.297 -25.855 1.00 85.19 666 LYS A C 1
ATOM 5237 O O . LYS A 1 666 ? 2.502 -5.441 -26.016 1.00 85.19 666 LYS A O 1
ATOM 5242 N N . ASN A 1 667 ? 1.726 -3.534 -26.891 1.00 86.81 667 ASN A N 1
ATOM 5243 C CA . ASN A 1 667 ? 1.748 -4.044 -28.267 1.00 86.81 667 ASN A CA 1
ATOM 5244 C C . ASN A 1 667 ? 3.183 -4.221 -28.764 1.00 86.81 667 ASN A C 1
ATOM 5246 O O . ASN A 1 667 ? 3.488 -5.208 -29.442 1.00 86.81 667 ASN A O 1
ATOM 5250 N N . PHE A 1 668 ? 4.057 -3.270 -28.429 1.00 88.19 668 PHE A N 1
ATOM 5251 C CA . PHE A 1 668 ? 5.479 -3.370 -28.728 1.00 88.19 668 PHE A CA 1
ATOM 5252 C C . PHE A 1 668 ? 6.106 -4.571 -28.008 1.00 88.19 668 PHE A C 1
ATOM 5254 O O . PHE A 1 668 ? 6.706 -5.430 -28.656 1.00 88.19 668 PHE A O 1
ATOM 5261 N N . VAL A 1 669 ? 5.871 -4.702 -26.699 1.00 88.50 669 VAL A N 1
ATOM 5262 C CA . VAL A 1 669 ? 6.397 -5.807 -25.875 1.00 88.50 669 VAL A CA 1
ATOM 5263 C C . VAL A 1 669 ? 5.931 -7.169 -26.396 1.00 88.50 669 VAL A C 1
ATOM 5265 O O . VAL A 1 669 ? 6.752 -8.060 -26.623 1.00 88.50 669 VAL A O 1
ATOM 5268 N N . GLU A 1 670 ? 4.630 -7.325 -26.679 1.00 85.50 670 GLU A N 1
ATOM 5269 C CA . GLU A 1 670 ? 4.086 -8.550 -27.280 1.00 85.50 670 GLU A CA 1
ATOM 5270 C C . GLU A 1 670 ? 4.761 -8.876 -28.621 1.00 85.50 670 GLU A C 1
ATOM 5272 O O . GLU A 1 670 ? 5.027 -10.042 -28.923 1.00 85.50 670 GLU A O 1
ATOM 5277 N N . THR A 1 671 ? 5.041 -7.860 -29.441 1.00 87.00 671 THR A N 1
ATOM 5278 C CA . THR A 1 671 ? 5.693 -8.042 -30.744 1.00 87.00 671 THR A CA 1
ATOM 5279 C C . THR A 1 671 ? 7.108 -8.588 -30.578 1.00 87.00 671 THR A C 1
ATOM 5281 O O . THR A 1 671 ? 7.454 -9.573 -31.235 1.00 87.00 671 THR A O 1
ATOM 5284 N N . ILE A 1 672 ? 7.901 -8.008 -29.673 1.00 87.06 672 ILE A N 1
ATOM 5285 C CA . ILE A 1 672 ? 9.266 -8.462 -29.378 1.00 87.06 672 ILE A CA 1
ATOM 5286 C C . ILE A 1 672 ? 9.255 -9.899 -28.847 1.00 87.06 672 ILE A C 1
ATOM 5288 O O . ILE A 1 672 ? 9.965 -10.764 -29.364 1.00 87.06 672 ILE A O 1
ATOM 5292 N N . PHE A 1 673 ? 8.397 -10.204 -27.874 1.00 86.12 673 PHE A N 1
ATOM 5293 C CA . PHE A 1 673 ? 8.329 -11.546 -27.291 1.00 86.12 673 PHE A CA 1
ATOM 5294 C C . PHE A 1 673 ? 7.896 -12.611 -28.308 1.00 86.12 673 PHE A C 1
ATOM 5296 O O . PHE A 1 673 ? 8.462 -13.708 -28.334 1.00 86.12 673 PHE A O 1
ATOM 5303 N N . ARG A 1 674 ? 6.972 -12.288 -29.225 1.00 83.00 674 ARG A N 1
ATOM 5304 C CA . ARG A 1 674 ? 6.609 -13.179 -30.343 1.00 83.00 674 ARG A CA 1
ATOM 5305 C C . ARG A 1 674 ? 7.777 -13.428 -31.293 1.00 83.00 674 ARG A C 1
ATOM 5307 O O . ARG A 1 674 ? 7.981 -14.570 -31.701 1.00 83.00 674 ARG A O 1
ATOM 5314 N N . GLN A 1 675 ? 8.556 -12.400 -31.638 1.00 84.38 675 GLN A N 1
ATOM 5315 C CA . GLN A 1 675 ? 9.747 -12.562 -32.486 1.00 84.38 675 GLN A CA 1
ATOM 5316 C C . GLN A 1 675 ? 10.793 -13.484 -31.843 1.00 84.38 675 GLN A C 1
ATOM 5318 O O . GLN A 1 675 ? 11.468 -14.237 -32.545 1.00 84.38 675 GLN A O 1
ATOM 5323 N N . CYS A 1 676 ? 10.873 -13.475 -30.512 1.00 82.06 676 CYS A N 1
ATOM 5324 C CA . CYS A 1 676 ? 11.778 -14.320 -29.733 1.00 82.06 676 CYS A CA 1
ATOM 5325 C C . CYS A 1 676 ? 11.250 -15.743 -29.497 1.00 82.06 676 CYS A C 1
ATOM 5327 O O . CYS A 1 676 ? 11.965 -16.579 -28.943 1.00 82.06 676 CYS A O 1
ATOM 5329 N N . GLY A 1 677 ? 10.006 -16.033 -29.894 1.00 77.25 677 GLY A N 1
ATOM 5330 C CA . GLY A 1 677 ? 9.342 -17.300 -29.589 1.00 77.25 677 GLY A CA 1
ATOM 5331 C C . GLY A 1 677 ? 9.074 -17.504 -28.095 1.00 77.25 677 GLY A C 1
ATOM 5332 O O . GLY A 1 677 ? 9.014 -18.649 -27.659 1.00 77.25 677 GLY A O 1
ATOM 5333 N N . LEU A 1 678 ? 8.956 -16.410 -27.332 1.00 77.94 678 LEU A N 1
ATOM 5334 C CA . LEU A 1 678 ? 8.513 -16.396 -25.930 1.00 77.94 678 LEU A CA 1
ATOM 5335 C C . LEU A 1 678 ? 6.980 -16.418 -25.815 1.00 77.94 678 LEU A C 1
ATOM 5337 O O . LEU A 1 678 ? 6.441 -16.622 -24.739 1.00 77.94 678 LEU A O 1
ATOM 5341 N N . LEU A 1 679 ? 6.273 -16.199 -26.929 1.00 71.44 679 LEU A N 1
ATOM 5342 C CA . LEU A 1 679 ? 4.817 -16.292 -27.026 1.00 71.44 679 LEU A CA 1
ATOM 5343 C C . LEU A 1 679 ? 4.436 -17.162 -28.219 1.00 71.44 679 LEU A C 1
ATOM 5345 O O . LEU A 1 679 ? 4.950 -16.952 -29.325 1.00 71.44 679 LEU A O 1
ATOM 5349 N N . GLY A 1 680 ? 3.504 -18.095 -28.023 1.00 56.84 680 GLY A N 1
ATOM 5350 C CA . GLY A 1 680 ? 2.950 -18.920 -29.086 1.00 56.84 680 GLY A CA 1
ATOM 5351 C C . GLY A 1 680 ? 2.176 -18.109 -30.130 1.00 56.84 680 GLY A C 1
ATOM 5352 O O . GLY A 1 680 ? 1.775 -16.955 -29.932 1.00 56.84 680 GLY A O 1
ATOM 5353 N N . SER A 1 681 ? 1.958 -18.713 -31.299 1.00 44.81 681 SER A N 1
ATOM 5354 C CA . SER A 1 681 ? 1.071 -18.161 -32.325 1.00 44.81 681 SER A CA 1
ATOM 5355 C C . SER A 1 681 ? -0.384 -18.194 -31.857 1.00 44.81 681 SER A C 1
ATOM 5357 O O . SER A 1 681 ? -0.864 -19.229 -31.406 1.00 44.81 681 SER A O 1
ATOM 5359 N N . ILE A 1 682 ? -1.113 -17.089 -32.033 1.00 46.12 682 ILE A N 1
ATOM 5360 C CA . ILE A 1 682 ? -2.562 -17.047 -31.807 1.00 46.12 682 ILE A CA 1
ATOM 5361 C C . ILE A 1 682 ? -3.239 -17.929 -32.868 1.00 46.12 682 ILE A C 1
ATOM 5363 O O . ILE A 1 682 ? -3.397 -17.473 -33.997 1.00 46.12 682 ILE A O 1
ATOM 5367 N N . SER A 1 683 ? -3.606 -19.168 -32.521 1.00 37.06 683 SER A N 1
ATOM 5368 C CA . SER A 1 683 ? -4.902 -19.795 -32.843 1.00 37.06 683 SER A CA 1
ATOM 5369 C C . SER A 1 683 ? -4.870 -21.320 -32.661 1.00 37.06 683 SER A C 1
ATOM 5371 O O . SER A 1 683 ? -4.343 -22.032 -33.514 1.00 37.06 683 SER A O 1
ATOM 5373 N N . GLU A 1 684 ? -5.587 -21.825 -31.665 1.00 38.16 684 GLU A N 1
ATOM 5374 C CA . GLU A 1 684 ? -6.514 -22.934 -31.900 1.00 38.16 684 GLU A CA 1
ATOM 5375 C C . GLU A 1 684 ? -7.904 -22.420 -31.526 1.00 38.16 684 GLU A C 1
ATOM 5377 O O . GLU A 1 684 ? -8.100 -21.822 -30.470 1.00 38.16 684 GLU A O 1
ATOM 5382 N N . THR A 1 685 ? -8.842 -22.530 -32.464 1.00 38.66 685 THR A N 1
ATOM 5383 C CA . THR A 1 685 ? -10.258 -22.263 -32.208 1.00 38.66 685 THR A CA 1
ATOM 5384 C C . THR A 1 685 ? -10.847 -23.602 -31.803 1.00 38.66 685 THR A C 1
ATOM 5386 O O . THR A 1 685 ? -11.014 -24.466 -32.661 1.00 38.66 685 THR A O 1
ATOM 5389 N N . THR A 1 686 ? -11.079 -23.812 -30.512 1.00 45.88 686 THR A N 1
ATOM 5390 C CA . THR A 1 686 ? -11.840 -24.969 -30.036 1.00 45.88 686 THR A CA 1
ATOM 5391 C C . THR A 1 686 ? -13.261 -24.514 -29.738 1.00 45.88 686 THR A C 1
ATOM 5393 O O . THR A 1 686 ? -13.480 -23.485 -29.096 1.00 45.88 686 THR A O 1
ATOM 5396 N N . GLU A 1 687 ? -14.235 -25.243 -30.278 1.00 51.12 687 GLU A N 1
ATOM 5397 C CA . GLU A 1 687 ? -15.641 -25.075 -29.921 1.00 51.12 687 GLU A CA 1
ATOM 5398 C C . GLU A 1 687 ? -15.914 -26.000 -28.730 1.00 51.12 687 GLU A C 1
ATOM 5400 O O . GLU A 1 687 ? -15.948 -27.220 -28.882 1.00 51.12 687 GLU A O 1
ATOM 5405 N N . GLU A 1 688 ? -16.037 -25.423 -27.533 1.00 57.16 688 GLU A N 1
ATOM 5406 C CA . GLU A 1 688 ? -16.356 -26.154 -26.301 1.00 57.16 688 GLU A CA 1
ATOM 5407 C C . GLU A 1 688 ? -17.814 -25.897 -25.896 1.00 57.16 688 GLU A C 1
ATOM 5409 O O . GLU A 1 688 ? -18.372 -24.815 -26.110 1.00 57.16 688 GLU A O 1
ATOM 5414 N N . LEU A 1 689 ? -18.432 -26.900 -25.275 1.00 58.12 689 LEU A N 1
ATOM 5415 C CA . LEU A 1 689 ? -19.725 -26.773 -24.616 1.00 58.12 689 LEU A CA 1
ATOM 5416 C C . LEU A 1 689 ? -19.506 -26.207 -23.201 1.00 58.12 689 LEU A C 1
ATOM 5418 O O . LEU A 1 689 ? -18.842 -26.846 -22.382 1.00 58.12 689 LEU A O 1
ATOM 5422 N N . GLY A 1 690 ? -20.077 -25.032 -22.905 1.00 54.66 690 GLY A N 1
ATOM 5423 C CA . GLY A 1 690 ? -19.971 -24.372 -21.596 1.00 54.66 690 GLY A CA 1
ATOM 5424 C C . GLY A 1 690 ? -21.330 -23.956 -21.002 1.00 54.66 690 GLY A C 1
ATOM 5425 O O . GLY A 1 690 ? -22.236 -23.573 -21.751 1.00 54.66 690 GLY A O 1
ATOM 5426 N N . PRO A 1 691 ? -21.517 -24.022 -19.665 1.00 48.12 691 PRO A N 1
ATOM 5427 C CA . PRO A 1 691 ? -22.687 -23.471 -18.982 1.00 48.12 691 PRO A CA 1
ATOM 5428 C C . PRO A 1 691 ? -22.512 -21.974 -18.686 1.00 48.12 691 PRO A C 1
ATOM 5430 O O . PRO A 1 691 ? -21.434 -21.507 -18.330 1.00 48.12 691 PRO A O 1
ATOM 5433 N N . ARG A 1 692 ? -23.582 -21.181 -18.818 1.00 42.19 692 ARG A N 1
ATOM 5434 C CA . ARG A 1 692 ? -23.500 -19.716 -18.660 1.00 42.19 692 ARG A CA 1
ATOM 5435 C C . ARG A 1 692 ? -23.526 -19.303 -17.177 1.00 42.19 692 ARG A C 1
ATOM 5437 O O . ARG A 1 692 ? -24.604 -19.227 -16.589 1.00 42.19 692 ARG A O 1
ATOM 5444 N N . GLY A 1 693 ? -22.363 -18.970 -16.608 1.00 44.25 693 GLY A N 1
ATOM 5445 C CA . GLY A 1 693 ? -22.201 -18.366 -15.268 1.00 44.25 693 GLY A CA 1
ATOM 5446 C C . GLY A 1 693 ? -21.893 -19.345 -14.121 1.00 44.25 693 GLY A C 1
ATOM 5447 O O . GLY A 1 693 ? -21.783 -20.545 -14.350 1.00 44.25 693 GLY A O 1
ATOM 5448 N N . ASP A 1 694 ? -21.744 -18.814 -12.893 1.00 36.53 694 ASP A N 1
ATOM 5449 C CA . ASP A 1 694 ? -21.438 -19.550 -11.646 1.00 36.53 694 ASP A CA 1
ATOM 5450 C C . ASP A 1 694 ? -22.444 -20.683 -11.371 1.00 36.53 694 ASP A C 1
ATOM 5452 O O . ASP A 1 694 ? -23.431 -20.507 -10.653 1.00 36.53 694 ASP A O 1
ATOM 5456 N N . GLY A 1 695 ? -22.175 -21.861 -11.934 1.00 46.41 695 GLY A N 1
ATOM 5457 C CA . GLY A 1 695 ? -22.930 -23.088 -11.715 1.00 46.41 695 GLY A CA 1
ATOM 5458 C C . GLY A 1 695 ? -24.356 -23.062 -12.276 1.00 46.41 695 GLY A C 1
ATOM 5459 O O . GLY A 1 695 ? -25.073 -22.063 -12.276 1.00 46.41 695 GLY A O 1
ATOM 5460 N N . ALA A 1 696 ? -24.823 -24.216 -12.740 1.00 47.22 696 ALA A N 1
ATOM 5461 C CA . ALA A 1 696 ? -26.197 -24.389 -13.187 1.00 47.22 696 ALA A CA 1
ATOM 5462 C C . ALA A 1 696 ? -27.206 -23.994 -12.087 1.00 47.22 696 ALA A C 1
ATOM 5464 O O . ALA A 1 696 ? -27.397 -24.704 -11.094 1.00 47.22 696 ALA A O 1
ATOM 5465 N N . ILE A 1 697 ? -27.891 -22.856 -12.257 1.00 51.16 697 ILE A N 1
ATOM 5466 C CA . ILE A 1 697 ? -28.940 -22.415 -11.331 1.00 51.16 697 ILE A CA 1
ATOM 5467 C C . ILE A 1 697 ? -30.218 -23.214 -11.617 1.00 51.16 697 ILE A C 1
ATOM 5469 O O . ILE A 1 697 ? -31.118 -22.769 -12.336 1.00 51.16 697 ILE A O 1
ATOM 5473 N N . VAL A 1 698 ? -30.335 -24.393 -11.000 1.00 56.09 698 VAL A N 1
ATOM 5474 C CA . VAL A 1 698 ? -31.621 -25.089 -10.870 1.00 56.09 698 VAL A CA 1
ATOM 5475 C C . VAL A 1 698 ? -32.551 -24.195 -10.045 1.00 56.09 698 VAL A C 1
ATOM 5477 O O . VAL A 1 698 ? -32.302 -23.937 -8.864 1.00 56.09 698 VAL A O 1
ATOM 5480 N N . LYS A 1 699 ? -33.646 -23.705 -10.643 1.00 53.78 699 LYS A N 1
ATOM 5481 C CA . LYS A 1 699 ? -34.651 -22.911 -9.913 1.00 53.78 699 LYS A CA 1
ATOM 5482 C C . LYS A 1 699 ? -35.251 -23.760 -8.786 1.00 53.78 699 LYS A C 1
ATOM 5484 O O . LYS A 1 699 ? -36.061 -24.648 -9.039 1.00 53.78 699 LYS A O 1
ATOM 5489 N N . LYS A 1 700 ? -34.888 -23.460 -7.533 1.00 54.19 700 LYS A N 1
ATOM 5490 C CA . LYS A 1 700 ? -35.299 -24.198 -6.318 1.00 54.19 700 LYS A CA 1
ATOM 5491 C C . LYS A 1 700 ? -36.798 -24.108 -5.975 1.00 54.19 700 LYS A C 1
ATOM 5493 O O . LYS A 1 700 ? -37.217 -24.581 -4.916 1.00 54.19 700 LYS A O 1
ATOM 5498 N N . ASP A 1 701 ? -37.635 -23.532 -6.833 1.00 47.28 701 ASP A N 1
ATOM 5499 C CA . ASP A 1 701 ? -39.006 -23.182 -6.474 1.00 47.28 701 ASP A CA 1
ATOM 5500 C C . ASP A 1 701 ? -39.915 -24.419 -6.328 1.00 47.28 701 ASP A C 1
ATOM 5502 O O . ASP A 1 701 ? -40.480 -24.956 -7.282 1.00 47.28 701 ASP A O 1
ATOM 5506 N N . ASN A 1 702 ? -40.116 -24.824 -5.069 1.00 57.06 702 ASN A N 1
ATOM 5507 C CA . ASN A 1 702 ? -41.068 -25.835 -4.594 1.00 57.06 702 ASN A CA 1
ATOM 5508 C C . ASN A 1 702 ? -40.847 -27.270 -5.110 1.00 57.06 702 ASN A C 1
ATOM 5510 O O . ASN A 1 702 ? -41.803 -27.948 -5.516 1.00 57.06 702 ASN A O 1
ATOM 5514 N N . LEU A 1 703 ? -39.607 -27.765 -5.012 1.00 68.94 703 LEU A N 1
ATOM 5515 C CA . LEU A 1 703 ? -39.281 -29.182 -5.235 1.00 68.94 703 LEU A CA 1
ATOM 5516 C C . LEU A 1 703 ? -39.898 -30.113 -4.179 1.00 68.94 703 LEU A C 1
ATOM 5518 O O . LEU A 1 703 ? -40.161 -31.274 -4.478 1.00 68.94 703 LEU A O 1
ATOM 5522 N N . ILE A 1 704 ? -40.219 -29.600 -2.984 1.00 67.75 704 ILE A N 1
ATOM 5523 C CA . ILE A 1 704 ? -40.949 -30.322 -1.934 1.00 67.75 704 ILE A CA 1
ATOM 5524 C C . ILE A 1 704 ? -42.373 -29.766 -1.843 1.00 67.75 704 ILE A C 1
ATOM 5526 O O . ILE A 1 704 ? -42.590 -28.621 -1.455 1.00 67.75 704 ILE A O 1
ATOM 5530 N N . LYS A 1 705 ? -43.378 -30.583 -2.172 1.00 68.12 705 LYS A N 1
ATOM 5531 C CA . LYS A 1 705 ? -44.801 -30.216 -2.088 1.00 68.12 705 LYS A CA 1
ATOM 5532 C C . LYS A 1 705 ? -45.507 -30.997 -0.988 1.00 68.12 705 LYS A C 1
ATOM 5534 O O . LYS A 1 705 ? -45.543 -32.227 -1.015 1.00 68.12 705 LYS A O 1
ATOM 5539 N N . MET A 1 706 ? -46.141 -30.291 -0.056 1.00 63.16 706 MET A N 1
ATOM 5540 C CA . MET A 1 706 ? -47.016 -30.899 0.948 1.00 63.16 706 MET A CA 1
ATOM 5541 C C . MET A 1 706 ? -48.386 -31.227 0.342 1.00 63.16 706 MET A C 1
ATOM 5543 O O . MET A 1 706 ? -48.994 -30.421 -0.361 1.00 63.16 706 MET A O 1
ATOM 5547 N N . SER A 1 707 ? -48.913 -32.415 0.628 1.00 55.91 707 SER A N 1
ATOM 5548 C CA . SER A 1 707 ? -50.280 -32.795 0.277 1.00 55.91 707 SER A CA 1
ATOM 5549 C C . SER A 1 707 ? -50.937 -33.587 1.407 1.00 55.91 707 SER A C 1
ATOM 5551 O O . SER A 1 707 ? -50.283 -34.372 2.084 1.00 55.91 707 SER A O 1
ATOM 5553 N N . SER A 1 708 ? -52.246 -33.398 1.595 1.00 55.19 708 SER A N 1
ATOM 5554 C CA . SER A 1 708 ? -53.060 -34.082 2.618 1.00 55.19 708 SER A CA 1
ATOM 5555 C C . SER A 1 708 ? -52.560 -33.895 4.061 1.00 55.19 708 SER A C 1
ATOM 5557 O O . SER A 1 708 ? -52.107 -34.847 4.690 1.00 55.19 708 SER A O 1
ATOM 5559 N N . TRP A 1 709 ? -52.679 -32.677 4.593 1.00 43.16 709 TRP A N 1
ATOM 5560 C CA . TRP A 1 709 ? -52.501 -32.411 6.024 1.00 43.16 709 TRP A CA 1
ATOM 5561 C C . TRP A 1 709 ? -53.758 -32.825 6.798 1.00 43.16 709 TRP A C 1
ATOM 5563 O O . TRP A 1 709 ? -54.869 -32.413 6.448 1.00 43.16 709 TRP A O 1
ATOM 5573 N N . SER A 1 710 ? -53.604 -33.646 7.837 1.00 52.59 710 SER A N 1
ATOM 5574 C CA . SER A 1 710 ? -54.721 -34.030 8.705 1.00 52.59 710 SER A CA 1
ATOM 5575 C C . SER A 1 710 ? -54.305 -34.157 10.166 1.00 52.59 710 SER A C 1
ATOM 5577 O O . SER A 1 710 ? -53.298 -34.794 10.479 1.00 52.59 710 SER A O 1
ATOM 5579 N N . ILE A 1 711 ? -55.138 -33.608 11.051 1.00 45.62 711 ILE A N 1
ATOM 5580 C CA . ILE A 1 711 ? -55.055 -33.802 12.501 1.00 45.62 711 ILE A CA 1
ATOM 5581 C C . ILE A 1 711 ? -55.930 -35.002 12.871 1.00 45.62 711 ILE A C 1
ATOM 5583 O O . ILE A 1 711 ? -57.150 -34.962 12.679 1.00 45.62 711 ILE A O 1
ATOM 5587 N N . GLU A 1 712 ? -55.325 -36.047 13.431 1.00 56.97 712 GLU A N 1
ATOM 5588 C CA . GLU A 1 712 ? -56.068 -37.141 14.063 1.00 56.97 712 GLU A CA 1
ATOM 5589 C C . GLU A 1 712 ? -56.425 -36.723 15.506 1.00 56.97 712 GLU A C 1
ATOM 5591 O O . GLU A 1 712 ? -55.626 -36.089 16.207 1.00 56.97 712 GLU A O 1
ATOM 5596 N N . ARG A 1 713 ? -57.682 -36.947 15.916 1.00 41.25 713 ARG A N 1
ATOM 5597 C CA . ARG A 1 713 ? -58.235 -36.392 17.164 1.00 41.25 713 ARG A CA 1
ATOM 5598 C C . ARG A 1 713 ? -57.884 -37.190 18.401 1.00 41.25 713 ARG A C 1
ATOM 5600 O O . ARG A 1 713 ? -58.140 -38.410 18.379 1.00 41.25 713 ARG A O 1
#

Foldseek 3Di:
DPPPPPPPVPVVVVVVVVVVVVVVVVVVVVVVVVVVVVVVVVVVVVVLVVQQVQLVLVVVVVVVLVVVVQVVLQVQLQVQLVVLQVVLLPDDPPDPCVVVQADPVRHGPVVSNLVVSQVSSLCSSFVPPCSLVVSVPSQCQPDWDQPPQQFGASLRDPSVDDPVPSDHWGKGWDDPDDDDDSRPQHDDPQKGKTKMKTWGDDPNDIWIWIWIKMFGHFGQDFDWDWDFPQPFPPPDCQFQALEEAAAAEEDAAQFEEEATEYAFQHDDAHYEDAHENHEYAYNYEYFYAAEYEYEEFQYEAEHAAEYFYAEYEYHYDADDHAHAYEFHDLPDQGREYEHQAEYEHHYAQYEYERSYAYALQFACPVDDACRRFYAYEAADQHNAAYEYAFAYHRRYFDWDDAPPDIHTALHRYDYPPLQVLQQDFFAADPVAPDGSVQFDWDCGPPGTGRFWGDDPPDIDGQDSQNRQSSSQRSCVRVQQPRDDQHHYAYPQQDPVRHGNPRHHYFHSGKDWHDHDPVRHTDIDGGDDDPVCVVVSVVSVVVSVVPNDHDALVNVVPDPFPLVLLCVVDVACDDAQEGEDDEEPQAEAEEEEPPQDPVQDDPVPVVRHDPSRYHDDNHQHHEYDARYAHEYEYEWAHAYEAHHHYHYYYYHYSVDPPHYHYRHYDPVSHVVSCVVSVVGDDGDDRRGRTDGPDDGRPRPPPCSMDMDDIDIDD

Solvent-accessible surface area (backbone atoms only — not comparable to full-atom values): 37541 Å² total; per-residue (Å²): 145,83,84,81,81,83,84,60,80,67,55,61,55,55,52,50,52,48,52,50,48,50,52,50,48,51,51,50,50,50,54,50,50,51,50,52,50,50,52,51,49,52,52,51,52,51,52,52,51,53,30,40,53,48,8,47,49,48,49,52,54,51,51,50,53,53,49,54,50,50,52,53,32,50,52,41,8,49,50,37,27,50,55,48,43,54,49,61,64,67,58,44,95,85,42,92,64,31,73,71,43,30,45,100,87,69,47,73,38,57,74,56,48,55,55,50,41,33,47,34,20,46,49,37,49,54,43,82,77,53,57,57,57,46,58,54,44,72,69,27,37,90,86,58,79,72,49,102,82,64,50,49,74,62,81,64,41,82,69,89,65,52,78,87,77,76,55,65,44,46,47,35,67,50,68,104,62,87,74,90,62,99,83,69,88,54,74,56,92,58,27,37,77,48,32,42,31,15,34,17,76,57,94,94,42,72,24,39,36,36,40,28,42,32,42,52,63,76,75,70,74,65,59,79,46,84,42,80,45,72,48,59,86,66,73,69,78,64,72,68,32,21,35,22,19,44,24,32,39,38,40,42,32,49,35,38,37,35,42,31,26,36,34,23,49,27,74,81,53,8,36,34,36,65,37,64,45,22,35,38,39,31,59,26,38,39,22,21,63,23,27,42,36,37,55,38,41,38,27,39,38,37,32,41,22,34,40,33,29,28,31,40,40,36,39,29,69,100,51,92,43,46,30,40,37,34,28,22,39,87,91,50,97,40,6,34,37,36,23,44,18,39,36,39,31,62,18,40,22,36,32,41,37,33,40,13,34,40,34,21,60,20,58,17,86,90,46,98,54,68,66,38,17,1,20,35,40,34,64,28,55,59,68,21,35,40,37,40,64,40,32,36,36,27,44,6,38,37,67,45,87,42,86,87,51,72,45,78,45,19,23,20,42,37,44,66,70,40,68,57,50,46,58,51,85,44,68,74,43,94,89,49,101,63,41,28,86,35,52,38,68,42,83,51,55,96,45,51,33,65,45,30,38,52,59,90,92,44,79,41,74,57,47,49,60,51,36,5,46,46,50,32,48,38,37,59,74,50,69,30,70,81,59,77,43,73,37,27,38,55,52,54,53,48,101,81,73,47,67,38,89,90,42,58,78,39,26,41,12,14,41,53,34,47,80,45,85,90,77,52,56,42,59,46,49,40,68,62,52,86,76,50,51,61,59,47,49,54,52,44,52,53,43,69,62,55,50,59,76,59,33,23,64,56,52,73,68,40,95,57,74,62,70,42,55,44,72,77,44,98,50,58,55,58,92,52,41,35,44,42,58,39,85,80,50,56,34,38,34,42,33,18,43,94,68,54,83,92,70,59,53,66,77,48,72,77,59,35,55,78,95,37,53,40,73,36,86,50,39,61,32,36,35,45,37,41,20,47,9,38,37,38,41,33,39,31,29,38,39,33,15,36,42,23,18,21,30,37,39,35,38,54,68,88,56,90,90,43,40,37,34,41,27,48,34,64,70,60,47,52,49,55,36,42,76,48,65,77,42,83,81,84,70,56,82,47,84,39,74,45,70,76,64,93,60,80,77,65,81,76,82,68,42,67,41,81,47,75,79,47,77,58,126

pLDDT: mean 79.69, std 16.52, range [34.31, 98.44]

Secondary structure (DSSP, 8-state):
--SSSS--TTHHHHHHHHHHHHHHHHHHHHHHHHHHHHHHHHHHHHHHHHHHHHHHHHHHHHHHHHHHHHHHHHHHHHHHHHHHHHHHHT--TTSTTHHHHB-TTS-B-HHHHHHHHHHHHHHHTT-TTHHHHHHHHHTSTTT-PPPTTS----SSS--S---SSS---EEEE--SSS---TT-----SSEEEEEEEEEEEETTEEEEEEEEEEEEPPPP---EEEEEEE------GGG-EEEEESS-EEEESSEEEEESEEEE--SS-EEEE-STT-EEEE-S-EEESSEEEE-SSS-EEEE-S-EEESEEEE---S-SSPEEEEES-TTSS---EEESS-EEE-SSSEEEEESS-EEE--BSTTSSSSTTB--EEES--TT-EEEE-S-EEE----EEE-SSSEEE-SBSEEETTGGGGGGSPPPP-TTSSS-GGGEEEEEETTEEEEEEEEETTEEEEPPHHHHHHHHHHHHHHTTT-SS--TTEEETTB-TTSPBPTTS-EEESSBEEE-S-TTS--EEE-----TTTHHHHHHHHHHHHHHS----HHHHHTSSS-GGGGGGT-SSSEETTEEEEEESS---EEEE-TT--GGG--HHHHTTS-GGGEEE-SSSEEEEEEEESS-EEEESSEEEEEEEEES-EEEE--S-TT--EEEE--HHHHHHHHHHTTSS--S--EEEEEEESSSS-----TTSEEEEEEEEE-

Organism: NCBI:txid1304284

Radius of gyration: 40.97 Å; Cα contacts (8 Å, |Δi|>4): 1570; chains: 1; bounding box: 137×83×116 Å